Protein AF-A0A4Y7JXL9-F1 (afdb_monomer_lite)

Secondary structure (DSSP, 8-state):
--S-SSEEEE-TTS-EEEEETTEEE-HHHHHHHHHHHHHHHHHHHHTS---EEEEEE-TT--HHHHHHHHHHHHHTT-EEEEEEEHHHHHHHHHHTTT--EEEEEEEE-SS-EEEEEEEEETTEEEEEEEEEETT-SHHHHHHHHHHHHHHHHHHHHS--GGG-HHHHHHHHHHHHHHHHHTTTSSEEEEEEEEEEEETTEEEEEEEEEEHHHHHHHTHHHHHHHHHHHHHHHHHHT--GGG--EEEEESGGGGSHHHHHHHHHHHSSPPB-SS-TTTHHHHHHHHHHHHHHTTTTT-EEE-B-SS-EEEEETTTEEEEEE-TTPBSSEEEEEEE--SSTT--EEEEEEEE-S-SS--TTS-EEEEEEE-PPP-STT-S-EEEEEEE-TTS-EEEEEEE-TTSS-EEPEEEEGGGS-HHHHHHHHHHHHHHHHHHHS---TTPPPPPPEETTTTT-SPPP---TTSS-HHHHHHHHHHHHHHHHHHTS---B-HHHHHHHHSTTTTT---HHHHHHHHHHT-B-BGGGS---SS--SS--TTT--S-SB--SEEEEEPSSHHHHHHHHTTS-EEEEEEHHHHT-HHHHT--SSEE--S-TTPPPPS---EEEEEEEEEEEETTTTEEEEEEE-SS-TTSTBTTEEEE-TTS--EEEEEE-S--PPPP--

Radius of gyration: 30.79 Å; chains: 1; bounding box: 66×89×91 Å

InterPro domains:
  IPR000169 Cysteine peptidase, cysteine active site [PS00139] (463-474)
  IPR000668 Peptidase C1A, papain C-terminal [PF00112] (445-648)
  IPR000668 Peptidase C1A, papain C-terminal [SM00645] (445-653)
  IPR013126 Heat shock protein 70 family [PF00012] (1-439)
  IPR013126 Heat shock protein 70 family [PTHR19375] (1-418)
  IPR018181 Heat shock protein 70, conserved site [PS01036] (246-260)
  IPR029047 Heat shock protein 70kD, peptide-binding domain superfamily [G3DSA:2.60.34.10] (287-442)
  IPR029047 Heat shock protein 70kD, peptide-binding domain superfamily [SSF100920] (293-429)
  IPR038765 Papain-like cysteine peptidase superfamily [SSF54001] (439-651)
  IPR039417 Papain-like cysteine endopeptidase [cd02248] (446-643)
  IPR043129 ATPase, nucleotide binding domain [SSF53067] (2-99)
  IPR043129 ATPase, nucleotide binding domain [SSF53067] (100-291)

Organism: Papaver somniferum (NCBI:txid3469)

Structure (mmCIF, N/CA/C/O backbone):
data_AF-A0A4Y7JXL9-F1
#
_entry.id   AF-A0A4Y7JXL9-F1
#
loop_
_atom_site.group_PDB
_atom_site.id
_atom_site.type_symbol
_atom_site.label_atom_id
_atom_site.label_alt_id
_atom_site.label_comp_id
_atom_site.label_asym_id
_atom_site.label_entity_id
_atom_site.label_seq_id
_atom_site.pdbx_PDB_ins_code
_atom_site.Cartn_x
_atom_site.Cartn_y
_atom_site.Cartn_z
_atom_site.occupancy
_atom_site.B_iso_or_equiv
_atom_site.auth_seq_id
_atom_site.auth_comp_id
_atom_site.auth_asym_id
_atom_site.auth_atom_id
_atom_site.pdbx_PDB_model_num
ATOM 1 N N . MET A 1 1 ? 1.728 -0.945 25.726 1.00 66.94 1 MET A N 1
ATOM 2 C CA . MET A 1 1 ? 0.793 -1.940 25.156 1.00 66.94 1 MET A CA 1
ATOM 3 C C . MET A 1 1 ? 1.306 -2.310 23.772 1.00 66.94 1 MET A C 1
ATOM 5 O O . MET A 1 1 ? 1.853 -1.426 23.124 1.00 66.94 1 MET A O 1
ATOM 9 N N . LYS A 1 2 ? 1.229 -3.575 23.327 1.00 68.19 2 LYS A N 1
ATOM 10 C CA . LYS A 1 2 ? 1.565 -3.881 21.923 1.00 68.19 2 LYS A CA 1
ATOM 11 C C . LYS A 1 2 ? 0.523 -3.206 21.024 1.00 68.19 2 LYS A C 1
ATOM 13 O O . LYS A 1 2 ? -0.665 -3.300 21.321 1.00 68.19 2 LYS A O 1
ATOM 18 N N . MET A 1 3 ? 0.973 -2.525 19.969 1.00 70.94 3 MET A N 1
ATOM 19 C CA . MET A 1 3 ? 0.090 -1.834 19.021 1.00 70.94 3 MET A CA 1
ATOM 20 C C . MET A 1 3 ? -0.844 -2.839 18.343 1.00 70.94 3 MET A C 1
ATOM 22 O O . MET A 1 3 ? -2.062 -2.720 18.434 1.00 70.94 3 MET A O 1
ATOM 26 N N . VAL A 1 4 ? -0.275 -3.913 17.796 1.00 83.25 4 VAL A N 1
ATOM 27 C CA . VAL A 1 4 ? -1.027 -4.981 17.138 1.00 83.25 4 VAL A CA 1
ATOM 28 C C . VAL A 1 4 ? -1.022 -6.276 17.961 1.00 83.25 4 VAL A C 1
ATOM 30 O O . VAL A 1 4 ? -0.086 -6.523 18.729 1.00 83.25 4 VAL A O 1
ATOM 33 N N . PRO A 1 5 ? -2.073 -7.099 17.838 1.00 80.88 5 PRO A N 1
ATOM 34 C CA . PRO A 1 5 ? -2.212 -8.344 18.592 1.00 80.88 5 PRO A CA 1
ATOM 35 C C . PRO A 1 5 ? -1.635 -9.574 17.876 1.00 80.88 5 PRO A C 1
ATOM 37 O O . PRO A 1 5 ? -1.351 -10.573 18.531 1.00 80.88 5 PRO A O 1
ATOM 40 N N . TYR A 1 6 ? -1.471 -9.510 16.554 1.00 87.50 6 TYR A N 1
ATOM 41 C CA . TYR A 1 6 ? -0.775 -10.527 15.768 1.00 87.50 6 TYR A CA 1
ATOM 42 C C . TYR A 1 6 ? 0.742 -10.334 15.849 1.00 87.50 6 TYR A C 1
ATOM 44 O O . TYR A 1 6 ? 1.241 -9.265 16.214 1.00 87.50 6 TYR A O 1
ATOM 52 N N . GLN A 1 7 ? 1.485 -11.390 15.529 1.00 89.31 7 GLN A N 1
ATOM 53 C CA . GLN A 1 7 ? 2.937 -11.374 15.580 1.00 89.31 7 GLN A CA 1
ATOM 54 C C . GLN A 1 7 ? 3.497 -10.715 14.319 1.00 89.31 7 GLN A C 1
ATOM 56 O O . GLN A 1 7 ? 3.200 -11.141 13.205 1.00 89.31 7 GLN A O 1
ATOM 61 N N . ILE A 1 8 ? 4.301 -9.671 14.514 1.00 92.88 8 ILE A N 1
ATOM 62 C CA . ILE A 1 8 ? 5.148 -9.104 13.465 1.00 92.88 8 ILE A CA 1
ATOM 63 C C . ILE A 1 8 ? 6.495 -9.813 13.558 1.00 92.88 8 ILE A C 1
ATOM 65 O O . ILE A 1 8 ? 7.094 -9.850 14.636 1.00 92.88 8 ILE A O 1
ATOM 69 N N . VAL A 1 9 ? 6.949 -10.366 12.442 1.00 90.25 9 VAL A N 1
ATOM 70 C CA . VAL A 1 9 ? 8.230 -11.059 12.310 1.00 90.25 9 VAL A CA 1
ATOM 71 C C . VAL A 1 9 ? 9.107 -10.343 11.296 1.00 90.25 9 VAL A C 1
ATOM 73 O O . VAL A 1 9 ? 8.616 -9.658 10.399 1.00 90.25 9 VAL A O 1
ATOM 76 N N . GLN A 1 10 ? 10.416 -10.469 11.467 1.00 84.81 10 GLN A N 1
ATOM 77 C CA . GLN A 1 10 ? 11.381 -9.975 10.499 1.00 84.81 10 GLN A CA 1
ATOM 78 C C . GLN A 1 10 ? 11.543 -11.027 9.399 1.00 84.81 10 GLN A C 1
ATOM 80 O O . GLN A 1 10 ? 11.726 -12.205 9.695 1.00 84.81 10 GLN A O 1
ATOM 85 N N . SER A 1 11 ? 11.440 -10.599 8.149 1.00 74.06 11 SER A N 1
ATOM 86 C CA . SER A 1 11 ? 11.746 -11.426 6.979 1.00 74.06 11 SER A CA 1
ATOM 87 C C . SER A 1 11 ? 13.263 -11.559 6.770 1.00 74.06 11 SER A C 1
ATOM 89 O O . SER A 1 11 ? 14.046 -10.896 7.455 1.00 74.06 11 SER A O 1
ATOM 91 N N . LEU A 1 12 ? 13.696 -12.405 5.836 1.00 61.53 12 LEU A N 1
ATOM 92 C CA . LEU A 1 12 ? 15.110 -12.625 5.511 1.00 61.53 12 LEU A CA 1
ATOM 93 C C . LEU A 1 12 ? 15.796 -11.343 5.006 1.00 61.53 12 LEU A C 1
ATOM 95 O O . LEU A 1 12 ? 16.955 -11.102 5.343 1.00 61.53 12 LEU A O 1
ATOM 99 N N . SER A 1 13 ? 15.087 -10.478 4.272 1.00 59.88 13 SER A N 1
ATOM 100 C CA . SER A 1 13 ? 15.592 -9.155 3.851 1.00 59.88 13 SER A CA 1
ATOM 101 C C . SER A 1 13 ? 15.509 -8.083 4.939 1.00 59.88 13 SER A C 1
ATOM 103 O O . SER A 1 13 ? 15.999 -6.965 4.763 1.00 59.88 13 SER A O 1
ATOM 105 N N . GLY A 1 14 ? 14.902 -8.403 6.082 1.00 72.12 14 GLY A N 1
ATOM 106 C CA . GLY A 1 14 ? 14.690 -7.469 7.180 1.00 72.12 14 GLY A CA 1
ATOM 107 C C . GLY A 1 14 ? 13.385 -6.675 7.111 1.00 72.12 14 GLY A C 1
ATOM 108 O O . GLY A 1 14 ? 13.125 -5.870 8.008 1.00 72.12 14 GLY A O 1
ATOM 109 N N . ASP A 1 15 ? 12.541 -6.911 6.104 1.00 78.06 15 ASP A N 1
ATOM 110 C CA . ASP A 1 15 ? 11.203 -6.327 6.023 1.00 78.06 15 ASP A CA 1
ATOM 111 C C . ASP A 1 15 ? 10.260 -6.873 7.105 1.00 78.06 15 ASP A C 1
ATOM 113 O O . ASP A 1 15 ? 10.392 -8.006 7.568 1.00 78.06 15 ASP A O 1
ATOM 117 N N . ALA A 1 16 ? 9.274 -6.061 7.494 1.00 87.69 16 ALA A N 1
ATOM 118 C CA . ALA A 1 16 ? 8.275 -6.424 8.496 1.00 87.69 16 ALA A CA 1
ATOM 119 C C . ALA A 1 16 ? 7.161 -7.283 7.880 1.00 87.69 16 ALA A C 1
ATOM 121 O O . ALA A 1 16 ? 6.381 -6.803 7.055 1.00 87.69 16 ALA A O 1
ATOM 122 N N . TRP A 1 17 ? 7.082 -8.544 8.293 1.00 89.06 17 TRP A N 1
ATOM 123 C CA . TRP A 1 17 ? 6.072 -9.523 7.885 1.00 89.06 17 TRP A CA 1
ATOM 124 C C . TRP A 1 17 ? 5.171 -9.888 9.065 1.00 89.06 17 TRP A C 1
ATOM 126 O O . TRP A 1 17 ? 5.415 -9.480 10.202 1.00 89.06 17 TRP A O 1
ATOM 136 N N . VAL A 1 18 ? 4.108 -10.646 8.807 1.00 91.94 18 VAL A N 1
ATOM 137 C CA . VAL A 1 18 ? 3.219 -11.163 9.855 1.00 91.94 18 VAL A CA 1
ATOM 138 C C . VAL A 1 18 ? 3.271 -12.681 9.905 1.00 91.94 18 VAL A C 1
ATOM 140 O O . VAL A 1 18 ? 3.409 -13.325 8.871 1.00 91.94 18 VAL A O 1
ATOM 143 N N . GLU A 1 19 ? 3.141 -13.257 11.096 1.00 88.06 19 GLU A N 1
ATOM 144 C CA . GLU A 1 19 ? 3.045 -14.706 11.283 1.00 88.06 19 GLU A CA 1
ATOM 145 C C . GLU A 1 19 ? 1.643 -15.087 11.770 1.00 88.06 19 GLU A C 1
ATOM 147 O O . GLU A 1 19 ? 1.107 -14.492 12.711 1.00 88.06 19 GLU A O 1
ATOM 152 N N . ALA A 1 20 ? 1.044 -16.082 11.121 1.00 84.62 20 ALA A N 1
ATOM 153 C CA . ALA A 1 20 ? -0.238 -16.656 11.499 1.00 84.62 20 ALA A CA 1
ATOM 154 C C . ALA A 1 20 ? -0.238 -18.164 11.225 1.00 84.62 20 ALA A C 1
ATOM 156 O O . ALA A 1 20 ? 0.114 -18.603 10.133 1.00 84.62 20 ALA A O 1
ATOM 157 N N . ASN A 1 21 ? -0.667 -18.961 12.210 1.00 82.75 21 ASN A N 1
ATOM 158 C CA . ASN A 1 21 ? -0.750 -20.426 12.113 1.00 82.75 21 ASN A CA 1
ATOM 159 C C . ASN A 1 21 ? 0.565 -21.100 11.665 1.00 82.75 21 ASN A C 1
ATOM 161 O O . ASN A 1 21 ? 0.537 -22.045 10.881 1.00 82.75 21 ASN A O 1
ATOM 165 N N . GLY A 1 22 ? 1.712 -20.600 12.142 1.00 80.94 22 GLY A N 1
ATOM 166 C CA . GLY A 1 22 ? 3.036 -21.124 11.786 1.00 80.94 22 GLY A CA 1
ATOM 167 C C . GLY A 1 22 ? 3.496 -20.785 10.364 1.00 80.94 22 GLY A C 1
ATOM 168 O O . GLY A 1 22 ? 4.494 -21.329 9.909 1.00 80.94 22 GLY A O 1
ATOM 169 N N . GLN A 1 23 ? 2.778 -19.908 9.656 1.00 80.06 23 GLN A N 1
ATOM 170 C CA . GLN A 1 23 ? 3.153 -19.413 8.334 1.00 80.06 23 GLN A CA 1
ATOM 171 C C . GLN A 1 23 ? 3.409 -17.912 8.380 1.00 80.06 23 GLN A C 1
ATOM 173 O O . GLN A 1 23 ? 2.709 -17.172 9.076 1.00 80.06 23 GLN A O 1
ATOM 178 N N . THR A 1 24 ? 4.389 -17.459 7.607 1.00 81.88 24 THR A N 1
ATOM 179 C CA . THR A 1 24 ? 4.710 -16.043 7.459 1.00 81.88 24 THR A CA 1
ATOM 180 C C . THR A 1 24 ? 4.056 -15.479 6.199 1.00 81.88 24 THR A C 1
ATOM 182 O O . THR A 1 24 ? 3.846 -16.171 5.206 1.00 81.88 24 THR A O 1
ATOM 185 N N . TYR A 1 25 ? 3.669 -14.209 6.258 1.00 82.38 25 TYR A N 1
ATOM 186 C CA . TYR A 1 25 ? 2.991 -13.512 5.176 1.00 82.38 25 TYR A CA 1
ATOM 187 C C . TYR A 1 25 ? 3.580 -12.116 5.021 1.00 82.38 25 TYR A C 1
ATOM 189 O O . TYR A 1 25 ? 3.653 -11.343 5.983 1.00 82.38 25 TYR A O 1
ATOM 197 N N . SER A 1 26 ? 3.935 -11.762 3.788 1.00 85.3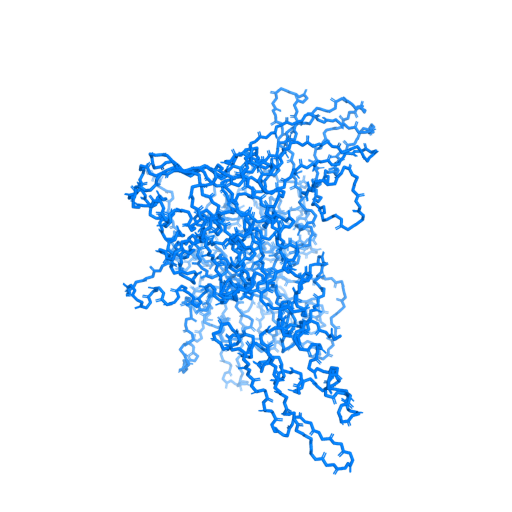8 26 SER A N 1
ATOM 198 C CA . SER A 1 26 ? 4.288 -10.385 3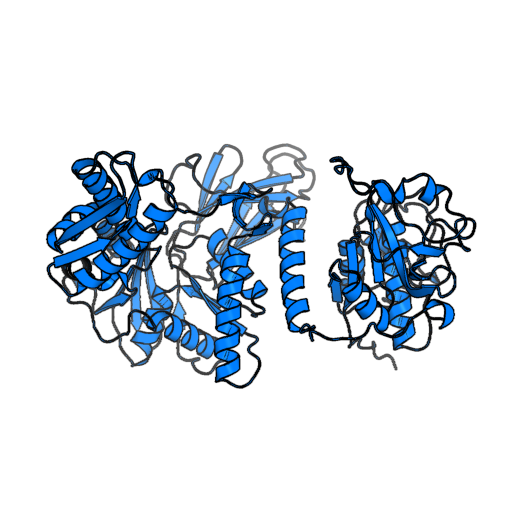.460 1.00 85.38 26 SER A CA 1
ATOM 199 C C . SER A 1 26 ? 3.052 -9.468 3.545 1.00 85.38 26 SER A C 1
ATOM 201 O O . SER A 1 26 ? 1.924 -9.905 3.277 1.00 85.38 26 SER A O 1
ATOM 203 N N . PRO A 1 27 ? 3.219 -8.168 3.853 1.00 89.88 27 PRO A N 1
ATOM 204 C CA . PRO A 1 27 ? 2.111 -7.212 3.811 1.00 89.88 27 PRO A CA 1
ATOM 205 C C . PRO A 1 27 ? 1.421 -7.154 2.440 1.00 89.88 27 PRO A C 1
ATOM 207 O O . PRO A 1 27 ? 0.198 -7.032 2.368 1.00 89.88 27 PRO A O 1
ATOM 210 N N . SER A 1 28 ? 2.190 -7.303 1.355 1.00 87.62 28 SER A N 1
ATOM 211 C CA . SER A 1 28 ? 1.676 -7.352 -0.018 1.00 87.62 28 SER A CA 1
ATOM 212 C C . SER A 1 28 ? 0.701 -8.513 -0.221 1.00 87.62 28 SER A C 1
ATOM 214 O O . SER A 1 28 ? -0.340 -8.330 -0.846 1.00 87.62 28 SER A O 1
ATOM 216 N N . LYS A 1 29 ? 0.986 -9.687 0.354 1.00 84.00 29 LYS A N 1
ATOM 217 C CA . LYS A 1 29 ? 0.109 -10.864 0.286 1.00 84.00 29 LYS A CA 1
ATOM 218 C C . LYS A 1 29 ? -1.194 -10.657 1.052 1.00 84.00 29 LYS A C 1
ATOM 220 O O . LYS A 1 29 ? -2.272 -10.913 0.520 1.00 84.00 29 LYS A O 1
ATOM 225 N N . ILE A 1 30 ? -1.112 -10.116 2.269 1.00 91.00 30 ILE A N 1
ATOM 226 C CA . ILE A 1 30 ? -2.303 -9.784 3.066 1.00 91.00 30 ILE A CA 1
ATOM 227 C C . ILE A 1 30 ? -3.191 -8.771 2.328 1.00 91.00 30 ILE A C 1
ATOM 229 O O . ILE A 1 30 ? -4.400 -8.978 2.212 1.00 91.00 30 ILE A O 1
ATOM 233 N N . ALA A 1 31 ? -2.599 -7.714 1.765 1.00 92.44 31 ALA A N 1
ATOM 234 C CA . ALA A 1 31 ? -3.321 -6.754 0.931 1.00 92.44 31 ALA A CA 1
ATOM 235 C C . ALA A 1 31 ? -3.893 -7.409 -0.342 1.00 92.44 31 ALA A C 1
ATOM 237 O O . ALA A 1 31 ? -5.015 -7.109 -0.752 1.00 92.44 31 ALA A O 1
ATOM 238 N N . GLY A 1 32 ? -3.158 -8.351 -0.929 1.00 88.62 32 GLY A N 1
ATOM 239 C CA . GLY A 1 32 ? -3.581 -9.141 -2.077 1.00 88.62 32 GLY A CA 1
ATOM 240 C C . GLY A 1 32 ? -4.848 -9.960 -1.815 1.00 88.62 32 GLY A C 1
ATOM 241 O O . GLY A 1 32 ? -5.742 -9.968 -2.658 1.00 88.62 32 GLY A O 1
ATOM 242 N N . PHE A 1 33 ? -5.011 -10.558 -0.629 1.00 89.44 33 PHE A N 1
ATOM 243 C CA . PHE A 1 33 ? -6.262 -11.241 -0.260 1.00 89.44 33 PHE A CA 1
ATOM 244 C C . PHE A 1 33 ? -7.471 -10.296 -0.242 1.00 89.44 33 PHE A C 1
ATOM 246 O O . PHE A 1 33 ? -8.557 -10.655 -0.709 1.00 89.44 33 PHE A O 1
ATOM 253 N N . VAL A 1 34 ? -7.289 -9.066 0.248 1.00 96.06 34 VAL A N 1
ATOM 254 C CA . VAL A 1 34 ? -8.344 -8.041 0.238 1.00 96.06 34 VAL A CA 1
ATOM 255 C C . VAL A 1 34 ? -8.687 -7.647 -1.199 1.00 96.06 34 VAL A C 1
ATOM 257 O O . VAL A 1 34 ? -9.860 -7.617 -1.573 1.00 96.06 34 VAL A O 1
ATOM 260 N N . LEU A 1 35 ? -7.675 -7.411 -2.035 1.00 95.12 35 LEU A N 1
ATOM 261 C CA . LEU A 1 35 ? -7.857 -7.068 -3.446 1.00 95.12 35 LEU A CA 1
ATOM 262 C C . LEU A 1 35 ? -8.519 -8.203 -4.241 1.00 95.12 35 LEU A C 1
ATOM 264 O O . LEU A 1 35 ? -9.404 -7.934 -5.051 1.00 95.12 35 LEU A O 1
ATOM 268 N N . ALA A 1 36 ? -8.187 -9.465 -3.963 1.00 88.81 36 ALA A N 1
ATOM 269 C CA . ALA A 1 36 ? -8.835 -10.626 -4.572 1.00 88.81 36 ALA A CA 1
ATOM 270 C C . ALA A 1 36 ? -10.324 -10.705 -4.195 1.00 88.81 36 ALA A C 1
ATOM 272 O O . ALA A 1 36 ? -11.180 -11.004 -5.033 1.00 88.81 36 ALA A O 1
ATOM 273 N N . LYS A 1 37 ? -10.676 -10.357 -2.949 1.00 95.75 37 LYS A N 1
ATOM 274 C CA . LYS A 1 37 ? -12.082 -10.227 -2.545 1.00 95.75 37 LYS A CA 1
ATOM 275 C C . LYS A 1 37 ? -12.785 -9.100 -3.308 1.00 95.75 37 LYS A C 1
ATOM 277 O O . LYS A 1 37 ? -13.922 -9.303 -3.735 1.00 95.75 37 LYS A O 1
ATOM 282 N N . MET A 1 38 ? -12.131 -7.953 -3.509 1.00 97.25 38 MET A N 1
ATOM 283 C CA . MET A 1 38 ? -12.689 -6.843 -4.297 1.00 97.25 38 MET A CA 1
ATOM 284 C C . MET A 1 38 ? -12.884 -7.228 -5.768 1.00 97.25 38 MET A C 1
ATOM 286 O O . MET A 1 38 ? -13.936 -6.939 -6.338 1.00 97.25 38 MET A O 1
ATOM 290 N N . LYS A 1 39 ? -11.923 -7.951 -6.357 1.00 94.50 39 LYS A N 1
ATOM 291 C CA . LYS A 1 39 ? -12.034 -8.534 -7.700 1.00 94.50 39 LYS A CA 1
ATOM 292 C C . LYS A 1 39 ? -13.287 -9.388 -7.825 1.00 94.50 39 LYS A C 1
ATOM 294 O O . LYS A 1 39 ? -14.109 -9.134 -8.696 1.00 94.50 39 LYS A O 1
ATOM 299 N N . LYS A 1 40 ? -13.469 -10.333 -6.899 1.00 92.56 40 LYS A N 1
ATOM 300 C CA . LYS A 1 40 ? -14.632 -11.223 -6.886 1.00 92.56 40 LYS A CA 1
ATOM 301 C C . LYS A 1 40 ? -15.951 -10.457 -6.790 1.00 92.56 40 LYS A C 1
ATOM 303 O O . LYS A 1 40 ? -16.879 -10.771 -7.519 1.00 92.56 40 LYS A O 1
ATOM 308 N N . ILE A 1 41 ? -16.031 -9.431 -5.937 1.00 97.06 41 ILE A N 1
ATOM 309 C CA . ILE A 1 41 ? -17.232 -8.582 -5.835 1.00 97.06 41 ILE A CA 1
ATOM 310 C C . ILE A 1 41 ? -17.543 -7.913 -7.183 1.00 97.06 41 ILE A C 1
ATOM 312 O O . ILE A 1 41 ? -18.699 -7.892 -7.606 1.00 97.06 41 ILE A O 1
ATOM 316 N N . ALA A 1 42 ? -16.524 -7.394 -7.872 1.00 96.75 42 ALA A N 1
ATOM 317 C CA . ALA A 1 42 ? -16.697 -6.784 -9.187 1.00 96.75 42 ALA A CA 1
ATOM 318 C C . ALA A 1 42 ? -17.108 -7.811 -10.258 1.00 96.75 42 ALA A C 1
ATOM 320 O O . ALA A 1 42 ? -17.995 -7.531 -11.062 1.00 96.75 42 ALA A O 1
ATOM 321 N N . GLU A 1 43 ? -16.502 -8.999 -10.264 1.00 95.19 43 GLU A N 1
ATOM 322 C CA . GLU A 1 43 ? -16.828 -10.089 -11.194 1.00 95.19 43 GLU A CA 1
ATOM 323 C C . GLU A 1 43 ? -18.252 -10.615 -10.993 1.00 95.19 43 GLU A C 1
ATOM 325 O O . GLU A 1 43 ? -18.986 -10.766 -11.971 1.00 95.19 43 GLU A O 1
ATOM 330 N N . ASP A 1 44 ? -18.666 -10.822 -9.739 1.00 96.38 44 ASP A N 1
ATOM 331 C CA . ASP A 1 44 ? -20.019 -11.252 -9.376 1.00 96.38 44 ASP A CA 1
ATOM 332 C C . ASP A 1 44 ? -21.063 -10.218 -9.840 1.00 96.38 44 ASP A C 1
ATOM 334 O O . ASP A 1 44 ? -22.112 -10.586 -10.371 1.00 96.38 44 ASP A O 1
ATOM 338 N N . TYR A 1 45 ? -20.767 -8.919 -9.699 1.00 97.06 45 TYR A N 1
ATOM 339 C CA . TYR A 1 45 ? -21.646 -7.839 -10.163 1.00 97.06 45 TYR A CA 1
ATOM 340 C C . TYR A 1 45 ? -21.705 -7.729 -11.696 1.00 97.06 45 TYR A C 1
ATOM 342 O O . TYR A 1 45 ? -22.775 -7.514 -12.266 1.00 97.06 45 TYR A O 1
ATOM 350 N N . LEU A 1 46 ? -20.563 -7.859 -12.378 1.00 96.06 46 LEU A N 1
ATOM 351 C CA . LEU A 1 46 ? -20.459 -7.687 -13.832 1.00 96.06 46 LEU A CA 1
ATOM 352 C C . LEU A 1 46 ? -20.830 -8.948 -14.627 1.00 96.06 46 LEU A C 1
ATOM 354 O O . LEU A 1 46 ? -21.043 -8.855 -15.837 1.00 96.06 46 LEU A O 1
ATOM 358 N N . GLY A 1 47 ? -20.857 -10.118 -13.985 1.00 95.94 47 GLY A N 1
ATOM 359 C CA . GLY A 1 47 ? -21.102 -11.409 -14.632 1.00 95.94 47 GLY A CA 1
ATOM 360 C C . GLY A 1 47 ? -19.990 -11.849 -15.592 1.00 95.94 47 GLY A C 1
ATOM 361 O O . GLY A 1 47 ? -20.240 -12.654 -16.489 1.00 95.94 47 GLY A O 1
ATOM 362 N N . ARG A 1 48 ? -18.773 -11.304 -15.456 1.00 92.56 48 ARG A N 1
ATOM 363 C CA . ARG A 1 48 ? -17.613 -11.628 -16.304 1.00 92.56 48 ARG A CA 1
ATOM 364 C C . ARG A 1 48 ? -16.284 -11.420 -15.563 1.00 92.56 48 ARG A C 1
ATOM 366 O O . ARG A 1 48 ? -16.258 -10.606 -14.641 1.00 92.56 48 ARG A O 1
ATOM 373 N N . PRO A 1 49 ? -15.186 -12.069 -16.000 1.00 89.44 49 PRO A N 1
ATOM 374 C CA . PRO A 1 49 ? -13.862 -11.874 -15.409 1.00 89.44 49 PRO A CA 1
ATOM 375 C C . PRO A 1 49 ? -13.368 -10.425 -15.497 1.00 89.44 49 PRO A C 1
ATOM 377 O O . PRO A 1 49 ? -13.623 -9.733 -16.490 1.00 89.44 49 PRO A O 1
ATOM 380 N N . VAL A 1 50 ? -12.610 -9.991 -14.487 1.00 92.56 50 VAL A N 1
ATOM 381 C CA . VAL A 1 50 ? -11.978 -8.664 -14.426 1.00 92.56 50 VAL A CA 1
ATOM 382 C C . VAL A 1 50 ? -10.462 -8.832 -14.380 1.00 92.56 50 VAL A C 1
ATOM 384 O O . VAL A 1 50 ? -9.914 -9.347 -13.412 1.00 92.56 50 VAL A O 1
ATOM 387 N N . SER A 1 51 ? -9.766 -8.387 -15.426 1.00 89.19 51 SER A N 1
ATOM 388 C CA . SER A 1 51 ? -8.312 -8.552 -15.532 1.00 89.19 51 SER A CA 1
ATOM 389 C C . SER A 1 51 ? -7.507 -7.330 -15.103 1.00 89.19 51 SER A C 1
ATOM 391 O O . SER A 1 51 ? -6.404 -7.512 -14.619 1.00 89.19 51 SER A O 1
ATOM 393 N N . GLY A 1 52 ? -8.012 -6.103 -15.265 1.00 93.31 52 GLY A N 1
ATOM 394 C CA . GLY A 1 52 ? -7.253 -4.875 -14.999 1.00 93.31 52 GLY A CA 1
ATOM 395 C C . GLY A 1 52 ? -7.851 -4.022 -13.883 1.00 93.31 52 GLY A C 1
ATOM 396 O O . GLY A 1 52 ? -9.073 -3.957 -13.746 1.00 93.31 52 GLY A O 1
ATOM 397 N N . ALA A 1 53 ? -6.998 -3.337 -13.117 1.00 97.12 53 ALA A N 1
ATOM 398 C CA . ALA A 1 53 ? -7.425 -2.450 -12.036 1.00 97.12 53 ALA A CA 1
ATOM 399 C C . ALA A 1 53 ? -6.562 -1.187 -11.914 1.00 97.12 53 ALA A C 1
ATOM 401 O O . ALA A 1 53 ? -5.369 -1.181 -12.221 1.00 97.12 53 ALA A O 1
ATOM 402 N N . VAL A 1 54 ? -7.184 -0.121 -11.410 1.00 98.38 54 VAL A N 1
ATOM 403 C CA . VAL A 1 54 ? -6.497 1.048 -10.854 1.00 98.38 54 VAL A CA 1
ATOM 404 C C . VAL A 1 54 ? -6.600 0.949 -9.339 1.00 98.38 54 VAL A C 1
ATOM 406 O O . VAL A 1 54 ? -7.701 0.796 -8.815 1.00 98.38 54 VAL A O 1
ATOM 409 N N . ILE A 1 55 ? -5.467 1.021 -8.645 1.00 98.38 55 ILE A N 1
ATOM 410 C CA . ILE A 1 55 ? -5.396 0.840 -7.189 1.00 98.38 55 ILE A CA 1
ATOM 411 C C . ILE A 1 55 ? -4.971 2.161 -6.551 1.00 98.38 55 ILE A C 1
ATOM 413 O O . ILE A 1 55 ? -4.021 2.800 -7.008 1.00 98.38 55 ILE A O 1
ATOM 417 N N . SER A 1 56 ? -5.689 2.592 -5.515 1.00 97.81 56 SER A N 1
ATOM 418 C CA . SER A 1 56 ? -5.364 3.820 -4.793 1.00 97.81 56 SER A CA 1
ATOM 419 C C . SER A 1 56 ? -4.297 3.596 -3.722 1.00 97.81 56 SER A C 1
ATOM 421 O O . SER A 1 56 ? -4.251 2.538 -3.099 1.00 97.81 56 SER A O 1
ATOM 423 N N . VAL A 1 57 ? -3.478 4.616 -3.472 1.00 97.00 57 VAL A N 1
ATOM 424 C CA . VAL A 1 57 ? -2.526 4.673 -2.353 1.00 97.00 57 VAL A CA 1
ATOM 425 C C . VAL A 1 57 ? -2.558 6.047 -1.680 1.00 97.00 57 VAL A C 1
ATOM 427 O O . VAL A 1 57 ? -2.825 7.048 -2.357 1.00 97.00 57 VAL A O 1
ATOM 430 N N . PRO A 1 58 ? -2.215 6.141 -0.385 1.00 96.25 58 PRO A N 1
ATOM 431 C CA . PRO A 1 58 ? -1.957 7.417 0.268 1.00 96.25 58 PRO A CA 1
ATOM 432 C C . PRO A 1 58 ? -0.957 8.260 -0.522 1.00 96.25 58 PRO A C 1
ATOM 434 O O . PRO A 1 58 ? 0.105 7.784 -0.930 1.00 96.25 58 PRO A O 1
ATOM 437 N N . SER A 1 59 ? -1.269 9.538 -0.720 1.00 92.50 59 SER A N 1
ATOM 438 C CA . SER A 1 59 ? -0.454 10.448 -1.534 1.00 92.50 59 SER A CA 1
ATOM 439 C C . SER A 1 59 ? 0.980 10.574 -1.010 1.00 92.50 59 SER A C 1
ATOM 441 O O . SER A 1 59 ? 1.908 10.783 -1.791 1.00 92.50 59 SER A O 1
ATOM 443 N N . TYR A 1 60 ? 1.180 10.387 0.300 1.00 91.38 60 TYR A N 1
ATOM 444 C CA . TYR A 1 60 ? 2.488 10.451 0.954 1.00 91.38 60 TYR A CA 1
ATOM 445 C C . TYR A 1 60 ? 3.259 9.116 1.016 1.00 91.38 60 TYR A C 1
ATOM 447 O O . TYR A 1 60 ? 4.326 9.063 1.636 1.00 91.38 60 TYR A O 1
ATOM 455 N N . PHE A 1 61 ? 2.765 8.049 0.370 1.00 91.44 61 PHE A N 1
ATOM 456 C CA . PHE A 1 61 ? 3.494 6.780 0.247 1.00 91.44 61 PHE A CA 1
ATOM 457 C C . PHE A 1 61 ? 4.829 6.943 -0.484 1.00 91.44 61 PHE A C 1
ATOM 459 O O . PHE A 1 61 ? 4.919 7.612 -1.522 1.00 91.44 61 PHE A O 1
ATOM 466 N N . ASN A 1 62 ? 5.848 6.271 0.052 1.00 87.38 62 ASN A N 1
ATOM 467 C CA . ASN A 1 62 ? 7.174 6.166 -0.547 1.00 87.38 62 ASN A CA 1
ATOM 468 C C . ASN A 1 62 ? 7.219 5.105 -1.666 1.00 87.38 62 ASN A C 1
ATOM 470 O O . ASN A 1 62 ? 6.234 4.416 -1.940 1.00 87.38 62 ASN A O 1
ATOM 474 N N . ASP A 1 63 ? 8.374 4.982 -2.317 1.00 86.38 63 ASP A N 1
ATOM 475 C CA . ASP A 1 63 ? 8.583 4.054 -3.431 1.00 86.38 63 ASP A CA 1
ATOM 476 C C . ASP A 1 63 ? 8.329 2.582 -3.049 1.00 86.38 63 ASP A C 1
ATOM 478 O O . ASP A 1 63 ? 7.567 1.894 -3.730 1.00 86.38 63 ASP A O 1
ATOM 482 N N . ALA A 1 64 ? 8.875 2.120 -1.918 1.00 83.88 64 ALA A N 1
ATOM 4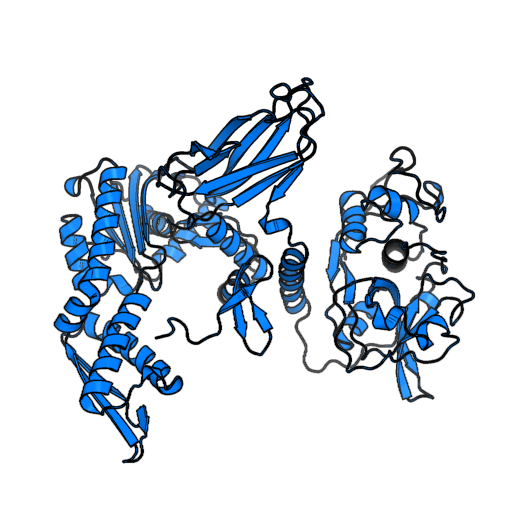83 C CA . ALA A 1 64 ? 8.703 0.746 -1.441 1.00 83.88 64 ALA A CA 1
ATOM 484 C C . ALA A 1 64 ? 7.226 0.400 -1.182 1.00 83.88 64 ALA A C 1
ATOM 486 O O . ALA A 1 64 ? 6.741 -0.646 -1.608 1.00 83.88 64 ALA A O 1
ATOM 487 N N . GLN A 1 65 ? 6.471 1.305 -0.554 1.00 89.12 65 GLN A N 1
ATOM 488 C CA . GLN A 1 65 ? 5.041 1.113 -0.288 1.00 89.12 65 GLN A CA 1
ATOM 489 C C . GLN A 1 65 ? 4.210 1.071 -1.583 1.00 89.12 65 GLN A C 1
ATOM 491 O O . GLN A 1 65 ? 3.279 0.269 -1.703 1.00 89.12 65 GLN A O 1
ATOM 496 N N . ARG A 1 66 ? 4.555 1.900 -2.581 1.00 92.12 66 ARG A N 1
ATOM 497 C CA . ARG A 1 66 ? 3.910 1.885 -3.908 1.00 92.12 66 ARG A CA 1
ATOM 498 C C . ARG A 1 66 ? 4.199 0.585 -4.655 1.00 92.12 66 ARG A C 1
ATOM 500 O O . ARG A 1 66 ? 3.268 -0.030 -5.176 1.00 92.12 66 ARG A O 1
ATOM 507 N N . LYS A 1 67 ? 5.458 0.134 -4.658 1.00 87.62 67 LYS A N 1
ATOM 508 C CA . LYS A 1 67 ? 5.866 -1.158 -5.231 1.00 87.62 67 LYS A CA 1
ATOM 509 C C . LYS A 1 67 ? 5.131 -2.318 -4.559 1.00 87.62 67 LYS A C 1
ATOM 511 O O . LYS A 1 67 ? 4.515 -3.111 -5.264 1.00 87.62 67 LYS A O 1
ATOM 516 N N . ALA A 1 68 ? 5.106 -2.364 -3.227 1.00 86.44 68 ALA A N 1
ATOM 517 C CA . ALA A 1 68 ? 4.397 -3.389 -2.458 1.00 86.44 68 ALA A CA 1
ATOM 518 C C . ALA A 1 68 ? 2.896 -3.436 -2.791 1.00 86.44 68 ALA A C 1
ATOM 520 O O . ALA A 1 68 ? 2.334 -4.506 -3.009 1.00 86.44 68 ALA A O 1
ATOM 521 N N . THR A 1 69 ? 2.249 -2.275 -2.935 1.00 92.44 69 THR A N 1
ATOM 522 C CA . THR A 1 69 ? 0.831 -2.208 -3.332 1.00 92.44 69 THR A CA 1
ATOM 523 C C . THR A 1 69 ? 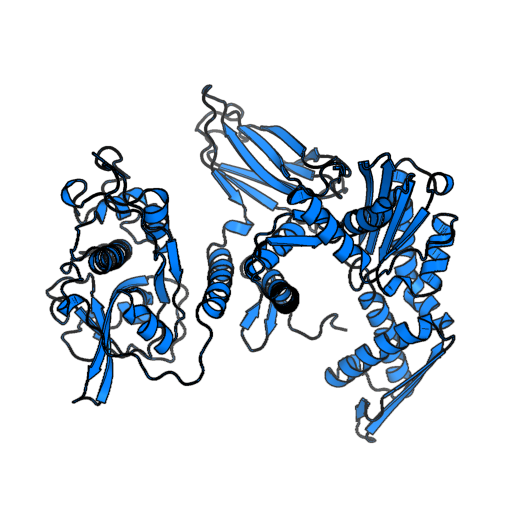0.610 -2.716 -4.761 1.00 92.44 69 THR A C 1
ATOM 525 O O . THR A 1 69 ? -0.357 -3.426 -5.035 1.00 92.44 69 THR A O 1
ATOM 528 N N . LYS A 1 70 ? 1.522 -2.401 -5.688 1.00 87.56 70 LYS A N 1
ATOM 529 C CA . LYS A 1 70 ? 1.468 -2.914 -7.064 1.00 87.56 70 LYS A CA 1
ATOM 530 C C . LYS A 1 70 ? 1.660 -4.434 -7.111 1.00 87.56 70 LYS A C 1
ATOM 532 O O . LYS A 1 70 ? 0.963 -5.100 -7.873 1.00 87.56 70 LYS A O 1
ATOM 537 N N . VAL A 1 71 ? 2.548 -4.977 -6.276 1.00 84.38 71 VAL A N 1
ATOM 538 C CA . VAL A 1 71 ? 2.727 -6.427 -6.079 1.00 84.38 71 VAL A CA 1
ATOM 539 C C . VAL A 1 71 ? 1.450 -7.059 -5.520 1.00 84.38 71 VAL A C 1
ATOM 541 O O . VAL A 1 71 ? 0.966 -8.033 -6.083 1.00 84.38 71 VAL A O 1
ATOM 544 N N . ALA A 1 72 ? 0.821 -6.457 -4.506 1.00 85.75 72 ALA A N 1
ATOM 545 C CA . ALA A 1 72 ? -0.457 -6.931 -3.967 1.00 85.75 72 ALA A CA 1
ATOM 546 C C . ALA A 1 72 ? -1.559 -7.026 -5.041 1.00 85.75 72 ALA A C 1
ATOM 548 O O . ALA A 1 72 ? -2.331 -7.984 -5.070 1.00 85.75 72 ALA A O 1
ATOM 549 N N . GLY A 1 73 ? -1.617 -6.053 -5.958 1.00 86.12 73 GLY A N 1
ATOM 550 C CA . GLY A 1 73 ? -2.536 -6.090 -7.098 1.00 86.12 73 GLY A CA 1
ATOM 551 C C . GLY A 1 73 ? -2.272 -7.256 -8.050 1.00 86.12 73 GLY A C 1
ATOM 552 O O . GLY A 1 73 ? -3.218 -7.927 -8.464 1.00 86.12 73 GLY A O 1
ATOM 553 N N . ARG A 1 74 ? -1.000 -7.544 -8.347 1.00 82.69 74 ARG A N 1
ATOM 554 C CA . ARG A 1 74 ? -0.614 -8.703 -9.168 1.00 82.69 74 ARG A CA 1
ATOM 555 C C . ARG A 1 74 ? -0.954 -10.021 -8.487 1.00 82.69 74 ARG A C 1
ATOM 557 O O . ARG A 1 74 ? -1.542 -10.878 -9.132 1.00 82.69 74 ARG A O 1
ATOM 564 N N . PHE A 1 75 ? -0.686 -10.137 -7.188 1.00 79.06 75 PHE A N 1
ATOM 565 C CA . PHE A 1 75 ? -1.067 -11.300 -6.383 1.00 79.06 75 PHE A CA 1
ATOM 566 C C . PHE A 1 75 ? -2.581 -11.564 -6.426 1.00 79.06 75 PHE A C 1
ATOM 568 O O . PHE A 1 75 ? -3.021 -12.705 -6.498 1.00 79.06 75 PHE A O 1
ATOM 575 N N . ALA A 1 76 ? -3.402 -10.512 -6.454 1.00 82.62 76 ALA A N 1
ATOM 576 C CA . ALA A 1 76 ? -4.851 -10.628 -6.629 1.00 82.62 76 ALA A CA 1
ATOM 577 C C . ALA A 1 76 ? -5.293 -10.982 -8.070 1.00 82.62 76 ALA A C 1
ATOM 579 O O . ALA A 1 76 ? -6.493 -11.064 -8.358 1.00 82.62 76 ALA A O 1
ATOM 580 N N . GLY A 1 77 ? -4.348 -11.168 -8.994 1.00 78.62 77 GLY A N 1
ATOM 581 C CA . GLY A 1 77 ? -4.593 -11.459 -10.402 1.00 78.62 77 GLY A CA 1
ATOM 582 C C . GLY A 1 77 ? -5.068 -10.248 -11.206 1.00 78.62 77 GLY A C 1
ATOM 583 O O . GLY A 1 77 ? -5.867 -10.419 -12.131 1.00 78.62 77 GLY A O 1
ATOM 584 N N . PHE A 1 78 ? -4.656 -9.032 -10.835 1.00 86.44 78 PHE A N 1
ATOM 585 C CA . PHE A 1 78 ? -4.879 -7.832 -11.639 1.00 86.44 78 PHE A CA 1
ATOM 586 C C . PHE A 1 78 ? -3.639 -7.447 -12.453 1.00 86.44 78 PHE A C 1
ATOM 588 O O . PHE A 1 78 ? -2.526 -7.364 -11.933 1.00 86.44 78 PHE A O 1
ATOM 595 N N . ASP A 1 79 ? -3.860 -7.061 -13.705 1.00 87.44 79 ASP A N 1
ATOM 596 C CA . ASP A 1 79 ? -3.003 -6.128 -14.420 1.00 87.44 79 ASP A CA 1
ATOM 597 C C . ASP A 1 79 ? -3.196 -4.727 -13.816 1.00 87.44 79 ASP A C 1
ATOM 599 O O . ASP A 1 79 ? -4.230 -4.073 -13.994 1.00 87.44 79 ASP A O 1
ATOM 603 N N . VAL A 1 80 ? -2.226 -4.292 -13.011 1.00 92.38 80 VAL A N 1
ATOM 604 C CA . VAL A 1 80 ? -2.281 -2.999 -12.320 1.00 92.38 80 VAL A CA 1
ATOM 605 C C . VAL A 1 80 ? -1.951 -1.886 -13.313 1.00 92.38 80 VAL A C 1
ATOM 607 O O . VAL A 1 80 ? -0.785 -1.552 -13.533 1.00 92.38 80 VAL A O 1
ATOM 610 N N . LEU A 1 81 ? -3.002 -1.298 -13.884 1.00 95.81 81 LEU A N 1
ATOM 611 C CA . LEU A 1 81 ? -2.932 -0.297 -14.951 1.00 95.81 81 LEU A CA 1
ATOM 612 C C . LEU A 1 81 ? -2.359 1.042 -14.469 1.00 95.81 81 LEU A C 1
ATOM 614 O O . LEU A 1 81 ? -1.745 1.781 -15.242 1.00 95.81 81 LEU A O 1
ATOM 618 N N . ARG A 1 82 ? -2.627 1.389 -13.205 1.00 96.94 82 ARG A N 1
ATOM 619 C CA . ARG A 1 82 ? -2.191 2.634 -12.566 1.00 96.94 82 ARG A CA 1
ATOM 620 C C . ARG A 1 82 ? -2.275 2.516 -11.050 1.00 96.94 82 ARG A C 1
ATOM 622 O O . ARG A 1 82 ? -3.262 2.003 -10.521 1.00 96.94 82 ARG A O 1
ATOM 629 N N . ILE A 1 83 ? -1.288 3.083 -10.372 1.00 97.50 83 ILE A N 1
ATOM 630 C CA . ILE A 1 83 ? -1.394 3.487 -8.972 1.00 97.50 83 ILE A CA 1
ATOM 631 C C . ILE A 1 83 ? -1.810 4.956 -8.932 1.00 97.50 83 ILE A C 1
ATOM 633 O O . ILE A 1 83 ? -1.161 5.805 -9.544 1.00 97.50 83 ILE A O 1
ATOM 637 N N . ILE A 1 84 ? -2.908 5.263 -8.244 1.00 97.62 84 ILE A N 1
ATOM 638 C CA . ILE A 1 84 ? -3.420 6.634 -8.114 1.00 97.62 84 ILE A CA 1
ATOM 639 C C . ILE A 1 84 ? -3.359 7.104 -6.663 1.00 97.62 84 ILE A C 1
ATOM 641 O O . ILE A 1 84 ? -3.670 6.361 -5.739 1.00 97.62 84 ILE A O 1
ATOM 645 N N . ASN A 1 85 ? -2.982 8.360 -6.452 1.00 97.62 85 ASN A N 1
ATOM 646 C CA . ASN A 1 85 ? -3.045 8.974 -5.132 1.00 97.62 85 ASN A CA 1
ATOM 647 C C . ASN A 1 85 ? -4.509 9.172 -4.702 1.00 97.62 85 ASN A C 1
ATOM 649 O O . ASN A 1 85 ? -5.318 9.680 -5.477 1.00 97.62 85 ASN A O 1
ATOM 653 N N . GLU A 1 86 ? -4.856 8.813 -3.466 1.00 97.06 86 GLU A N 1
ATOM 654 C CA . GLU A 1 86 ? -6.232 8.905 -2.942 1.00 97.06 86 GLU A CA 1
ATOM 655 C C . GLU A 1 86 ? -6.827 10.313 -3.063 1.00 97.06 86 GLU A C 1
ATOM 657 O O . GLU A 1 86 ? -7.977 10.480 -3.475 1.00 97.06 86 GLU A O 1
ATOM 662 N N . THR A 1 87 ? -6.035 11.344 -2.754 1.00 96.62 87 THR A N 1
ATOM 663 C CA . THR A 1 87 ? -6.486 12.739 -2.846 1.00 96.62 87 THR A CA 1
ATOM 664 C C . THR A 1 87 ? -6.711 13.175 -4.295 1.00 96.62 87 THR A C 1
ATOM 666 O O . THR A 1 87 ? -7.675 13.887 -4.579 1.00 96.62 87 THR A O 1
ATOM 669 N N . THR A 1 88 ? -5.881 12.698 -5.226 1.00 97.00 88 THR A N 1
ATOM 670 C CA . THR A 1 88 ? -6.049 12.913 -6.670 1.00 97.00 88 THR A CA 1
ATOM 671 C C . THR A 1 88 ? -7.297 12.201 -7.191 1.00 97.00 88 THR A C 1
ATOM 673 O O . THR A 1 88 ? -8.072 12.791 -7.942 1.00 97.00 88 THR A O 1
ATOM 676 N N . ALA A 1 89 ? -7.541 10.961 -6.755 1.00 96.88 89 ALA A N 1
ATOM 677 C CA . ALA A 1 89 ? -8.747 10.214 -7.101 1.00 96.88 89 ALA A CA 1
ATOM 678 C C . ALA A 1 89 ? -10.009 10.957 -6.633 1.00 96.88 89 ALA A C 1
ATOM 680 O O . ALA A 1 89 ? -10.946 11.152 -7.405 1.00 96.88 89 ALA A O 1
ATOM 681 N N . ALA A 1 90 ? -10.024 11.463 -5.402 1.00 95.44 90 ALA A N 1
ATOM 682 C CA . ALA A 1 90 ? -11.176 12.214 -4.919 1.00 95.44 90 ALA A CA 1
ATOM 683 C C . ALA A 1 90 ? -11.386 13.546 -5.647 1.00 95.44 90 ALA A C 1
ATOM 685 O O . ALA A 1 90 ? -12.526 13.930 -5.916 1.00 95.44 90 ALA A O 1
ATOM 686 N N . ALA A 1 91 ? -10.299 14.229 -6.016 1.00 94.88 91 ALA A N 1
ATOM 687 C CA . ALA A 1 91 ? -10.378 15.428 -6.837 1.00 94.88 91 ALA A CA 1
ATOM 688 C C . ALA A 1 91 ? -10.988 15.140 -8.217 1.00 94.88 91 ALA A C 1
ATOM 690 O O . ALA A 1 91 ? -11.823 15.922 -8.667 1.00 94.88 91 ALA A O 1
ATOM 691 N N . LEU A 1 92 ? -10.643 14.013 -8.854 1.00 94.25 92 LEU A N 1
ATOM 692 C CA . LEU A 1 92 ? -11.271 13.572 -10.106 1.00 94.25 92 LEU A CA 1
ATOM 693 C C . LEU A 1 92 ? -12.785 13.392 -9.952 1.00 94.25 92 LEU A C 1
ATOM 695 O O . LEU A 1 92 ? -13.548 13.926 -10.756 1.00 94.25 92 LEU A O 1
ATOM 699 N N . SER A 1 93 ? -13.221 12.696 -8.899 1.00 92.69 93 SER A N 1
ATOM 700 C CA . SER A 1 93 ? -14.647 12.511 -8.594 1.00 92.69 93 SER A CA 1
ATOM 701 C C . SER A 1 93 ? -15.375 13.840 -8.391 1.00 92.69 93 SER A C 1
ATOM 703 O O . SER A 1 93 ? -16.498 14.014 -8.861 1.00 92.69 93 SER A O 1
ATOM 705 N N . TYR A 1 94 ? -14.735 14.797 -7.717 1.00 90.81 94 TYR A N 1
ATOM 706 C CA . TYR A 1 94 ? -15.296 16.126 -7.481 1.00 90.81 94 TYR A CA 1
ATOM 707 C C . TYR A 1 94 ? -15.378 16.980 -8.756 1.00 90.81 94 TYR A C 1
ATOM 709 O O . TYR A 1 94 ? -16.398 17.627 -9.008 1.00 90.81 94 TYR A O 1
ATOM 717 N N . GLY A 1 95 ? -14.308 16.999 -9.554 1.00 85.50 95 GLY A N 1
ATOM 718 C CA . GLY A 1 95 ? -14.170 17.887 -10.709 1.00 85.50 95 GLY A CA 1
ATOM 719 C C . GLY A 1 95 ? -14.925 17.440 -11.959 1.00 85.50 95 GLY A C 1
ATOM 720 O O . GLY A 1 95 ? -15.117 18.261 -12.851 1.00 85.50 95 GLY A O 1
ATOM 721 N N . LEU A 1 96 ? -15.414 16.194 -12.018 1.00 82.56 96 LEU A N 1
ATOM 722 C CA . LEU A 1 96 ? -16.152 15.658 -13.173 1.00 82.56 96 LEU A CA 1
ATOM 723 C C . LEU A 1 96 ? -17.400 16.490 -13.542 1.00 82.56 96 LEU A C 1
ATOM 725 O O . LEU A 1 96 ? -17.804 16.532 -14.699 1.00 82.56 96 LEU A O 1
ATOM 729 N N . ASN A 1 97 ? -17.994 17.196 -12.575 1.00 76.75 97 ASN A N 1
ATOM 730 C CA . ASN A 1 97 ? -19.173 18.045 -12.780 1.00 76.75 97 ASN A CA 1
ATOM 731 C C . ASN A 1 97 ? -18.825 19.507 -13.143 1.00 76.75 97 ASN A C 1
ATOM 733 O O . ASN A 1 97 ? -19.545 20.423 -12.746 1.00 76.75 97 ASN A O 1
ATOM 737 N N . ASN A 1 98 ? -17.736 19.737 -13.889 1.00 65.56 98 ASN A N 1
ATOM 738 C CA . ASN A 1 98 ? -17.270 21.056 -14.359 1.00 65.56 98 ASN A CA 1
ATOM 739 C C . ASN A 1 98 ? -17.008 22.081 -13.240 1.00 65.56 98 ASN A C 1
ATOM 741 O O . ASN A 1 98 ? -17.234 23.282 -13.412 1.00 65.56 98 ASN A O 1
ATOM 745 N N . LYS A 1 99 ? -16.545 21.618 -12.076 1.00 79.50 99 LYS A N 1
ATOM 746 C CA . LYS A 1 99 ? -16.133 22.506 -10.984 1.00 79.50 99 LYS A CA 1
ATOM 747 C C . LYS A 1 99 ? -14.673 22.910 -11.174 1.00 79.50 99 LYS A C 1
ATOM 749 O O . LYS A 1 99 ? -13.800 22.051 -11.230 1.00 79.50 99 LYS A O 1
ATOM 754 N N . GLU A 1 100 ? -14.421 24.211 -11.247 1.00 89.81 100 GLU A N 1
ATOM 755 C CA . GLU A 1 100 ? -13.079 24.788 -11.366 1.00 89.81 100 GLU A CA 1
ATOM 756 C C . GLU A 1 100 ? -12.670 25.496 -10.073 1.00 89.81 100 GLU A C 1
ATOM 758 O O . GLU A 1 100 ? -13.521 25.872 -9.265 1.00 89.81 100 GLU A O 1
ATOM 763 N N . GLY A 1 101 ? -11.364 25.691 -9.899 1.00 94.06 101 GLY A N 1
ATOM 764 C CA . GLY A 1 101 ? -10.794 26.420 -8.771 1.00 94.06 101 GLY A CA 1
ATOM 765 C C . GLY A 1 101 ? -9.687 25.658 -8.053 1.00 94.06 101 GLY A C 1
ATOM 766 O O . GLY A 1 101 ? -9.277 24.559 -8.443 1.00 94.06 101 GLY A O 1
ATOM 767 N N . CYS A 1 102 ? -9.181 26.274 -6.996 1.00 96.38 102 CYS A N 1
ATOM 768 C CA . CYS A 1 102 ? -8.202 25.693 -6.097 1.00 96.38 102 CYS A CA 1
ATOM 769 C C . CYS A 1 102 ? -8.913 24.937 -4.971 1.00 96.38 102 CYS A C 1
ATOM 771 O O . CYS A 1 102 ? -9.704 25.513 -4.231 1.00 96.38 102 CYS A O 1
ATOM 773 N N . ILE A 1 103 ? -8.632 23.651 -4.806 1.00 96.88 103 ILE A N 1
ATOM 774 C CA . ILE A 1 103 ? -9.248 22.824 -3.769 1.00 96.88 103 ILE A CA 1
ATOM 775 C C . ILE A 1 103 ? -8.202 22.295 -2.796 1.00 96.88 103 ILE A C 1
ATOM 777 O O . ILE A 1 103 ? -7.085 21.948 -3.187 1.00 96.88 103 ILE A O 1
ATOM 781 N N . ALA A 1 104 ? -8.585 22.189 -1.527 1.00 98.00 104 ALA A N 1
ATOM 782 C CA . ALA A 1 104 ? -7.837 21.450 -0.522 1.00 98.00 104 ALA A CA 1
ATOM 783 C C . ALA A 1 104 ? -8.543 20.122 -0.244 1.00 98.00 104 ALA A C 1
ATOM 785 O O . ALA A 1 104 ? -9.730 20.087 0.069 1.00 98.00 104 ALA A O 1
ATOM 786 N N . VAL A 1 105 ? -7.808 19.024 -0.348 1.00 97.88 105 VAL A N 1
ATOM 787 C CA . VAL A 1 105 ? -8.309 17.671 -0.120 1.00 97.88 105 VAL A CA 1
ATOM 788 C C . VAL A 1 105 ? -7.696 17.160 1.173 1.00 97.88 105 VAL A C 1
ATOM 790 O O . VAL A 1 105 ? -6.489 16.939 1.226 1.00 97.88 105 VAL A O 1
ATOM 793 N N . PHE A 1 106 ? -8.512 17.016 2.216 1.00 97.94 106 PHE A N 1
ATOM 794 C CA . PHE A 1 106 ? -8.111 16.555 3.544 1.00 97.94 106 PHE A CA 1
ATOM 795 C C . PHE A 1 106 ? -8.610 15.121 3.747 1.00 97.94 106 PHE A C 1
ATOM 797 O O . PHE A 1 106 ? -9.811 14.888 3.888 1.00 97.94 106 PHE A O 1
ATOM 804 N N . HIS A 1 107 ? -7.688 14.160 3.759 1.00 97.50 107 HIS A N 1
ATOM 805 C CA . HIS A 1 107 ? -7.990 12.742 3.931 1.00 97.50 107 HIS A CA 1
ATOM 806 C C . HIS A 1 107 ? -7.431 12.237 5.261 1.00 97.50 107 HIS A C 1
ATOM 808 O O . HIS A 1 107 ? -6.217 12.109 5.406 1.00 97.50 107 HIS A O 1
ATOM 814 N N . LEU A 1 108 ? -8.313 11.931 6.218 1.00 97.75 108 LEU A N 1
ATOM 815 C CA . LEU A 1 108 ? -7.951 11.279 7.480 1.00 97.75 108 LEU A CA 1
ATOM 816 C C . LEU A 1 108 ? -8.680 9.935 7.572 1.00 97.75 108 LEU A C 1
ATOM 818 O O . LEU A 1 108 ? -9.854 9.865 7.943 1.00 97.75 108 LEU A O 1
ATOM 822 N N . GLY A 1 109 ? -7.972 8.881 7.172 1.00 96.38 109 GLY A N 1
ATOM 823 C CA . GLY A 1 109 ? -8.487 7.515 7.133 1.00 96.38 109 GLY A CA 1
ATOM 824 C C . GLY A 1 109 ? -8.259 6.748 8.437 1.00 96.38 109 GLY A C 1
ATOM 825 O O . GLY A 1 109 ? -8.046 7.327 9.503 1.00 96.38 109 GLY A O 1
ATOM 826 N N . GLY A 1 110 ? -8.282 5.417 8.342 1.00 95.75 110 GLY A N 1
ATOM 827 C CA . GLY A 1 110 ? -8.030 4.518 9.474 1.00 95.75 110 GLY A CA 1
ATOM 828 C C . GLY A 1 110 ? -6.568 4.483 9.936 1.00 95.75 110 GLY A C 1
ATOM 829 O O . GLY A 1 110 ? -6.334 4.420 11.135 1.00 95.75 110 GLY A O 1
ATOM 830 N N . GLY A 1 111 ? -5.597 4.597 9.021 1.00 94.44 111 GLY A N 1
ATOM 831 C CA . GLY A 1 111 ? -4.164 4.494 9.358 1.00 94.44 111 GLY A CA 1
ATOM 832 C C . GLY A 1 111 ? -3.254 5.587 8.787 1.00 94.44 111 GLY A C 1
ATOM 833 O O . GLY A 1 111 ? -2.089 5.674 9.170 1.00 94.44 111 GLY A O 1
ATOM 834 N N . THR A 1 112 ? -3.751 6.430 7.876 1.00 95.75 112 THR A N 1
ATOM 835 C CA . THR A 1 112 ? -2.942 7.491 7.256 1.00 95.75 112 THR A CA 1
ATOM 836 C C . THR A 1 112 ? -3.685 8.811 7.151 1.00 95.75 112 THR A C 1
ATOM 838 O O . THR A 1 112 ? -4.898 8.843 6.911 1.00 95.75 112 THR A O 1
ATOM 841 N N . PHE A 1 113 ? -2.914 9.891 7.224 1.00 97.81 113 PHE A N 1
ATOM 842 C CA . PHE A 1 113 ? -3.355 11.250 6.990 1.00 97.81 113 PHE A CA 1
ATOM 843 C C . PHE A 1 113 ? -2.668 11.812 5.746 1.00 97.81 113 PHE A C 1
ATOM 845 O O . PHE A 1 113 ? -1.444 11.769 5.630 1.00 97.81 113 PHE A O 1
ATOM 852 N N . ASN A 1 114 ? -3.442 12.388 4.830 1.00 95.56 114 ASN A N 1
ATOM 853 C CA . ASN A 1 114 ? -2.926 13.073 3.652 1.00 95.56 114 ASN A CA 1
ATOM 854 C C . ASN A 1 114 ? -3.657 14.400 3.459 1.00 95.56 114 ASN A C 1
ATOM 856 O O . ASN A 1 114 ? -4.871 14.499 3.639 1.00 95.56 114 ASN A O 1
ATOM 860 N N . VAL A 1 115 ? -2.919 15.409 3.015 1.00 97.94 115 VAL A N 1
ATOM 861 C CA . VAL A 1 115 ? -3.473 16.673 2.540 1.00 97.94 115 VAL A CA 1
ATOM 862 C C . VAL A 1 115 ? -2.848 17.015 1.198 1.00 97.94 115 VAL A C 1
ATOM 864 O O . VAL A 1 115 ? -1.628 16.959 1.038 1.00 97.94 115 VAL A O 1
ATOM 867 N N . SER A 1 116 ? -3.676 17.379 0.227 1.00 98.38 116 SER A N 1
ATOM 868 C CA . SER A 1 116 ? -3.203 17.849 -1.074 1.00 98.38 116 SER A CA 1
ATOM 869 C C . SER A 1 116 ? -3.945 19.103 -1.491 1.00 98.38 116 SER A C 1
ATOM 871 O O . SER A 1 116 ? -5.144 19.236 -1.253 1.00 98.38 116 SER A O 1
ATOM 873 N N . ILE A 1 117 ? -3.229 20.011 -2.143 1.00 98.44 117 ILE A N 1
ATOM 874 C CA . ILE A 1 117 ? -3.811 21.192 -2.773 1.00 98.44 117 ILE A CA 1
ATOM 875 C C . ILE A 1 117 ? -3.753 20.984 -4.275 1.00 98.44 117 ILE A C 1
ATOM 877 O O . ILE A 1 117 ? -2.682 20.717 -4.826 1.00 98.44 117 ILE A O 1
ATOM 881 N N . LEU A 1 118 ? -4.901 21.096 -4.934 1.00 97.38 118 LEU A N 1
ATOM 882 C CA . LEU A 1 118 ? -5.033 20.894 -6.368 1.00 97.38 118 LEU A CA 1
ATOM 883 C C . LEU A 1 118 ? -5.677 22.109 -7.016 1.00 97.38 118 LEU A C 1
ATOM 885 O O . LEU A 1 118 ? -6.519 22.772 -6.424 1.00 97.38 118 LEU A O 1
ATOM 889 N N . HIS A 1 119 ? -5.310 22.366 -8.263 1.00 96.94 119 HIS A N 1
ATOM 890 C CA . HIS A 1 119 ? -5.971 23.349 -9.105 1.00 96.94 119 HIS A CA 1
ATOM 891 C C . HIS A 1 119 ? -6.673 22.635 -10.256 1.00 96.94 119 HIS A C 1
ATOM 893 O O . HIS A 1 119 ? -6.026 21.897 -11.007 1.00 96.94 119 HIS A O 1
ATOM 899 N N . ILE A 1 120 ? -7.977 22.871 -10.390 1.00 95.31 120 ILE A N 1
ATOM 900 C CA . ILE A 1 120 ? -8.822 22.309 -11.442 1.00 95.31 120 ILE A CA 1
ATOM 901 C C . ILE A 1 120 ? -9.184 23.428 -12.417 1.00 95.31 120 ILE A C 1
ATOM 903 O O . ILE A 1 120 ? -9.745 24.449 -12.020 1.00 95.31 120 ILE A O 1
ATOM 907 N N . SER A 1 121 ? -8.864 23.249 -13.697 1.00 93.56 121 SER A N 1
ATOM 908 C CA . SER A 1 121 ? -9.256 24.179 -14.761 1.00 93.56 121 SER A CA 1
ATOM 909 C C . SER A 1 121 ? -9.475 23.428 -16.063 1.00 93.56 121 SER A C 1
ATOM 911 O O . SER A 1 121 ? -8.557 22.747 -16.519 1.00 93.56 121 SER A O 1
ATOM 913 N N . LYS A 1 122 ? -10.662 23.569 -16.668 1.00 86.81 122 LYS A N 1
ATOM 914 C CA . LYS A 1 122 ? -11.022 22.998 -17.975 1.00 86.81 122 LYS A CA 1
ATOM 915 C C . LYS A 1 122 ? -10.530 21.561 -18.150 1.00 86.81 122 LYS A C 1
ATOM 917 O O . LYS A 1 122 ? -9.698 21.297 -19.017 1.00 86.81 122 LYS A O 1
ATOM 922 N N . ASP A 1 123 ? -10.995 20.671 -17.273 1.00 88.88 123 ASP A N 1
ATOM 923 C CA . ASP A 1 123 ? -10.682 19.232 -17.285 1.00 88.88 123 ASP A CA 1
ATOM 924 C C . ASP A 1 123 ? -9.221 18.869 -16.962 1.00 88.88 123 ASP A C 1
ATOM 926 O O . ASP A 1 123 ? -8.822 17.703 -17.032 1.00 88.88 123 ASP A O 1
ATOM 930 N N . VAL A 1 124 ? -8.408 19.853 -16.566 1.00 93.88 124 VAL A N 1
ATOM 931 C CA . VAL A 1 124 ? -7.025 19.661 -16.134 1.00 93.88 124 VAL A CA 1
ATOM 932 C C . VAL A 1 124 ? -6.922 19.755 -14.617 1.00 93.88 124 VAL A C 1
ATOM 934 O O . VAL A 1 124 ? -7.210 20.791 -14.020 1.00 93.88 124 VAL A O 1
ATOM 937 N N . PHE A 1 125 ? -6.434 18.679 -14.012 1.00 95.94 125 PHE A N 1
ATOM 938 C CA . PHE A 1 125 ? -6.203 18.522 -12.583 1.00 95.94 125 PHE A CA 1
ATOM 939 C C . PHE A 1 125 ? -4.702 18.600 -12.327 1.00 95.94 125 PHE A C 1
ATOM 941 O O . PHE A 1 125 ? -3.943 17.758 -12.807 1.00 95.94 125 PHE A O 1
ATOM 948 N N . VAL A 1 126 ? -4.257 19.614 -11.586 1.00 96.88 126 VAL A N 1
ATOM 949 C CA . VAL A 1 126 ? -2.837 19.804 -11.262 1.00 96.88 126 VAL A CA 1
ATOM 950 C C . VAL A 1 126 ? -2.654 19.795 -9.758 1.00 96.88 126 VAL A C 1
ATOM 952 O O . VAL A 1 126 ? -3.134 20.702 -9.077 1.00 96.88 126 VAL A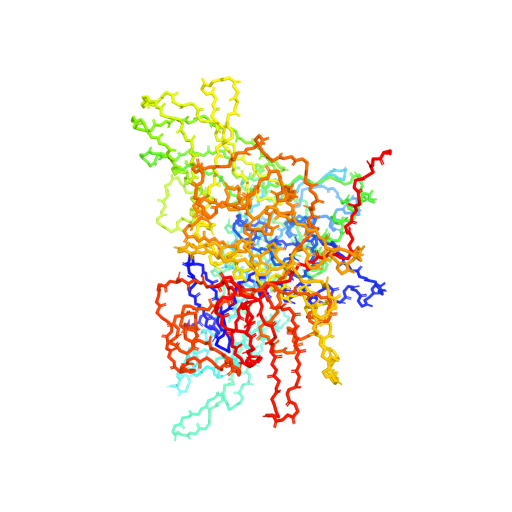 O 1
ATOM 955 N N . VAL A 1 127 ? -1.915 18.815 -9.242 1.00 97.94 127 VAL A N 1
ATOM 956 C CA . VAL A 1 127 ? -1.508 18.806 -7.835 1.00 97.94 127 VAL A CA 1
ATOM 957 C C . VAL A 1 127 ? -0.413 19.855 -7.644 1.00 97.94 127 VAL A C 1
ATOM 959 O O . VAL A 1 127 ? 0.601 19.845 -8.339 1.00 97.94 127 VAL A O 1
ATOM 962 N N . LYS A 1 128 ? -0.639 20.804 -6.734 1.00 98.00 128 LYS A N 1
ATOM 963 C CA . LYS A 1 128 ? 0.300 21.892 -6.423 1.00 98.00 128 LYS A CA 1
ATOM 964 C C . LYS A 1 128 ? 1.258 21.510 -5.309 1.00 98.00 128 LYS A C 1
ATOM 966 O O . LYS A 1 128 ? 2.447 21.776 -5.413 1.00 98.00 128 LYS A O 1
ATOM 971 N N . ALA A 1 129 ? 0.729 20.881 -4.269 1.00 98.06 129 ALA A N 1
ATOM 972 C CA . ALA A 1 129 ? 1.505 20.371 -3.154 1.00 98.06 129 ALA A CA 1
ATOM 973 C C . ALA A 1 129 ? 0.767 19.209 -2.498 1.00 98.06 129 ALA A C 1
ATOM 975 O O . ALA A 1 129 ? -0.463 19.116 -2.558 1.00 98.06 129 ALA A O 1
ATOM 976 N N . THR A 1 130 ? 1.531 18.340 -1.845 1.00 97.44 130 THR A N 1
ATOM 977 C CA . THR A 1 130 ? 0.993 17.278 -1.000 1.00 97.44 130 THR A CA 1
ATOM 978 C C . THR A 1 130 ? 1.855 17.099 0.240 1.00 97.44 130 THR A C 1
ATOM 980 O O . THR A 1 130 ? 3.081 17.210 0.188 1.00 97.44 130 THR A O 1
ATOM 983 N N . ASN A 1 131 ? 1.215 16.804 1.360 1.00 95.69 131 ASN A N 1
ATOM 984 C CA . ASN A 1 131 ? 1.861 16.496 2.626 1.00 95.69 131 ASN A CA 1
ATOM 985 C C . ASN A 1 131 ? 1.035 15.429 3.360 1.00 95.69 131 ASN A C 1
ATOM 987 O O . ASN A 1 131 ? -0.064 15.082 2.921 1.00 95.69 131 ASN A O 1
ATOM 991 N N . GLY A 1 132 ? 1.551 14.882 4.451 1.00 94.12 132 GLY A N 1
ATOM 992 C CA . GLY A 1 132 ? 0.848 13.838 5.178 1.00 94.12 132 GLY A CA 1
ATOM 993 C C . GLY A 1 132 ? 1.701 13.133 6.214 1.00 94.12 132 GLY A C 1
ATOM 994 O O . GLY A 1 132 ? 2.875 13.437 6.415 1.00 94.12 132 GLY A O 1
ATOM 995 N N . ASP A 1 133 ? 1.067 12.164 6.852 1.00 92.31 133 ASP A N 1
ATOM 996 C CA . ASP A 1 133 ? 1.634 11.307 7.875 1.00 92.31 133 ASP A CA 1
ATOM 997 C C . ASP A 1 133 ? 1.109 9.885 7.639 1.00 92.31 133 ASP A C 1
ATOM 999 O O . ASP A 1 133 ? -0.088 9.612 7.741 1.00 92.31 133 ASP A O 1
ATOM 1003 N N . THR A 1 134 ? 2.007 8.978 7.252 1.00 88.44 134 THR A N 1
ATOM 1004 C CA . THR A 1 134 ? 1.658 7.591 6.907 1.00 88.44 134 THR A CA 1
ATOM 1005 C C . THR A 1 134 ? 1.433 6.713 8.142 1.00 88.44 134 THR A C 1
ATOM 1007 O O . THR A 1 134 ? 1.297 5.502 8.004 1.00 88.44 134 THR A O 1
ATOM 1010 N N . SER A 1 135 ? 1.467 7.294 9.342 1.00 90.62 135 SER A N 1
ATOM 1011 C CA . SER A 1 135 ? 1.266 6.615 10.625 1.00 90.62 135 SER A CA 1
ATOM 1012 C C . SER A 1 135 ? 0.426 7.504 11.549 1.00 90.62 135 SER A C 1
ATOM 1014 O O . SER A 1 135 ? 0.809 7.811 12.683 1.00 90.62 135 SER A O 1
ATOM 1016 N N . LEU A 1 136 ? -0.679 8.003 10.994 1.00 96.25 136 LEU A N 1
ATOM 1017 C CA . LEU A 1 136 ? -1.668 8.829 11.676 1.00 96.25 136 LEU A CA 1
ATOM 1018 C C . LEU A 1 136 ? -3.052 8.544 11.095 1.00 96.25 136 LEU A C 1
ATOM 1020 O O . LEU A 1 136 ? -3.332 8.926 9.963 1.00 96.25 136 LEU A O 1
ATOM 1024 N N . GLY A 1 137 ? -3.944 7.941 11.865 1.00 96.88 137 GLY A N 1
ATOM 1025 C CA . GLY A 1 137 ? -5.317 7.685 11.442 1.00 96.88 137 GLY A CA 1
ATOM 1026 C C . GLY A 1 137 ? -6.235 7.327 12.601 1.00 96.8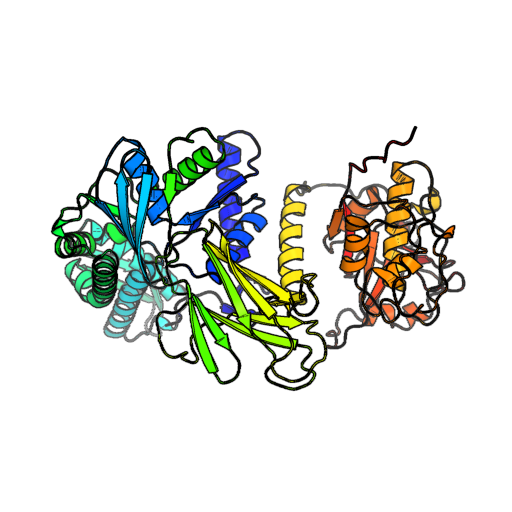8 137 GLY A C 1
ATOM 1027 O O . GLY A 1 137 ? -5.872 7.460 13.765 1.00 96.88 137 GLY A O 1
ATOM 1028 N N . GLY A 1 138 ? -7.450 6.883 12.283 1.00 97.06 138 GLY A N 1
ATOM 1029 C CA . GLY A 1 138 ? -8.451 6.483 13.270 1.00 97.06 138 GLY A CA 1
ATOM 1030 C C . GLY A 1 138 ? -7.985 5.431 14.282 1.00 97.06 138 GLY A C 1
ATOM 1031 O O . GLY A 1 138 ? -8.448 5.491 15.419 1.00 97.06 138 GLY A O 1
ATOM 1032 N N . GLU A 1 139 ? -7.054 4.547 13.919 1.00 95.56 139 GLU A N 1
ATOM 1033 C CA . GLU A 1 139 ? -6.474 3.548 14.827 1.00 95.56 139 GLU A CA 1
ATOM 1034 C C . GLU A 1 139 ? -5.671 4.200 15.967 1.00 95.56 139 GLU A C 1
ATOM 1036 O O . GLU A 1 139 ? -5.720 3.741 17.108 1.00 95.56 139 GLU A O 1
ATOM 1041 N N . ASP A 1 140 ? -4.987 5.320 15.715 1.00 96.50 140 ASP A N 1
ATOM 1042 C CA . ASP A 1 140 ? -4.283 6.070 16.763 1.00 96.50 140 ASP A CA 1
ATOM 1043 C C . ASP A 1 140 ? -5.262 6.716 17.753 1.00 96.50 140 ASP A C 1
ATOM 1045 O O . ASP A 1 140 ? -4.993 6.785 18.956 1.00 96.50 140 ASP A O 1
ATOM 1049 N N . PHE A 1 141 ? -6.429 7.154 17.267 1.00 97.75 141 PHE A N 1
ATOM 1050 C CA . PHE A 1 141 ? -7.503 7.683 18.112 1.00 97.75 141 PHE A CA 1
ATOM 1051 C C . PHE A 1 141 ? -8.091 6.565 18.983 1.00 97.75 141 PHE A C 1
ATOM 1053 O O . PHE A 1 141 ? -8.307 6.774 20.179 1.00 97.75 141 PHE A O 1
ATOM 1060 N N . ASP A 1 142 ? -8.289 5.374 18.410 1.00 97.00 142 ASP A N 1
ATOM 1061 C CA . ASP A 1 142 ? -8.756 4.193 19.143 1.00 97.00 142 ASP A CA 1
ATOM 1062 C C . ASP A 1 142 ? -7.753 3.770 20.210 1.00 97.00 142 ASP A C 1
ATOM 1064 O O . ASP A 1 142 ? -8.135 3.539 21.355 1.00 97.00 142 ASP A O 1
ATOM 1068 N N . ASN A 1 143 ? -6.464 3.728 19.867 1.00 95.50 143 ASN A N 1
ATOM 1069 C CA . ASN A 1 143 ? -5.400 3.378 20.801 1.00 95.50 143 ASN A CA 1
ATOM 1070 C C . ASN A 1 143 ? -5.279 4.400 21.940 1.00 95.50 143 ASN A C 1
ATOM 1072 O O . ASN A 1 143 ? -5.136 4.003 23.094 1.00 95.50 143 ASN A O 1
ATOM 1076 N N . THR A 1 144 ? -5.425 5.696 21.653 1.00 96.94 144 THR A N 1
ATOM 1077 C CA . THR A 1 144 ? -5.423 6.751 22.681 1.00 96.94 144 THR A CA 1
ATOM 1078 C C . THR A 1 144 ? -6.582 6.567 23.669 1.00 96.94 144 THR A C 1
ATOM 1080 O O . THR A 1 144 ? -6.399 6.641 24.888 1.00 96.94 144 THR A O 1
ATOM 1083 N N . LEU A 1 145 ? -7.787 6.279 23.164 1.00 97.38 145 LEU A N 1
ATOM 1084 C CA . LEU A 1 145 ? -8.944 6.004 24.016 1.00 97.38 145 LEU A CA 1
ATOM 1085 C C . LEU A 1 145 ? -8.780 4.680 24.781 1.00 97.38 145 LEU A C 1
ATOM 1087 O O . LEU A 1 145 ? -9.101 4.614 25.965 1.00 97.38 145 LEU A O 1
ATOM 1091 N N . LEU A 1 146 ? -8.240 3.642 24.144 1.00 96.50 146 LEU A N 1
ATOM 1092 C CA . LEU A 1 146 ? -7.945 2.353 24.767 1.00 96.50 146 LEU A CA 1
ATOM 1093 C C . LEU A 1 146 ? -6.973 2.505 25.944 1.00 96.50 146 LEU A C 1
ATOM 1095 O O . LEU A 1 146 ? -7.232 1.964 27.017 1.00 96.50 146 LEU A O 1
ATOM 1099 N N . GLU A 1 147 ? -5.889 3.264 25.783 1.00 96.12 147 GLU A N 1
ATOM 1100 C CA . GLU A 1 147 ? -4.927 3.540 26.857 1.00 96.12 147 GLU A CA 1
ATOM 1101 C C . GLU A 1 147 ? -5.583 4.250 28.045 1.00 96.12 147 GLU A C 1
ATOM 1103 O O . GLU A 1 147 ? -5.364 3.865 29.199 1.00 96.12 147 GLU A O 1
ATOM 1108 N N . TYR A 1 148 ? -6.449 5.229 27.769 1.00 97.62 148 TYR A N 1
ATOM 1109 C CA . TYR A 1 148 ? -7.251 5.883 28.798 1.00 97.62 148 TYR A CA 1
ATOM 1110 C C . TYR A 1 148 ? -8.157 4.882 29.535 1.00 97.62 148 TYR A C 1
ATOM 1112 O O . TYR A 1 148 ? -8.162 4.849 30.766 1.00 97.62 148 TYR A O 1
ATOM 1120 N N . LEU A 1 149 ? -8.876 4.021 28.809 1.00 97.50 149 LEU A N 1
ATOM 1121 C CA . LEU A 1 149 ? -9.779 3.027 29.398 1.00 97.50 149 LEU A CA 1
ATOM 1122 C C . LEU A 1 149 ? -9.035 1.978 30.236 1.00 97.50 149 LEU A C 1
ATOM 1124 O O . LEU A 1 149 ? -9.509 1.604 31.309 1.00 97.50 149 LEU A O 1
ATOM 1128 N N . VAL A 1 150 ? -7.862 1.524 29.784 1.00 96.62 150 VAL A N 1
ATOM 1129 C CA . VAL A 1 150 ? -6.996 0.609 30.547 1.00 96.62 150 VAL A CA 1
ATOM 1130 C C . VAL A 1 150 ? -6.528 1.272 31.843 1.00 96.62 150 VAL A C 1
ATOM 1132 O O . VAL A 1 150 ? -6.575 0.647 32.905 1.00 96.62 150 VAL A O 1
ATOM 1135 N N . SER A 1 151 ? -6.107 2.538 31.774 1.00 96.94 151 SER A N 1
ATOM 1136 C CA . SER A 1 151 ? -5.682 3.312 32.944 1.00 96.94 151 SER A CA 1
ATOM 1137 C C . SER A 1 151 ? -6.821 3.493 33.954 1.00 96.94 151 SER A C 1
ATOM 1139 O O . SER A 1 151 ? -6.649 3.220 35.144 1.00 96.94 151 SER A O 1
ATOM 1141 N N . GLU A 1 152 ? -8.013 3.866 33.484 1.00 97.06 152 GLU A N 1
ATOM 1142 C CA . GLU A 1 152 ? -9.186 4.052 34.341 1.00 97.06 152 GLU A CA 1
ATOM 1143 C C . GLU A 1 152 ? -9.654 2.745 34.979 1.00 97.06 152 GLU A C 1
ATOM 1145 O O . GLU A 1 152 ? -9.924 2.711 36.180 1.00 97.06 152 GLU A O 1
ATOM 1150 N N . PHE A 1 153 ? -9.678 1.644 34.227 1.00 96.62 153 PHE A N 1
ATOM 1151 C CA . PHE A 1 153 ? -10.021 0.345 34.795 1.00 96.62 153 PHE A CA 1
ATOM 1152 C C . PHE A 1 153 ? -9.010 -0.086 35.862 1.00 96.62 153 PHE A C 1
ATOM 1154 O O . PHE A 1 153 ? -9.401 -0.529 36.941 1.00 96.62 153 PHE A O 1
ATOM 1161 N N . LYS A 1 154 ? -7.711 0.118 35.615 1.00 95.94 154 LYS A N 1
ATOM 1162 C CA . LYS A 1 154 ? -6.663 -0.149 36.607 1.00 95.94 154 LYS A CA 1
ATOM 1163 C C . LYS A 1 154 ? -6.833 0.709 37.858 1.00 95.94 154 LYS A C 1
ATOM 1165 O O . LYS A 1 154 ? -6.616 0.215 38.959 1.00 95.94 154 LYS A O 1
ATOM 1170 N N . ARG A 1 155 ? -7.261 1.966 37.715 1.00 96.19 155 ARG A N 1
ATOM 1171 C CA . ARG A 1 155 ? -7.570 2.860 38.841 1.00 96.19 155 ARG A CA 1
ATOM 1172 C C . ARG A 1 155 ? -8.788 2.389 39.644 1.00 96.19 155 ARG A C 1
ATOM 1174 O O . ARG A 1 155 ? -8.777 2.508 40.865 1.00 96.19 155 ARG A O 1
ATOM 1181 N N . MET A 1 156 ? -9.824 1.879 38.978 1.00 93.75 156 MET A N 1
ATOM 1182 C CA . MET A 1 156 ? -11.075 1.437 39.608 1.00 93.75 156 MET A CA 1
ATOM 1183 C C . MET A 1 156 ? -10.962 0.058 40.269 1.00 93.75 156 MET A C 1
ATOM 1185 O O . MET A 1 156 ? -11.416 -0.121 41.394 1.00 93.75 156 MET A O 1
ATOM 1189 N N . GLU A 1 157 ? -10.346 -0.905 39.583 1.00 93.12 157 GLU A N 1
ATOM 1190 C CA . GLU A 1 157 ? -10.354 -2.324 39.964 1.00 93.12 157 GLU A CA 1
ATOM 1191 C C . GLU A 1 157 ? -8.985 -2.839 40.422 1.00 93.12 157 GLU A C 1
ATOM 1193 O O . GLU A 1 157 ? -8.875 -3.983 40.850 1.00 93.12 157 GLU A O 1
ATOM 1198 N N . SER A 1 158 ? -7.925 -2.023 40.346 1.00 92.62 158 SER A N 1
ATOM 1199 C CA . SER A 1 158 ? -6.535 -2.435 40.628 1.00 92.62 158 SER A CA 1
ATOM 1200 C C . SER A 1 158 ? -6.027 -3.596 39.756 1.00 92.62 158 SER A C 1
ATOM 1202 O O . SER A 1 158 ? -5.017 -4.222 40.078 1.00 92.62 158 SER A O 1
ATOM 1204 N N . VAL A 1 159 ? -6.688 -3.859 38.623 1.00 93.00 159 VAL A N 1
ATOM 1205 C CA . VAL A 1 159 ? -6.332 -4.904 37.653 1.00 93.00 159 VAL A CA 1
ATOM 1206 C C . VAL A 1 159 ? -5.861 -4.263 36.351 1.00 93.00 159 VAL A C 1
ATOM 1208 O O . VAL A 1 159 ? -6.492 -3.356 35.818 1.00 93.00 159 VAL A O 1
ATOM 1211 N N . ASP A 1 160 ? -4.735 -4.739 35.825 1.00 93.31 160 ASP A N 1
ATOM 1212 C CA . ASP A 1 160 ? -4.141 -4.224 34.592 1.00 93.31 160 ASP A CA 1
ATOM 1213 C C . ASP A 1 160 ? -4.593 -5.045 33.377 1.00 93.31 160 ASP A C 1
ATOM 1215 O O . ASP A 1 160 ? -4.041 -6.115 33.106 1.00 93.31 160 ASP A O 1
ATOM 1219 N N . LEU A 1 161 ? -5.583 -4.533 32.636 1.00 93.25 161 LEU A N 1
ATOM 1220 C CA . LEU A 1 161 ? -6.111 -5.207 31.443 1.00 93.25 161 LEU A CA 1
ATOM 1221 C C . LEU A 1 161 ? -5.076 -5.351 30.330 1.00 93.25 161 LEU A C 1
ATOM 1223 O O . LEU A 1 161 ? -5.248 -6.216 29.482 1.00 93.25 161 LEU A O 1
ATOM 1227 N N . SER A 1 162 ? -3.977 -4.585 30.336 1.00 89.75 162 SER A N 1
ATOM 1228 C CA . SER A 1 162 ? -2.968 -4.671 29.271 1.00 89.75 162 SER A CA 1
ATOM 1229 C C . SER A 1 162 ? -2.263 -6.030 29.177 1.00 89.75 162 SER A C 1
ATOM 1231 O O . SER A 1 162 ? -1.578 -6.306 28.192 1.00 89.75 162 SER A O 1
ATOM 1233 N N . LYS A 1 163 ? -2.427 -6.875 30.200 1.00 87.62 163 LYS A N 1
ATOM 1234 C CA . LYS A 1 163 ? -1.866 -8.227 30.277 1.00 87.62 163 LYS A CA 1
ATOM 1235 C C . LYS A 1 163 ? -2.837 -9.314 29.812 1.00 87.62 163 LYS A C 1
ATOM 1237 O O . LYS A 1 163 ? -2.408 -10.445 29.605 1.00 87.62 163 LYS A O 1
ATOM 1242 N N . ASP A 1 164 ? -4.116 -8.987 29.653 1.00 90.19 164 ASP A N 1
ATOM 1243 C CA . ASP A 1 164 ? -5.162 -9.907 29.211 1.00 90.19 164 ASP A CA 1
ATOM 1244 C C . ASP A 1 164 ? -5.495 -9.612 27.745 1.00 90.19 164 ASP A C 1
ATOM 1246 O O . ASP A 1 164 ? -6.181 -8.642 27.418 1.00 90.19 164 ASP A O 1
ATOM 1250 N N . ILE A 1 165 ? -4.969 -10.451 26.847 1.00 88.31 165 ILE A N 1
ATOM 1251 C CA . ILE A 1 165 ? -5.119 -10.276 25.398 1.00 88.31 165 ILE A CA 1
ATOM 1252 C C . ILE A 1 165 ? -6.606 -10.244 25.018 1.00 88.31 165 ILE A C 1
ATOM 1254 O O . ILE A 1 165 ? -7.023 -9.358 24.275 1.00 88.31 165 ILE A O 1
ATOM 1258 N N . ASN A 1 166 ? -7.424 -11.146 25.566 1.00 89.81 166 ASN A N 1
ATOM 1259 C CA . ASN A 1 166 ? -8.848 -11.237 25.237 1.00 89.81 166 ASN A CA 1
ATOM 1260 C C . ASN A 1 166 ? -9.625 -10.008 25.723 1.00 89.81 166 ASN A C 1
ATOM 1262 O O . ASN A 1 166 ? -10.484 -9.490 25.003 1.00 89.81 166 ASN A O 1
ATOM 1266 N N . ALA A 1 167 ? -9.313 -9.518 26.925 1.00 92.38 167 ALA A N 1
ATOM 1267 C CA . ALA A 1 167 ? -9.911 -8.294 27.442 1.00 92.38 167 ALA A CA 1
ATOM 1268 C C . ALA A 1 167 ? -9.526 -7.073 26.597 1.00 92.38 167 ALA A C 1
ATOM 1270 O O . ALA A 1 167 ? -10.396 -6.266 26.267 1.00 92.38 167 ALA A O 1
ATOM 1271 N N . LEU A 1 168 ? -8.254 -6.961 26.193 1.00 92.50 168 LEU A N 1
ATOM 1272 C CA . LEU A 1 168 ? -7.784 -5.879 25.326 1.00 92.50 168 LEU A CA 1
ATOM 1273 C C . LEU A 1 168 ? -8.511 -5.843 23.983 1.00 92.50 168 LEU A C 1
ATOM 1275 O O . LEU A 1 168 ? -8.890 -4.764 23.540 1.00 92.50 168 LEU A O 1
ATOM 1279 N N . TRP A 1 169 ? -8.748 -6.994 23.350 1.00 90.75 169 TRP A N 1
ATOM 1280 C CA . TRP A 1 169 ? -9.499 -7.057 22.092 1.00 90.75 169 TRP A CA 1
ATOM 1281 C C . TRP A 1 169 ? -10.921 -6.520 22.236 1.00 90.75 169 TRP A C 1
ATOM 1283 O O . TRP A 1 169 ? -11.352 -5.675 21.453 1.00 90.75 169 TRP A O 1
ATOM 1293 N N . ARG A 1 170 ? -11.638 -6.974 23.271 1.00 94.94 170 ARG A N 1
ATOM 1294 C CA . ARG A 1 170 ? -12.998 -6.500 23.565 1.00 94.94 170 ARG A CA 1
ATOM 1295 C C . ARG A 1 170 ? -13.017 -5.010 23.887 1.00 94.94 170 ARG A C 1
ATOM 1297 O O . ARG A 1 170 ? -13.955 -4.314 23.511 1.00 94.94 170 ARG A O 1
ATOM 1304 N N . LEU A 1 171 ? -11.991 -4.526 24.584 1.00 95.25 171 LEU A N 1
ATOM 1305 C CA . LEU A 1 171 ? -11.871 -3.121 24.943 1.00 95.25 171 LEU A CA 1
ATOM 1306 C C . LEU A 1 171 ? -11.536 -2.241 23.735 1.00 95.25 171 LEU A C 1
ATOM 1308 O O . LEU A 1 171 ? -12.072 -1.144 23.641 1.00 95.25 171 LEU A O 1
ATOM 1312 N N . ARG A 1 172 ? -10.714 -2.727 22.798 1.00 94.88 172 ARG A N 1
ATOM 1313 C CA . ARG A 1 172 ? -10.397 -2.034 21.542 1.00 94.88 172 ARG A CA 1
ATOM 1314 C C . ARG A 1 172 ? -11.636 -1.869 20.659 1.00 94.88 172 ARG A C 1
ATOM 1316 O O . ARG A 1 172 ? -11.920 -0.753 20.246 1.00 94.88 172 ARG A O 1
ATOM 1323 N N . ASP A 1 173 ? -12.407 -2.939 20.452 1.00 95.38 173 ASP A N 1
ATOM 1324 C CA . ASP A 1 173 ? -13.683 -2.886 19.712 1.00 95.38 173 ASP A CA 1
ATOM 1325 C C . ASP A 1 173 ? -14.680 -1.914 20.374 1.00 95.38 173 ASP A C 1
ATOM 1327 O O . ASP A 1 173 ? -15.339 -1.116 19.709 1.00 95.38 173 ASP A O 1
ATOM 1331 N N . ALA A 1 174 ? -14.751 -1.914 21.709 1.00 97.56 174 ALA A N 1
ATOM 1332 C CA . ALA A 1 174 ? -15.589 -0.967 22.439 1.00 97.56 174 ALA A CA 1
ATOM 1333 C C . ALA A 1 174 ? -15.092 0.487 22.345 1.00 97.56 174 ALA A C 1
ATOM 1335 O O . ALA A 1 174 ? -15.913 1.401 22.292 1.00 97.56 174 ALA A O 1
ATOM 1336 N N . ALA A 1 175 ? -13.774 0.709 22.326 1.00 97.44 175 ALA A N 1
ATOM 1337 C CA . ALA A 1 175 ? -13.177 2.032 22.165 1.00 97.44 175 ALA A CA 1
ATOM 1338 C C . ALA A 1 175 ? -13.487 2.613 20.778 1.00 97.44 175 ALA A C 1
ATOM 1340 O O . ALA A 1 175 ? -13.946 3.751 20.692 1.00 97.44 175 ALA A O 1
ATOM 1341 N N . GLU A 1 176 ? -13.334 1.822 19.713 1.00 97.69 176 GLU A N 1
ATOM 1342 C CA . GLU A 1 176 ? -13.678 2.253 18.354 1.00 97.69 176 GLU A CA 1
ATOM 1343 C C . GLU A 1 176 ? -15.167 2.600 18.235 1.00 97.69 176 GLU A C 1
ATOM 1345 O O . GLU A 1 176 ? -15.524 3.681 17.758 1.00 97.69 176 GLU A O 1
ATOM 1350 N N . LYS A 1 177 ? -16.051 1.736 18.752 1.00 98.00 177 LYS A N 1
ATOM 1351 C CA . LYS A 1 177 ? -17.498 2.004 18.781 1.00 98.00 177 LYS A CA 1
ATOM 1352 C C . LYS A 1 177 ? -17.825 3.287 19.536 1.00 98.00 177 LYS A C 1
ATOM 1354 O O . LYS A 1 177 ? -18.570 4.119 19.023 1.00 98.00 177 LYS A O 1
ATOM 1359 N N . ALA A 1 178 ? -17.226 3.492 20.709 1.00 98.25 178 ALA A N 1
ATOM 1360 C CA . ALA A 1 178 ? -17.417 4.711 21.486 1.00 98.25 178 ALA A CA 1
ATOM 1361 C C . ALA A 1 178 ? -16.933 5.962 20.732 1.00 98.25 178 ALA A C 1
ATOM 1363 O O . ALA A 1 178 ? -17.639 6.968 20.707 1.00 98.25 178 ALA A O 1
ATOM 1364 N N . LYS A 1 179 ? -15.767 5.905 20.072 1.00 98.06 179 LYS A N 1
ATOM 1365 C CA . LYS A 1 179 ? -15.249 6.992 19.222 1.00 98.06 179 LYS A CA 1
ATOM 1366 C C . LYS A 1 179 ? -16.233 7.347 18.102 1.00 98.06 179 LYS A C 1
ATOM 1368 O O . LYS A 1 179 ? -16.494 8.528 17.860 1.00 98.06 179 LYS A O 1
ATOM 1373 N N . ILE A 1 180 ? -16.784 6.337 17.428 1.00 98.00 180 ILE A N 1
ATOM 1374 C CA . ILE A 1 180 ? -17.762 6.523 16.350 1.00 98.00 180 ILE A CA 1
ATOM 1375 C C . ILE A 1 180 ? -19.051 7.149 16.900 1.00 98.00 180 ILE A C 1
ATOM 1377 O O . ILE A 1 180 ? -19.501 8.167 16.376 1.00 98.00 180 ILE A O 1
ATOM 1381 N N . GLU A 1 181 ? -19.614 6.617 17.987 1.00 97.94 181 GLU A N 1
ATOM 1382 C CA . GLU A 1 181 ? -20.835 7.151 18.611 1.00 97.94 181 GLU A CA 1
ATOM 1383 C C . GLU A 1 181 ? -20.675 8.620 19.030 1.00 97.94 181 GLU A C 1
ATOM 1385 O O . GLU A 1 181 ? -21.517 9.459 18.687 1.00 97.94 181 GLU A O 1
ATOM 1390 N N . LEU A 1 182 ? -19.542 8.959 19.657 1.00 98.25 182 LEU A N 1
ATOM 1391 C CA . LEU A 1 182 ? -19.192 10.321 20.078 1.00 98.25 182 LEU A CA 1
ATOM 1392 C C . LEU A 1 182 ? -19.040 11.313 18.918 1.00 98.25 182 LEU A C 1
ATOM 1394 O O . LEU A 1 182 ? -19.025 12.523 19.148 1.00 98.25 182 LEU A O 1
ATOM 1398 N N . SER A 1 183 ? -18.977 10.849 17.668 1.00 96.56 183 SER A N 1
ATOM 1399 C CA . SER A 1 183 ? -19.045 11.740 16.502 1.00 96.56 183 SER A CA 1
ATOM 1400 C C . SER A 1 183 ? -20.452 12.321 16.295 1.00 96.56 183 SER A C 1
ATOM 1402 O O . SER A 1 183 ? -20.596 13.349 15.639 1.00 96.56 183 SER A O 1
ATOM 1404 N N . SER A 1 184 ? -21.482 11.717 16.902 1.00 96.19 184 SER A N 1
ATOM 1405 C CA . SER A 1 184 ? -22.887 12.145 16.813 1.00 96.19 184 SER A CA 1
ATOM 1406 C C . SER A 1 184 ? -23.519 12.494 18.167 1.00 96.19 184 SER A C 1
ATOM 1408 O O . SER A 1 184 ? -24.386 13.364 18.227 1.00 96.19 184 SER A O 1
ATOM 1410 N N . THR A 1 185 ? -23.042 11.905 19.269 1.00 97.62 185 THR A N 1
ATOM 1411 C CA . THR A 1 185 ? -23.545 12.153 20.632 1.00 97.62 185 THR A CA 1
ATOM 1412 C C . THR A 1 185 ? -22.523 12.884 21.500 1.00 97.62 185 THR A C 1
ATOM 1414 O O . THR A 1 185 ? -21.321 12.838 21.239 1.00 97.62 185 THR A O 1
ATOM 1417 N N . ASP A 1 186 ? -22.990 13.599 22.526 1.00 97.69 186 ASP A N 1
ATOM 1418 C CA . ASP A 1 186 ? -22.100 14.317 23.452 1.00 97.69 186 ASP A CA 1
ATOM 1419 C C . ASP A 1 186 ? -21.477 13.391 24.508 1.00 97.69 186 ASP A C 1
ATOM 1421 O O . ASP A 1 186 ? -20.446 13.724 25.095 1.00 97.69 186 ASP A O 1
ATOM 1425 N N . GLU A 1 187 ? -22.072 12.219 24.731 1.00 98.12 187 GLU A N 1
ATOM 1426 C CA . GLU A 1 187 ? -21.559 11.165 25.600 1.00 98.12 187 GLU A CA 1
ATOM 1427 C C . GLU A 1 187 ? -21.969 9.771 25.105 1.00 98.12 187 GLU A C 1
ATOM 1429 O O . GLU A 1 187 ? -22.935 9.613 24.354 1.00 98.12 187 GLU A O 1
ATOM 1434 N N . THR A 1 188 ? -21.223 8.757 25.537 1.00 98.38 188 THR A N 1
ATOM 1435 C CA . THR A 1 188 ? -21.539 7.336 25.361 1.00 98.38 188 THR A CA 1
ATOM 1436 C C . THR A 1 188 ? -21.126 6.550 26.601 1.00 98.38 188 THR A C 1
ATOM 1438 O O . THR A 1 188 ? -20.257 6.972 27.371 1.00 98.38 188 THR A O 1
ATOM 1441 N N . ARG A 1 189 ? -21.749 5.388 26.807 1.00 97.81 189 ARG A N 1
ATOM 1442 C CA . ARG A 1 189 ? -21.437 4.476 27.903 1.00 97.81 189 ARG A CA 1
ATOM 1443 C C . ARG A 1 189 ? -20.823 3.190 27.369 1.00 97.81 189 ARG A C 1
ATOM 1445 O O . ARG A 1 189 ? -21.502 2.376 26.751 1.00 97.81 189 ARG A O 1
ATOM 1452 N N . ILE A 1 190 ? -19.571 2.948 27.737 1.00 97.94 190 ILE A N 1
ATOM 1453 C CA . ILE A 1 190 ? -18.892 1.677 27.500 1.00 97.94 190 ILE A CA 1
ATOM 1454 C C . ILE A 1 190 ? -19.258 0.729 28.637 1.00 97.94 190 ILE A C 1
ATOM 1456 O O . ILE A 1 190 ? -18.957 0.997 29.802 1.00 97.94 190 ILE A O 1
ATOM 1460 N N . ASN A 1 191 ? -19.910 -0.383 28.297 1.00 97.12 191 ASN A N 1
ATOM 1461 C CA . ASN A 1 191 ? -20.329 -1.405 29.250 1.00 97.12 191 ASN A CA 1
ATOM 1462 C C . ASN A 1 191 ? -19.877 -2.797 28.788 1.00 97.12 191 ASN A C 1
ATOM 1464 O O . ASN A 1 191 ? -20.494 -3.401 27.912 1.00 97.12 191 ASN A O 1
ATOM 1468 N N . LEU A 1 192 ? -18.810 -3.312 29.399 1.00 97.25 192 LEU A N 1
ATOM 1469 C CA . LEU A 1 192 ? -18.244 -4.631 29.130 1.00 97.25 192 LEU A CA 1
ATOM 1470 C C . LEU A 1 192 ? -18.372 -5.517 30.375 1.00 97.25 192 LEU A C 1
ATOM 1472 O O . LEU A 1 192 ? -17.513 -5.476 31.265 1.00 97.25 192 LEU A O 1
ATOM 1476 N N . PRO A 1 193 ? -19.434 -6.336 30.467 1.00 96.38 193 PRO A N 1
ATOM 1477 C CA . PRO A 1 193 ? -19.570 -7.273 31.565 1.00 96.38 193 PRO A CA 1
ATOM 1478 C C . PRO A 1 193 ? -18.567 -8.425 31.428 1.00 96.38 193 PRO A C 1
ATOM 1480 O O . PRO A 1 193 ? -18.250 -8.843 30.310 1.00 96.38 193 PRO A O 1
ATOM 1483 N N . PHE A 1 194 ? -18.099 -8.955 32.563 1.00 94.88 194 PHE A N 1
ATOM 1484 C CA . PHE A 1 194 ? -17.164 -10.081 32.618 1.00 94.88 194 PHE A CA 1
ATOM 1485 C C . PHE A 1 194 ? -15.930 -9.822 31.747 1.00 94.88 194 PHE A C 1
ATOM 1487 O O . PHE A 1 194 ? -15.579 -10.637 30.895 1.00 94.88 194 PHE A O 1
ATOM 1494 N N . ILE A 1 195 ? -15.342 -8.628 31.869 1.00 95.25 195 ILE A N 1
ATOM 1495 C CA . ILE A 1 195 ? -14.199 -8.227 31.043 1.00 95.25 195 ILE A CA 1
ATOM 1496 C C . ILE A 1 195 ? -12.936 -8.994 31.438 1.00 95.25 195 ILE A C 1
ATOM 1498 O O . ILE A 1 195 ? -12.159 -9.362 30.568 1.00 95.25 195 ILE A O 1
ATOM 1502 N N . THR A 1 196 ? -12.776 -9.281 32.731 1.00 95.25 196 THR A N 1
ATOM 1503 C CA . THR A 1 196 ? -11.713 -10.126 33.289 1.00 95.25 196 THR A CA 1
ATOM 1504 C C . THR A 1 196 ? -12.164 -10.688 34.647 1.00 95.25 196 THR A C 1
ATOM 1506 O O . THR A 1 196 ? -13.300 -10.444 35.067 1.00 95.25 196 THR A O 1
ATOM 1509 N N . ALA A 1 197 ? -11.311 -11.437 35.344 1.00 92.25 197 ALA A N 1
ATOM 1510 C CA . ALA A 1 197 ? -11.571 -11.932 36.696 1.00 92.25 197 ALA A CA 1
ATOM 1511 C C . ALA A 1 197 ? -10.301 -11.892 37.560 1.00 92.25 197 ALA A C 1
ATOM 1513 O O . ALA A 1 197 ? -9.192 -12.040 37.052 1.00 92.25 197 ALA A O 1
ATOM 1514 N N . ASP A 1 198 ? -10.471 -11.719 38.869 1.00 88.62 198 ASP A N 1
ATOM 1515 C CA . ASP A 1 198 ? -9.405 -11.817 39.868 1.00 88.62 198 ASP A CA 1
ATOM 1516 C C . ASP A 1 198 ? -9.784 -12.800 40.993 1.00 88.62 198 ASP A C 1
ATOM 1518 O O . ASP A 1 198 ? -10.783 -13.518 40.911 1.00 88.62 198 ASP A O 1
ATOM 1522 N N . ALA A 1 199 ? -8.985 -12.842 42.064 1.00 89.19 199 ALA A N 1
ATOM 1523 C CA . ALA A 1 199 ? -9.255 -13.694 43.224 1.00 89.19 199 ALA A CA 1
ATOM 1524 C C . ALA A 1 199 ? -10.573 -13.353 43.955 1.00 89.19 199 ALA A C 1
ATOM 1526 O O . ALA A 1 199 ? -11.097 -14.201 44.676 1.00 89.19 199 ALA A O 1
ATOM 1527 N N . ALA A 1 200 ? -11.106 -12.138 43.789 1.00 88.19 200 ALA A N 1
ATOM 1528 C CA . ALA A 1 200 ? -12.378 -11.704 44.363 1.00 88.19 200 ALA A CA 1
ATOM 1529 C C . ALA A 1 200 ? -13.579 -12.004 43.446 1.00 88.19 200 ALA A C 1
ATOM 1531 O O . ALA A 1 200 ? -14.722 -11.946 43.903 1.00 88.19 200 ALA A O 1
ATOM 1532 N N . GLY A 1 201 ? -13.339 -12.354 42.180 1.00 92.62 201 GLY A N 1
ATOM 1533 C CA . GLY A 1 201 ? -14.352 -12.816 41.238 1.00 92.62 201 GLY A CA 1
ATOM 1534 C C . GLY A 1 201 ? -14.325 -12.068 39.908 1.00 92.62 201 GLY A C 1
ATOM 1535 O O . GLY A 1 201 ? -13.332 -11.460 39.514 1.00 92.62 201 GLY A O 1
ATOM 1536 N N . ALA A 1 202 ? -15.434 -12.148 39.177 1.00 94.69 202 ALA A N 1
ATOM 1537 C CA . ALA A 1 202 ? -15.539 -11.531 37.863 1.00 94.69 202 ALA A CA 1
ATOM 1538 C C . ALA A 1 202 ? -15.622 -9.998 37.953 1.00 94.69 202 ALA A C 1
ATOM 1540 O O . ALA A 1 202 ? -16.282 -9.447 38.834 1.00 94.69 202 ALA A O 1
ATOM 1541 N N . LYS A 1 203 ? -14.972 -9.315 37.011 1.00 95.12 203 LYS A N 1
ATOM 1542 C CA . LYS A 1 203 ? -14.906 -7.855 36.919 1.00 95.12 203 LYS A CA 1
ATOM 1543 C C . LYS A 1 203 ? -15.640 -7.347 35.685 1.00 95.12 203 LYS A C 1
ATOM 1545 O O . LYS A 1 203 ? -15.722 -8.022 34.658 1.00 95.12 203 LYS A O 1
ATOM 1550 N N . HIS A 1 204 ? -16.158 -6.128 35.777 1.00 95.19 204 HIS A N 1
ATOM 1551 C CA . HIS A 1 204 ? -16.947 -5.482 34.731 1.00 95.19 204 HIS A CA 1
ATOM 1552 C C . HIS A 1 204 ? -16.405 -4.073 34.496 1.00 95.19 204 HIS A C 1
ATOM 1554 O O . HIS A 1 204 ? -16.047 -3.392 35.452 1.00 95.19 204 HIS A O 1
ATOM 1560 N N . LEU A 1 205 ? -16.380 -3.614 33.247 1.00 96.19 205 LEU A N 1
ATOM 1561 C CA . LEU A 1 205 ? -16.113 -2.210 32.940 1.00 96.19 205 LEU A CA 1
ATOM 1562 C C . LEU A 1 205 ? -17.439 -1.513 32.635 1.00 96.19 205 LEU A C 1
ATOM 1564 O O . LEU A 1 205 ? -18.151 -1.923 31.725 1.00 96.19 205 LEU A O 1
ATOM 1568 N N . SER A 1 206 ? -17.751 -0.448 33.369 1.00 96.50 206 SER A N 1
ATOM 1569 C CA . SER A 1 206 ? -18.864 0.452 33.060 1.00 96.50 206 SER A CA 1
ATOM 1570 C C . SER A 1 206 ? -18.401 1.891 33.250 1.00 96.50 206 SER A C 1
ATOM 1572 O O . SER A 1 206 ? -18.343 2.366 34.383 1.00 96.50 206 SER A O 1
ATOM 1574 N N . ILE A 1 207 ? -18.112 2.586 32.154 1.00 97.31 207 ILE A N 1
ATOM 1575 C CA . ILE A 1 207 ? -17.616 3.966 32.158 1.00 97.31 207 ILE A CA 1
ATOM 1576 C C . ILE A 1 207 ? -18.377 4.809 31.134 1.00 97.31 207 ILE A C 1
ATOM 1578 O O . ILE A 1 207 ? -18.673 4.345 30.033 1.00 97.31 207 ILE A O 1
ATOM 1582 N N . THR A 1 208 ? -18.713 6.044 31.504 1.00 97.94 208 THR A N 1
ATOM 1583 C CA . THR A 1 208 ? -19.279 7.037 30.583 1.00 97.94 208 THR A CA 1
ATOM 1584 C C . THR A 1 208 ? -18.162 7.950 30.100 1.00 97.94 208 THR A C 1
ATOM 1586 O O . THR A 1 208 ? -17.416 8.492 30.916 1.00 97.94 208 THR A O 1
ATOM 1589 N N . ILE A 1 209 ? -18.053 8.126 28.785 1.00 98.06 209 ILE A N 1
ATOM 1590 C CA . ILE A 1 209 ? -17.081 9.004 28.132 1.00 98.06 209 ILE A CA 1
ATOM 1591 C C . ILE A 1 209 ? -17.842 10.117 27.429 1.00 98.06 209 ILE A C 1
ATOM 1593 O O . ILE A 1 209 ? -18.823 9.856 26.738 1.00 98.06 209 ILE A O 1
ATOM 1597 N N . THR A 1 210 ? -17.382 11.355 27.587 1.00 98.56 210 THR A N 1
ATOM 1598 C CA . THR A 1 210 ? -17.934 12.511 26.872 1.00 98.56 210 THR A CA 1
ATOM 1599 C C . THR A 1 210 ? -17.106 12.825 25.628 1.00 98.56 210 THR A C 1
ATOM 1601 O O . THR A 1 210 ? -15.898 12.569 25.595 1.00 98.56 210 THR A O 1
ATOM 1604 N N . ARG A 1 211 ? -17.722 13.455 24.620 1.00 98.44 211 ARG A N 1
ATOM 1605 C CA . ARG A 1 211 ? -17.032 13.931 23.411 1.00 98.44 211 ARG A CA 1
ATOM 1606 C C . ARG A 1 211 ? -15.891 14.873 23.782 1.00 98.44 211 ARG A C 1
ATOM 1608 O O . ARG A 1 211 ? -14.786 14.710 23.288 1.00 98.44 211 ARG A O 1
ATOM 1615 N N . SER A 1 212 ? -16.139 15.797 24.711 1.00 98.00 212 SER A N 1
ATOM 1616 C CA . SER A 1 212 ? -15.121 16.727 25.217 1.00 98.00 212 SER A CA 1
ATOM 1617 C C . SER A 1 212 ? -13.890 15.993 25.760 1.00 98.00 212 SER A C 1
ATOM 1619 O O . SER A 1 212 ? -12.761 16.379 25.463 1.00 98.00 212 SER A O 1
ATOM 1621 N N . LYS A 1 213 ? -14.088 14.883 26.491 1.00 98.31 213 LYS A N 1
ATOM 1622 C CA . LYS A 1 213 ? -12.967 14.088 26.999 1.00 98.31 213 LYS A CA 1
ATOM 1623 C C . LYS A 1 213 ? -12.194 13.396 25.877 1.00 98.31 213 LYS A C 1
ATOM 1625 O O . LYS A 1 213 ? -10.969 13.422 25.898 1.00 98.31 213 LYS A O 1
ATOM 1630 N N . LEU A 1 214 ? -12.880 12.812 24.893 1.00 98.31 214 LEU A N 1
ATOM 1631 C CA . LEU A 1 214 ? -12.213 12.241 23.718 1.00 98.31 214 LEU A CA 1
ATOM 1632 C C . LEU A 1 214 ? -11.382 13.305 22.986 1.00 98.31 214 LEU A C 1
ATOM 1634 O O . LEU A 1 214 ? -10.215 13.070 22.695 1.00 98.31 214 LEU A O 1
ATOM 1638 N N . GLU A 1 215 ? -11.960 14.482 22.735 1.00 98.00 215 GLU A N 1
ATOM 1639 C CA . GLU A 1 215 ? -11.288 15.594 22.053 1.00 98.00 215 GLU A CA 1
ATOM 1640 C C . GLU A 1 215 ? -10.063 16.119 22.815 1.00 98.00 215 GLU A C 1
ATOM 1642 O O . GLU A 1 215 ? -9.088 16.525 22.184 1.00 98.00 215 GLU A O 1
ATOM 1647 N N . GLU A 1 216 ? -10.099 16.107 24.151 1.00 98.12 216 GLU A N 1
ATOM 1648 C CA . GLU A 1 216 ? -8.949 16.416 25.008 1.00 98.12 216 GLU A CA 1
ATOM 1649 C C . GLU A 1 216 ? -7.829 15.384 24.820 1.00 98.12 216 GLU A C 1
ATOM 1651 O O . GLU A 1 216 ? -6.678 15.760 24.609 1.00 98.12 216 GLU A O 1
ATOM 1656 N N . LEU A 1 217 ? -8.170 14.091 24.857 1.00 98.19 217 LEU A N 1
ATOM 1657 C CA . LEU A 1 217 ? -7.204 12.992 24.775 1.00 98.19 217 LEU A CA 1
ATOM 1658 C C . LEU A 1 217 ? -6.469 12.952 23.428 1.00 98.19 217 LEU A C 1
ATOM 1660 O O . LEU A 1 217 ? -5.275 12.679 23.390 1.00 98.19 217 LEU A O 1
ATOM 1664 N N . VAL A 1 218 ? -7.166 13.237 22.325 1.00 97.94 218 VAL A N 1
ATOM 1665 C CA . VAL A 1 218 ? -6.611 13.121 20.962 1.00 97.94 218 VAL A CA 1
ATOM 1666 C C . VAL A 1 218 ? -6.058 14.436 20.410 1.00 97.94 218 VAL A C 1
ATOM 1668 O O . VAL A 1 218 ? -5.720 14.511 19.228 1.00 97.94 218 VAL A O 1
ATOM 1671 N N . ASN A 1 219 ? -5.965 15.493 21.224 1.00 97.50 219 ASN A N 1
ATOM 1672 C CA . ASN A 1 219 ? -5.598 16.824 20.740 1.00 97.50 219 ASN A CA 1
ATOM 1673 C C . ASN A 1 219 ? -4.232 16.841 20.027 1.00 97.50 219 ASN A C 1
ATOM 1675 O O . ASN A 1 219 ? -4.107 17.467 18.977 1.00 97.50 219 ASN A O 1
ATOM 1679 N N . ASP A 1 220 ? -3.246 16.090 20.520 1.00 97.19 220 ASP A N 1
ATOM 1680 C CA . ASP A 1 220 ? -1.915 16.004 19.901 1.00 97.19 220 ASP A CA 1
ATOM 1681 C C . ASP A 1 220 ? -1.954 15.370 18.497 1.00 97.19 220 ASP A C 1
ATOM 1683 O O . ASP A 1 220 ? -1.235 15.799 17.590 1.00 97.19 220 ASP A O 1
ATOM 1687 N N . LEU A 1 221 ? -2.845 14.394 18.277 1.00 98.06 221 LEU A N 1
ATOM 1688 C CA . LEU A 1 221 ? -3.076 13.794 16.958 1.00 98.06 221 LEU A CA 1
ATOM 1689 C C . LEU A 1 221 ? -3.699 14.810 15.993 1.00 98.06 221 LEU A C 1
ATOM 1691 O O . LEU A 1 221 ? -3.310 14.890 14.828 1.00 98.06 221 LEU A O 1
ATOM 1695 N N . VAL A 1 222 ? -4.627 15.635 16.485 1.00 97.81 222 VAL A N 1
ATOM 1696 C CA . VAL A 1 222 ? -5.244 16.713 15.700 1.00 97.81 222 VAL A CA 1
ATOM 1697 C C . VAL A 1 222 ? -4.215 17.788 15.333 1.00 97.81 222 VAL A C 1
ATOM 1699 O O . VAL A 1 222 ? -4.181 18.231 14.184 1.00 97.81 222 VAL A O 1
ATOM 1702 N N . GLU A 1 223 ? -3.328 18.175 16.252 1.00 97.25 223 GLU A N 1
ATOM 1703 C CA . GLU A 1 223 ? -2.260 19.148 15.976 1.00 97.25 223 GLU A CA 1
ATOM 1704 C C . GLU A 1 223 ? -1.268 18.653 14.907 1.00 97.25 223 GLU A C 1
ATOM 1706 O O . GLU A 1 223 ? -0.847 19.436 14.049 1.00 97.25 223 GLU A O 1
ATOM 1711 N N . ARG A 1 224 ? -0.963 17.346 14.858 1.00 97.44 224 ARG A N 1
ATOM 1712 C CA . ARG A 1 224 ? -0.168 16.757 13.758 1.00 97.44 224 ARG A CA 1
ATOM 1713 C C . ARG A 1 224 ? -0.803 17.024 12.388 1.00 97.44 224 ARG A C 1
ATOM 1715 O O . ARG A 1 224 ? -0.087 17.395 11.456 1.00 97.44 224 ARG A O 1
ATOM 1722 N N . THR A 1 225 ? -2.133 16.932 12.270 1.00 97.81 225 THR A N 1
ATOM 1723 C CA . THR A 1 225 ? -2.832 17.240 11.006 1.00 97.81 225 THR A CA 1
ATOM 1724 C C . THR A 1 225 ? -2.724 18.721 10.622 1.00 97.81 225 THR A C 1
ATOM 1726 O O . THR A 1 225 ? -2.440 19.035 9.464 1.00 97.81 225 THR A O 1
ATOM 1729 N N . LYS A 1 226 ? -2.850 19.642 11.592 1.00 97.06 226 LYS A N 1
ATOM 1730 C CA . LYS A 1 226 ? -2.719 21.098 11.376 1.00 97.06 226 LYS A CA 1
ATOM 1731 C C . LYS A 1 226 ? -1.349 21.478 10.821 1.00 97.06 226 LYS A C 1
ATOM 1733 O O . LYS A 1 226 ? -1.262 22.283 9.887 1.00 97.06 226 LYS A O 1
ATOM 1738 N N . ASN A 1 227 ? -0.289 20.888 11.371 1.00 96.06 227 ASN A N 1
ATOM 1739 C CA . ASN A 1 227 ? 1.083 21.148 10.939 1.00 96.06 227 ASN A CA 1
ATOM 1740 C C . ASN A 1 227 ? 1.282 20.767 9.468 1.00 96.06 227 ASN A C 1
ATOM 1742 O O . ASN A 1 227 ? 1.739 21.590 8.674 1.00 96.06 227 ASN A O 1
ATOM 1746 N N . ALA A 1 228 ? 0.855 19.563 9.082 1.00 96.19 228 ALA A N 1
ATOM 1747 C CA . ALA A 1 228 ? 0.957 19.097 7.703 1.00 96.19 228 ALA A CA 1
ATOM 1748 C C . ALA A 1 228 ? 0.095 19.926 6.728 1.00 96.19 228 ALA A C 1
ATOM 1750 O O . ALA A 1 228 ? 0.567 20.247 5.635 1.00 96.19 228 ALA A O 1
ATOM 1751 N N . CYS A 1 229 ? -1.110 20.370 7.113 1.00 97.75 229 CYS A N 1
ATOM 1752 C CA . CYS A 1 229 ? -1.902 21.301 6.292 1.00 97.75 229 CYS A CA 1
ATOM 1753 C C . CYS A 1 229 ? -1.204 22.651 6.092 1.00 97.75 229 CYS A C 1
ATOM 1755 O O . CYS A 1 229 ? -1.160 23.165 4.973 1.00 97.75 229 CYS A O 1
ATOM 1757 N N . THR A 1 230 ? -0.627 23.209 7.157 1.00 96.81 230 THR A N 1
ATOM 1758 C CA . THR A 1 230 ? 0.095 24.489 7.102 1.00 96.81 230 THR A CA 1
ATOM 1759 C C . THR A 1 230 ? 1.330 24.387 6.207 1.00 96.81 230 THR A C 1
ATOM 1761 O O . THR A 1 230 ? 1.571 25.264 5.376 1.00 96.81 230 THR A O 1
ATOM 1764 N N . SER A 1 231 ? 2.093 23.294 6.322 1.00 95.94 231 SER A N 1
ATOM 1765 C CA . SER A 1 231 ? 3.211 23.007 5.419 1.00 95.94 231 SER A CA 1
ATOM 1766 C C . SER A 1 231 ? 2.752 22.855 3.970 1.00 95.94 231 SER A C 1
ATOM 1768 O O . SER A 1 231 ? 3.365 23.442 3.086 1.00 95.94 231 SER A O 1
ATOM 1770 N N . CYS A 1 232 ? 1.644 22.150 3.724 1.00 97.44 232 CYS A N 1
ATOM 1771 C CA . CYS A 1 232 ? 1.110 21.961 2.376 1.00 97.44 232 CYS A CA 1
ATOM 1772 C C . CYS A 1 232 ? 0.701 23.287 1.711 1.00 97.44 232 CYS A C 1
ATOM 1774 O O . CYS A 1 232 ? 1.014 23.498 0.541 1.00 97.44 232 CYS A O 1
ATOM 1776 N N . LEU A 1 233 ? 0.049 24.199 2.445 1.00 98.06 233 LEU A N 1
ATOM 1777 C CA . LEU A 1 233 ? -0.286 25.549 1.959 1.00 98.06 233 LEU A CA 1
ATOM 1778 C C . LEU A 1 233 ? 0.970 26.343 1.590 1.00 98.06 233 LEU A C 1
ATOM 1780 O O . LEU A 1 233 ? 1.052 26.918 0.502 1.00 98.06 233 LEU A O 1
ATOM 1784 N N . LYS A 1 234 ? 1.978 26.315 2.469 1.00 97.19 234 LYS A N 1
ATOM 1785 C CA . LYS A 1 234 ? 3.267 26.972 2.232 1.00 97.19 234 LYS A CA 1
ATOM 1786 C C . LYS A 1 234 ? 3.958 26.429 0.980 1.00 97.19 234 LYS A C 1
ATOM 1788 O O . LYS A 1 234 ? 4.445 27.220 0.178 1.00 97.19 234 LYS A O 1
ATOM 1793 N N . ASP A 1 235 ? 3.975 25.111 0.808 1.00 96.06 235 ASP A N 1
ATOM 1794 C CA . ASP A 1 235 ? 4.596 24.447 -0.341 1.00 96.06 235 ASP A CA 1
ATOM 1795 C C . ASP A 1 235 ? 3.871 24.764 -1.656 1.00 96.06 235 ASP A C 1
ATOM 1797 O O . ASP A 1 235 ? 4.513 24.956 -2.686 1.00 96.06 235 ASP A O 1
ATOM 1801 N N . ALA A 1 236 ? 2.543 24.911 -1.617 1.00 97.31 236 ALA A N 1
ATOM 1802 C CA . ALA A 1 236 ? 1.761 25.368 -2.765 1.00 97.31 236 ALA A CA 1
ATOM 1803 C C . ALA A 1 236 ? 1.967 26.863 -3.085 1.00 97.31 236 ALA A C 1
ATOM 1805 O O . ALA A 1 236 ? 1.538 27.318 -4.146 1.00 97.31 236 ALA A O 1
ATOM 1806 N N . GLY A 1 237 ? 2.588 27.632 -2.182 1.00 97.31 237 GLY A N 1
ATOM 1807 C CA . GLY A 1 237 ? 2.704 29.086 -2.293 1.00 97.31 237 GLY A CA 1
ATOM 1808 C C . GLY A 1 237 ? 1.363 29.808 -2.134 1.00 97.31 237 GLY A C 1
ATOM 1809 O O . GLY A 1 237 ? 1.185 30.883 -2.703 1.00 97.31 237 GLY A O 1
ATOM 1810 N N . LEU A 1 238 ? 0.420 29.213 -1.397 1.00 97.62 238 LEU A N 1
ATOM 1811 C CA . LEU A 1 238 ? -0.949 29.700 -1.241 1.00 97.62 238 LEU A CA 1
ATOM 1812 C C . LEU A 1 238 ? -1.288 29.963 0.227 1.00 97.62 238 LEU A C 1
ATOM 1814 O O . LEU A 1 238 ? -0.740 29.359 1.148 1.00 97.62 238 LEU A O 1
ATOM 1818 N N . SER A 1 239 ? -2.234 30.866 0.443 1.00 97.19 239 SER A N 1
ATOM 1819 C CA . SER A 1 239 ? -2.868 31.095 1.734 1.00 97.19 239 SER A CA 1
ATOM 1820 C C . SER A 1 239 ? -4.218 30.381 1.808 1.00 97.19 239 SER A C 1
ATOM 1822 O O . SER A 1 239 ? -4.795 29.989 0.795 1.00 97.19 239 SER A O 1
ATOM 1824 N N . ALA A 1 240 ? -4.779 30.269 3.013 1.00 96.69 240 ALA A N 1
ATOM 1825 C CA . ALA A 1 240 ? -6.126 29.732 3.216 1.00 96.69 240 ALA A CA 1
ATOM 1826 C C . ALA A 1 240 ? -7.206 30.458 2.382 1.00 96.69 240 ALA A C 1
ATOM 1828 O O . ALA A 1 240 ? -8.199 29.854 1.993 1.00 96.69 240 ALA A O 1
ATOM 1829 N N . LYS A 1 241 ? -7.000 31.746 2.064 1.00 96.75 241 LYS A N 1
ATOM 1830 C CA . LYS A 1 241 ? -7.945 32.553 1.272 1.00 96.75 241 LYS A CA 1
ATOM 1831 C C . LYS A 1 241 ? -7.976 32.175 -0.206 1.00 96.75 241 LYS A C 1
ATOM 1833 O O . LYS A 1 241 ? -8.967 32.468 -0.865 1.00 96.75 241 LYS A O 1
ATOM 1838 N N . ASP A 1 242 ? -6.907 31.558 -0.700 1.00 97.44 242 ASP A N 1
ATOM 1839 C CA . ASP A 1 242 ? -6.772 31.153 -2.100 1.00 97.44 242 ASP A CA 1
ATOM 1840 C C . ASP A 1 242 ? -7.402 29.778 -2.365 1.00 97.44 242 ASP A C 1
ATOM 1842 O O . ASP A 1 242 ? -7.418 29.318 -3.501 1.00 97.44 242 ASP A O 1
ATOM 1846 N N . ILE A 1 243 ? -7.891 29.099 -1.322 1.00 97.81 243 ILE A N 1
ATOM 1847 C CA . ILE A 1 243 ? -8.608 27.831 -1.438 1.00 97.81 243 ILE A CA 1
ATOM 1848 C C . ILE A 1 243 ? -10.083 28.129 -1.682 1.00 97.81 243 ILE A C 1
ATOM 1850 O O . ILE A 1 243 ? -10.721 28.810 -0.882 1.00 97.81 243 ILE A O 1
ATOM 1854 N N . ASP A 1 244 ? -10.648 27.601 -2.761 1.00 95.81 244 ASP A N 1
ATOM 1855 C CA . ASP A 1 244 ? -12.047 27.766 -3.146 1.00 95.81 244 ASP A CA 1
ATOM 1856 C C . ASP A 1 244 ? -12.961 26.798 -2.389 1.00 95.81 244 ASP A C 1
ATOM 1858 O O . ASP A 1 244 ? -13.931 27.249 -1.776 1.00 95.81 244 ASP A O 1
ATOM 1862 N N . GLU A 1 245 ? -12.594 25.514 -2.340 1.00 95.62 245 GLU A N 1
ATOM 1863 C CA . GLU A 1 245 ? -13.360 24.444 -1.686 1.00 95.62 245 GLU A CA 1
ATOM 1864 C C . GLU A 1 245 ? -12.448 23.541 -0.837 1.00 95.62 245 GLU A C 1
ATOM 1866 O O . GLU A 1 245 ? -11.285 23.306 -1.174 1.00 95.62 245 GLU A O 1
ATOM 1871 N N . VAL A 1 246 ? -12.993 22.984 0.248 1.00 97.00 246 VAL A N 1
ATOM 1872 C CA . VAL A 1 246 ? -12.314 21.983 1.080 1.00 97.00 246 VAL A CA 1
ATOM 1873 C C . VAL A 1 246 ? -13.099 20.676 1.044 1.00 97.00 246 VAL A C 1
ATOM 1875 O O . VAL A 1 246 ? -14.282 20.658 1.383 1.00 97.00 246 VAL A O 1
ATOM 1878 N N . LEU A 1 247 ? -12.443 19.586 0.648 1.00 95.94 247 LEU A N 1
ATOM 1879 C CA . LEU A 1 247 ? -13.012 18.240 0.585 1.00 95.94 247 LEU A CA 1
ATOM 1880 C C . LEU A 1 247 ? -12.548 17.425 1.798 1.00 95.94 247 LEU A C 1
ATOM 1882 O O . LEU A 1 247 ? -11.348 17.380 2.074 1.00 95.94 247 LEU A O 1
ATOM 1886 N N . LEU A 1 248 ? -13.478 16.762 2.490 1.00 96.12 248 LEU A N 1
ATOM 1887 C CA . LEU A 1 248 ? -13.175 15.807 3.562 1.00 96.12 248 LEU A CA 1
ATOM 1888 C C . LEU A 1 248 ? -13.328 14.374 3.065 1.00 96.12 248 LEU A C 1
ATOM 1890 O O . LEU A 1 248 ? -14.315 14.039 2.415 1.00 96.12 248 LEU A O 1
ATOM 1894 N N . LEU A 1 249 ? -12.347 13.539 3.389 1.00 95.25 249 LEU A N 1
ATOM 1895 C CA . LEU A 1 249 ? -12.336 12.121 3.063 1.00 95.25 249 LEU A CA 1
ATOM 1896 C C . LEU A 1 249 ? -11.975 11.305 4.298 1.00 95.25 249 LEU A C 1
ATOM 1898 O O . LEU A 1 249 ? -11.174 11.750 5.125 1.00 95.25 249 LEU A O 1
ATOM 1902 N N . GLY A 1 250 ? -12.461 10.068 4.340 1.00 94.56 250 GLY A N 1
ATOM 1903 C CA . GLY A 1 250 ? -12.144 9.104 5.387 1.00 94.56 250 GLY A CA 1
ATOM 1904 C C . GLY A 1 250 ? -13.004 9.282 6.637 1.00 94.56 250 GLY A C 1
ATOM 1905 O O . GLY A 1 250 ? -13.270 10.399 7.091 1.00 94.56 250 GLY A O 1
ATOM 1906 N N . GLY A 1 251 ? -13.429 8.157 7.216 1.00 93.81 251 GLY A N 1
ATOM 1907 C CA . GLY A 1 251 ? -14.390 8.128 8.321 1.00 93.81 251 GLY A CA 1
ATOM 1908 C C . GLY A 1 251 ? -13.966 8.913 9.567 1.00 93.81 251 GLY A C 1
ATOM 1909 O O . GLY A 1 251 ? -14.817 9.446 10.276 1.00 93.81 251 GLY A O 1
ATOM 1910 N N . MET A 1 252 ? -12.664 9.089 9.817 1.00 96.50 252 MET A N 1
ATOM 1911 C CA . MET A 1 252 ? -12.194 9.852 10.980 1.00 96.50 252 MET A CA 1
ATOM 1912 C C . MET A 1 252 ? -12.483 11.361 10.858 1.00 96.50 252 MET A C 1
ATOM 1914 O O . MET A 1 252 ? -12.528 12.072 11.862 1.00 96.50 252 MET A O 1
ATOM 1918 N N . THR A 1 253 ? -12.759 11.865 9.649 1.00 96.06 253 THR A N 1
ATOM 1919 C CA . THR A 1 253 ? -13.207 13.256 9.440 1.00 96.06 253 THR A CA 1
ATOM 1920 C C . THR A 1 253 ? -14.625 13.528 9.939 1.00 96.06 253 THR A C 1
ATOM 1922 O O . THR A 1 253 ? -15.031 14.688 10.020 1.00 96.06 253 THR A O 1
ATOM 1925 N N . GLN A 1 254 ? -15.377 12.491 10.321 1.00 94.19 254 GLN A N 1
ATOM 1926 C CA . GLN A 1 254 ? -16.711 12.646 10.898 1.00 94.19 254 GLN A CA 1
ATOM 1927 C C . GLN A 1 254 ? -16.683 13.215 12.322 1.00 94.19 254 GLN A C 1
ATOM 1929 O O . GLN A 1 254 ? -17.671 13.808 12.752 1.00 94.19 254 GLN A O 1
ATOM 1934 N N . LEU A 1 255 ? -15.554 13.116 13.035 1.00 96.00 255 LEU A N 1
ATOM 1935 C CA . LEU A 1 255 ? -15.421 13.691 14.371 1.00 96.00 255 LEU A CA 1
ATOM 1936 C C . LEU A 1 255 ? -15.549 15.233 14.313 1.00 96.00 255 LEU A C 1
ATOM 1938 O O . LEU A 1 255 ? -14.759 15.881 13.614 1.00 96.00 255 LEU A O 1
ATOM 1942 N N . PRO A 1 256 ? -16.467 15.864 15.078 1.00 96.44 256 PRO A N 1
ATOM 1943 C CA . PRO A 1 256 ? -16.710 17.309 15.012 1.00 96.44 256 PRO A CA 1
ATOM 1944 C C . PRO A 1 256 ? -15.463 18.178 15.225 1.00 96.44 256 PRO A C 1
ATOM 1946 O O . PRO A 1 256 ? -15.282 19.187 14.537 1.00 96.44 256 PRO A O 1
ATOM 1949 N N . LYS A 1 257 ? -14.554 17.764 16.116 1.00 97.38 257 LYS A N 1
ATOM 1950 C CA . LYS A 1 257 ? -13.260 18.428 16.335 1.00 97.38 257 LYS A CA 1
ATOM 1951 C C . LYS A 1 257 ? -12.408 18.531 15.072 1.00 97.38 257 LYS A C 1
ATOM 1953 O O . LYS A 1 257 ? -11.772 19.567 14.869 1.00 97.38 257 LYS A O 1
ATOM 1958 N N . ILE A 1 258 ? -12.400 17.501 14.222 1.00 97.31 258 ILE A N 1
ATOM 1959 C CA . ILE A 1 258 ? -11.648 17.505 12.960 1.00 97.31 258 ILE A CA 1
ATOM 1960 C C . ILE A 1 258 ? -12.272 18.508 11.993 1.00 97.31 258 ILE A C 1
ATOM 1962 O O . ILE A 1 258 ? -11.570 19.373 11.479 1.00 97.31 258 ILE A O 1
ATOM 1966 N N . ARG A 1 259 ? -13.598 18.490 11.820 1.00 96.00 259 ARG A N 1
ATOM 1967 C CA . ARG A 1 259 ? -14.309 19.447 10.950 1.00 96.00 259 ARG A CA 1
ATOM 1968 C C . ARG A 1 259 ? -14.090 20.896 11.377 1.00 96.00 259 ARG A C 1
ATOM 1970 O O . ARG A 1 259 ? -13.825 21.763 10.540 1.00 96.00 259 ARG A O 1
ATOM 1977 N N . LYS A 1 260 ? -14.146 21.154 12.688 1.00 97.25 260 LYS A N 1
ATOM 1978 C CA . LYS A 1 260 ? -13.846 22.468 13.264 1.00 97.25 260 LYS A CA 1
ATOM 1979 C C . LYS A 1 260 ? -12.400 22.876 12.982 1.00 97.25 260 LYS A C 1
ATOM 1981 O O . LYS A 1 260 ? -12.172 23.967 12.477 1.00 97.25 260 LYS A O 1
ATOM 1986 N N . THR A 1 261 ? -11.450 21.978 13.228 1.00 97.50 261 THR A N 1
ATOM 1987 C CA . THR A 1 261 ? -10.023 22.195 12.948 1.00 97.50 261 THR A CA 1
ATOM 1988 C C . THR A 1 261 ? -9.772 22.528 11.479 1.00 97.50 261 THR A C 1
ATOM 1990 O O . THR A 1 261 ? -9.091 23.499 11.174 1.00 97.50 261 THR A O 1
ATOM 1993 N N . VAL A 1 262 ? -10.361 21.772 10.553 1.00 97.50 262 VAL A N 1
ATOM 1994 C CA . VAL A 1 262 ? -10.232 22.024 9.112 1.00 97.50 262 VAL A CA 1
ATOM 1995 C C . VAL A 1 262 ? -10.813 23.394 8.744 1.00 97.50 262 VAL A C 1
ATOM 1997 O O . VAL A 1 262 ? -10.187 24.146 7.997 1.00 97.50 262 VAL A O 1
ATOM 2000 N N . THR A 1 263 ? -11.956 23.763 9.329 1.00 97.50 263 THR A N 1
ATOM 2001 C CA . THR A 1 263 ? -12.555 25.095 9.143 1.00 97.50 263 THR A CA 1
ATOM 2002 C C . THR A 1 263 ? -11.646 26.208 9.672 1.00 97.50 263 THR A C 1
ATOM 2004 O O . THR A 1 263 ? -11.520 27.245 9.029 1.00 97.50 263 THR A O 1
ATOM 2007 N N . GLU A 1 264 ? -10.980 26.000 10.810 1.00 97.00 264 GLU A N 1
ATOM 2008 C CA . GLU A 1 264 ? -10.010 26.946 11.382 1.00 97.00 264 GLU A CA 1
ATOM 2009 C C . GLU A 1 264 ? -8.769 27.114 10.487 1.00 97.00 264 GLU A C 1
ATOM 2011 O O . GLU A 1 264 ? -8.305 28.236 10.301 1.00 97.00 264 GLU A O 1
ATOM 2016 N N . ILE A 1 265 ? -8.254 26.024 9.903 1.00 96.75 265 ILE A N 1
ATOM 2017 C CA . ILE A 1 265 ? -7.065 26.044 9.034 1.00 96.75 265 ILE A CA 1
ATOM 2018 C C . ILE A 1 265 ? -7.351 26.772 7.717 1.00 96.75 265 ILE A C 1
ATOM 2020 O O . ILE A 1 265 ? -6.599 27.660 7.316 1.00 96.75 265 ILE A O 1
ATOM 2024 N N . PHE A 1 266 ? -8.415 26.368 7.018 1.00 97.38 266 PHE A N 1
ATOM 2025 C CA . PHE A 1 266 ? -8.700 26.836 5.659 1.00 97.38 266 PHE A CA 1
ATOM 2026 C C . PHE A 1 266 ? -9.665 28.027 5.622 1.00 97.38 266 PHE A C 1
ATOM 2028 O O . PHE A 1 266 ? -9.884 28.607 4.564 1.00 97.38 266 PHE A O 1
ATOM 2035 N N . GLY A 1 267 ? -10.254 28.409 6.759 1.00 96.00 267 GLY A N 1
ATOM 2036 C CA . GLY A 1 267 ? -11.220 29.507 6.843 1.00 96.00 267 GLY A CA 1
ATOM 2037 C C . GLY A 1 267 ? -12.527 29.240 6.091 1.00 96.00 267 GLY A C 1
ATOM 2038 O O . GLY A 1 267 ? -13.265 30.183 5.800 1.00 96.00 267 GLY A O 1
ATOM 2039 N N . LYS A 1 268 ? -12.805 27.978 5.745 1.00 94.75 268 LYS A N 1
ATOM 2040 C CA . LYS A 1 268 ? -13.955 27.556 4.940 1.00 94.75 268 LYS A CA 1
ATOM 2041 C C . LYS A 1 268 ? -14.610 26.319 5.519 1.00 94.75 268 LYS A C 1
ATOM 2043 O O . LYS A 1 268 ? -13.932 25.408 5.987 1.00 94.75 268 LYS A O 1
ATOM 2048 N N . THR A 1 269 ? -15.936 26.289 5.457 1.00 94.75 269 THR A N 1
ATOM 2049 C CA . THR A 1 269 ? -16.710 25.099 5.804 1.00 94.75 269 THR A CA 1
ATOM 2050 C C . THR A 1 269 ? -16.472 24.026 4.742 1.00 94.75 269 THR A C 1
ATOM 2052 O O . THR A 1 269 ? -16.639 24.324 3.557 1.00 94.75 269 THR A O 1
ATOM 2055 N N . PRO A 1 270 ? -16.069 22.805 5.128 1.00 94.50 270 PRO A N 1
ATOM 2056 C CA . PRO A 1 270 ? -15.861 21.741 4.162 1.00 94.50 270 PRO A CA 1
ATOM 2057 C C . PRO A 1 270 ? -17.155 21.330 3.465 1.00 94.50 270 PRO A C 1
ATOM 2059 O O . PRO A 1 270 ? -18.235 21.384 4.052 1.00 94.50 270 PRO A O 1
ATOM 2062 N N . THR A 1 271 ? -17.033 20.914 2.210 1.00 89.56 271 THR A N 1
ATOM 2063 C CA . THR A 1 271 ? -18.174 20.526 1.383 1.00 89.56 271 THR A CA 1
ATOM 2064 C C . THR A 1 271 ? -18.744 19.177 1.813 1.00 89.56 271 THR A C 1
ATOM 2066 O O . THR A 1 271 ? -18.005 18.267 2.190 1.00 89.56 271 THR A O 1
ATOM 2069 N N . GLU A 1 272 ? -20.061 19.026 1.694 1.00 86.06 272 GLU A N 1
ATOM 2070 C CA . GLU A 1 272 ? -20.773 17.755 1.908 1.00 86.06 272 GLU A CA 1
ATOM 2071 C C . GLU A 1 272 ? -21.164 17.087 0.581 1.00 86.06 272 GLU A C 1
ATOM 2073 O O . GLU A 1 272 ? -21.942 16.140 0.546 1.00 86.06 272 GLU A O 1
ATOM 2078 N N . ALA A 1 273 ? -20.630 17.583 -0.538 1.00 81.50 273 ALA A N 1
ATOM 2079 C CA . ALA A 1 273 ? -20.990 17.125 -1.877 1.00 81.50 273 ALA A CA 1
ATOM 2080 C C . ALA A 1 273 ? -20.514 15.698 -2.212 1.00 81.50 273 ALA A C 1
ATOM 2082 O O . ALA A 1 273 ? -20.882 15.173 -3.262 1.00 81.50 273 ALA A O 1
ATOM 2083 N N . LEU A 1 274 ? -19.666 15.095 -1.376 1.00 85.56 274 LEU A N 1
ATOM 2084 C CA . LEU A 1 274 ? -19.009 13.817 -1.639 1.00 85.56 274 LEU A CA 1
ATOM 2085 C C . LEU A 1 274 ? -19.226 12.865 -0.467 1.00 85.56 274 LEU A C 1
ATOM 2087 O O . LEU A 1 274 ? -19.145 13.273 0.691 1.00 85.56 274 LEU A O 1
ATOM 2091 N N . ASN A 1 275 ? -19.438 11.587 -0.778 1.00 90.56 275 ASN A N 1
ATOM 2092 C CA . ASN A 1 275 ? -19.397 10.530 0.221 1.00 90.56 275 ASN A CA 1
ATOM 2093 C C . ASN A 1 275 ? -17.925 10.260 0.603 1.00 90.56 275 ASN A C 1
ATOM 2095 O O . ASN A 1 275 ? -17.168 9.798 -0.259 1.00 90.56 275 ASN A O 1
ATOM 2099 N N . PRO A 1 276 ? -17.500 10.526 1.853 1.00 89.44 276 PRO A N 1
ATOM 2100 C CA . PRO A 1 276 ? -16.103 10.394 2.262 1.00 89.44 276 PRO A CA 1
ATOM 2101 C C . PRO A 1 276 ? -15.570 8.954 2.211 1.00 89.44 276 PRO A C 1
ATOM 2103 O O . PRO A 1 276 ? -14.350 8.790 2.214 1.00 89.44 276 PRO A O 1
ATOM 2106 N N . ASP A 1 277 ? -16.448 7.946 2.137 1.00 91.00 277 ASP A N 1
ATOM 2107 C CA . ASP A 1 277 ? -16.078 6.525 2.139 1.00 91.00 277 ASP A CA 1
ATOM 2108 C C . ASP A 1 277 ? -15.907 5.948 0.720 1.00 91.00 277 ASP A C 1
ATOM 2110 O O . ASP A 1 277 ? -15.125 5.026 0.504 1.00 91.00 277 ASP A O 1
ATOM 2114 N N . GLU A 1 278 ? -16.604 6.506 -0.276 1.00 94.00 278 GLU A N 1
ATOM 2115 C CA . GLU A 1 278 ? -16.668 5.944 -1.640 1.00 94.00 278 GLU A CA 1
ATOM 2116 C C . GLU A 1 278 ? -15.908 6.779 -2.680 1.00 94.00 278 GLU A C 1
ATOM 2118 O O . GLU A 1 278 ? -15.507 6.273 -3.732 1.00 94.00 278 GLU A O 1
ATOM 2123 N N . VAL A 1 279 ? -15.683 8.066 -2.400 1.00 94.12 279 VAL A N 1
ATOM 2124 C CA . VAL A 1 279 ? -15.189 9.044 -3.383 1.00 94.12 279 VAL A CA 1
ATOM 2125 C C . VAL A 1 279 ? -13.835 8.677 -4.001 1.00 94.12 279 VAL A C 1
ATOM 2127 O O . VAL A 1 279 ? -13.598 8.955 -5.181 1.00 94.12 279 VAL A O 1
ATOM 2130 N N . VAL A 1 280 ? -12.961 8.019 -3.234 1.00 96.50 280 VAL A N 1
ATOM 2131 C CA . VAL A 1 280 ? -11.656 7.536 -3.708 1.00 96.50 280 VAL A CA 1
ATOM 2132 C C . VAL A 1 280 ? -11.835 6.412 -4.727 1.00 96.50 280 VAL A C 1
ATOM 2134 O O . VAL A 1 280 ? -11.235 6.456 -5.801 1.00 96.50 280 VAL A O 1
ATOM 2137 N N . ALA A 1 281 ? -12.694 5.432 -4.430 1.00 97.12 281 ALA A N 1
ATOM 2138 C CA . ALA A 1 281 ? -12.963 4.308 -5.324 1.00 97.12 281 ALA A CA 1
ATOM 2139 C C . ALA A 1 281 ? -13.625 4.778 -6.629 1.00 97.12 281 ALA A C 1
ATOM 2141 O O . ALA A 1 281 ? -13.233 4.347 -7.715 1.00 97.12 281 ALA A O 1
ATOM 2142 N N . MET A 1 282 ? -14.558 5.733 -6.539 1.00 96.12 282 MET A N 1
ATOM 2143 C CA . MET A 1 282 ? -15.137 6.394 -7.715 1.00 96.12 282 MET A CA 1
ATOM 2144 C C . MET A 1 282 ? -14.058 7.072 -8.571 1.00 96.12 282 MET A C 1
ATOM 2146 O O . MET A 1 282 ? -14.059 6.946 -9.795 1.00 96.12 282 MET A O 1
ATOM 2150 N N . GLY A 1 283 ? -13.093 7.732 -7.931 1.00 96.00 283 GLY A N 1
ATOM 2151 C CA . GLY A 1 283 ? -11.997 8.421 -8.604 1.00 96.00 283 GLY A CA 1
ATOM 2152 C C . GLY A 1 283 ? -11.041 7.472 -9.316 1.00 96.00 283 GLY A C 1
ATOM 2153 O O . GLY A 1 283 ? -10.638 7.721 -10.453 1.00 96.00 283 GLY A O 1
ATOM 2154 N N . ALA A 1 284 ? -10.723 6.344 -8.679 1.00 97.62 284 ALA A N 1
ATOM 2155 C CA . ALA A 1 284 ? -9.942 5.274 -9.291 1.00 97.62 284 ALA A CA 1
ATOM 2156 C C . ALA A 1 284 ? -10.670 4.665 -10.505 1.00 97.62 284 ALA A C 1
ATOM 2158 O O . ALA A 1 284 ? -10.045 4.412 -11.537 1.00 97.62 284 ALA A O 1
ATOM 2159 N N . ALA A 1 285 ? -11.996 4.505 -10.433 1.00 96.50 285 ALA A N 1
ATOM 2160 C CA . ALA A 1 285 ? -12.803 4.053 -11.566 1.00 96.50 285 ALA A CA 1
ATOM 2161 C C . ALA A 1 285 ? -12.813 5.071 -12.725 1.00 96.50 285 ALA A C 1
ATOM 2163 O O . ALA A 1 285 ? -12.669 4.681 -13.885 1.00 96.50 285 ALA A O 1
ATOM 2164 N N . ILE A 1 286 ? -12.903 6.375 -12.431 1.00 95.50 286 ILE A N 1
ATOM 2165 C CA . ILE A 1 286 ? -12.758 7.448 -13.434 1.00 95.50 286 ILE A CA 1
ATOM 2166 C C . ILE A 1 286 ? -11.376 7.373 -14.091 1.00 95.50 286 ILE A C 1
ATOM 2168 O O . ILE A 1 286 ? -11.273 7.398 -15.317 1.00 95.50 286 ILE A O 1
ATOM 2172 N N . GLN A 1 287 ? -10.315 7.204 -13.299 1.00 96.44 287 GLN A N 1
ATOM 2173 C CA . GLN A 1 287 ? -8.956 7.042 -13.812 1.00 96.44 287 GLN A CA 1
ATOM 2174 C C . GLN A 1 287 ? -8.824 5.816 -14.729 1.00 96.44 287 GLN A C 1
ATOM 2176 O O . GLN A 1 287 ? -8.145 5.898 -15.754 1.00 96.44 287 GLN A O 1
ATOM 2181 N N . ALA A 1 288 ? -9.489 4.702 -14.411 1.00 95.94 288 ALA A N 1
ATOM 2182 C CA . ALA A 1 288 ? -9.549 3.540 -15.296 1.00 95.94 288 ALA A CA 1
ATOM 2183 C C . ALA A 1 288 ? -10.256 3.872 -16.625 1.00 95.94 288 ALA A C 1
ATOM 2185 O O . ALA A 1 288 ? -9.779 3.479 -17.689 1.00 95.94 288 ALA A O 1
ATOM 2186 N N . GLY A 1 289 ? -11.342 4.653 -16.585 1.00 95.00 289 GLY A N 1
ATOM 2187 C CA . GLY A 1 289 ? -12.032 5.165 -17.776 1.00 95.00 289 GLY A CA 1
ATOM 2188 C C . GLY A 1 289 ? -11.163 6.085 -18.644 1.00 95.00 289 GLY A C 1
ATOM 2189 O O . GLY A 1 289 ? -11.203 5.990 -19.871 1.00 95.00 289 GLY A O 1
ATOM 2190 N N . ILE A 1 290 ? -10.315 6.921 -18.028 1.00 94.31 290 ILE A N 1
ATOM 2191 C CA . ILE A 1 290 ? -9.307 7.729 -18.740 1.00 94.31 290 ILE A CA 1
ATOM 2192 C C . ILE A 1 290 ? -8.311 6.816 -19.466 1.00 94.31 290 ILE A C 1
ATOM 2194 O O . ILE A 1 290 ? -8.034 7.031 -20.642 1.00 94.31 290 ILE A O 1
ATOM 2198 N N . LEU A 1 291 ? -7.801 5.773 -18.801 1.00 93.88 291 LEU A N 1
ATOM 2199 C CA . LEU A 1 291 ? -6.830 4.840 -19.394 1.00 93.88 291 LEU A CA 1
ATOM 2200 C C . LEU A 1 291 ? -7.432 3.987 -20.516 1.00 93.88 291 LEU A C 1
ATOM 2202 O O . LEU A 1 291 ? -6.739 3.672 -21.480 1.00 93.88 291 LEU A O 1
ATOM 2206 N N . ARG A 1 292 ? -8.720 3.639 -20.411 1.00 92.75 292 ARG A N 1
ATOM 2207 C CA . ARG A 1 292 ? -9.471 2.943 -21.468 1.00 92.75 292 ARG A CA 1
ATOM 2208 C C . ARG A 1 292 ? -9.763 3.843 -22.673 1.00 92.75 292 ARG A C 1
ATOM 2210 O O . ARG A 1 292 ? -9.983 3.341 -23.771 1.00 92.75 292 ARG A O 1
ATOM 2217 N N . GLY A 1 293 ? -9.740 5.158 -22.469 1.00 92.69 293 GLY A N 1
ATOM 2218 C CA . GLY A 1 293 ? -9.926 6.166 -23.502 1.00 92.69 293 GLY A CA 1
ATOM 2219 C C . GLY A 1 293 ? -11.332 6.763 -23.588 1.00 92.69 293 GLY A C 1
ATOM 2220 O O . GLY A 1 293 ? -11.600 7.539 -24.503 1.00 92.69 293 GLY A O 1
ATOM 2221 N N . ASP A 1 294 ? -12.234 6.460 -22.650 1.00 90.19 294 ASP A N 1
ATOM 2222 C CA . ASP A 1 294 ? -13.594 7.028 -22.665 1.00 90.19 294 ASP A CA 1
ATOM 2223 C C . ASP A 1 294 ? -13.619 8.491 -22.209 1.00 90.19 294 ASP A C 1
ATOM 2225 O O . ASP A 1 294 ? -14.548 9.235 -22.519 1.00 90.19 294 ASP A O 1
ATOM 2229 N N . LEU A 1 295 ? -12.592 8.909 -21.463 1.00 88.81 295 LEU A N 1
ATOM 2230 C CA . LEU A 1 295 ? -12.493 10.221 -20.822 1.00 88.81 295 LEU A CA 1
ATOM 2231 C C . LEU A 1 295 ? -11.205 10.969 -21.217 1.00 88.81 295 LEU A C 1
ATOM 2233 O O . LEU A 1 295 ? -10.581 11.629 -20.394 1.00 88.81 295 LEU A O 1
ATOM 2237 N N . ASN A 1 296 ? -10.810 10.897 -22.493 1.00 86.94 296 ASN A N 1
ATOM 2238 C CA . ASN A 1 296 ? -9.555 11.478 -23.017 1.00 86.94 296 ASN A CA 1
ATOM 2239 C C . ASN A 1 296 ? -9.392 13.001 -22.840 1.00 86.94 296 ASN A C 1
ATOM 2241 O O . ASN A 1 296 ? -8.296 13.531 -23.028 1.00 86.94 296 ASN A O 1
ATOM 2245 N N . HIS A 1 297 ? -10.477 13.719 -22.554 1.00 87.81 297 HIS A N 1
ATOM 2246 C CA . HIS A 1 297 ? -10.440 15.160 -22.306 1.00 87.81 297 HIS A CA 1
ATOM 2247 C C . HIS A 1 297 ? -9.860 15.492 -20.922 1.00 87.81 297 HIS A C 1
ATOM 2249 O O . HIS A 1 297 ? -9.253 16.551 -20.770 1.00 87.81 297 HIS A O 1
ATOM 2255 N N . LEU A 1 298 ? -9.972 14.575 -19.952 1.00 91.62 298 LEU A N 1
ATOM 2256 C CA . LEU A 1 298 ? -9.437 14.755 -18.605 1.00 91.62 298 LEU A CA 1
ATOM 2257 C C . LEU A 1 298 ? -7.919 14.553 -18.590 1.00 91.62 298 LEU A C 1
ATOM 2259 O O . LEU A 1 298 ? -7.392 13.580 -19.135 1.00 91.62 298 LEU A O 1
ATOM 2263 N N . LYS A 1 299 ? -7.204 15.457 -17.917 1.00 92.50 299 LYS A N 1
ATOM 2264 C CA . LYS A 1 299 ? -5.748 15.379 -17.737 1.00 92.50 299 LYS A CA 1
ATOM 2265 C C . LYS A 1 299 ? -5.383 15.528 -16.275 1.00 92.50 299 LYS A C 1
ATOM 2267 O O . LYS A 1 299 ? -5.804 16.478 -15.627 1.00 92.50 299 LYS A O 1
ATOM 2272 N N . VAL A 1 300 ? -4.536 14.629 -15.787 1.00 93.94 300 VAL A N 1
ATOM 2273 C CA . VAL A 1 300 ? -4.070 14.625 -14.399 1.00 93.94 300 VAL A CA 1
ATOM 2274 C C . VAL A 1 300 ? -2.560 14.788 -14.374 1.00 93.94 300 VAL A C 1
ATOM 2276 O O . VAL A 1 300 ? -1.835 14.009 -14.991 1.00 93.94 300 VAL A O 1
ATOM 2279 N N . TYR A 1 301 ? -2.102 15.799 -13.647 1.00 95.25 301 TYR A N 1
ATOM 2280 C CA . TYR A 1 301 ? -0.697 16.087 -13.397 1.00 95.25 301 TYR A CA 1
ATOM 2281 C C . TYR A 1 301 ? -0.436 15.948 -11.899 1.00 95.25 301 TYR A C 1
ATOM 2283 O O . TYR A 1 301 ? -0.673 16.877 -11.123 1.00 95.25 301 TYR A O 1
ATOM 2291 N N . ASP A 1 302 ? 0.016 14.758 -11.513 1.00 96.00 302 ASP A N 1
ATOM 2292 C CA . ASP A 1 302 ? 0.388 14.430 -10.137 1.00 96.00 302 ASP A CA 1
ATOM 2293 C C . ASP A 1 302 ? 1.872 14.736 -9.877 1.00 96.00 302 ASP A C 1
ATOM 2295 O O . ASP A 1 302 ? 2.622 15.073 -10.799 1.00 96.00 302 ASP A O 1
ATOM 2299 N N . ILE A 1 303 ? 2.301 14.638 -8.623 1.00 96.25 303 ILE A N 1
ATOM 2300 C CA . ILE A 1 303 ? 3.627 15.047 -8.154 1.00 96.25 303 ILE A CA 1
ATOM 2301 C C . ILE A 1 303 ? 4.254 14.003 -7.218 1.00 96.25 303 ILE A C 1
ATOM 2303 O O . ILE A 1 303 ? 3.555 13.221 -6.579 1.00 96.25 303 ILE A O 1
ATOM 2307 N N . THR A 1 304 ? 5.584 14.009 -7.080 1.00 93.38 304 THR A N 1
ATOM 2308 C CA . THR A 1 304 ? 6.260 13.211 -6.037 1.00 93.38 304 THR A CA 1
ATOM 2309 C C . THR A 1 304 ? 6.086 13.854 -4.649 1.00 93.38 304 THR A C 1
ATOM 2311 O O . THR A 1 304 ? 6.277 15.065 -4.520 1.00 93.38 304 THR A O 1
ATOM 2314 N N . PRO A 1 305 ? 5.760 13.099 -3.582 1.00 90.81 305 PRO A N 1
ATOM 2315 C CA . PRO A 1 305 ? 5.566 13.665 -2.243 1.00 90.81 305 PRO A CA 1
ATOM 2316 C C . PRO A 1 305 ? 6.873 14.016 -1.520 1.00 90.81 305 PRO A C 1
ATOM 2318 O O . PRO A 1 305 ? 6.852 14.800 -0.570 1.00 90.81 305 PRO A O 1
ATOM 2321 N N . ARG A 1 306 ? 7.997 13.419 -1.939 1.00 90.06 306 ARG A N 1
ATOM 2322 C CA . ARG A 1 306 ? 9.308 13.569 -1.297 1.00 90.06 306 ARG A CA 1
ATOM 2323 C C . ARG A 1 306 ? 10.412 13.806 -2.317 1.00 90.06 306 ARG A C 1
ATOM 2325 O O . ARG A 1 306 ? 10.341 13.324 -3.452 1.00 90.06 306 ARG A O 1
ATOM 2332 N N . SER A 1 307 ? 11.436 14.520 -1.878 1.00 89.75 307 SER A N 1
ATOM 2333 C CA . SER A 1 307 ? 12.659 14.771 -2.613 1.00 89.75 307 SER A CA 1
ATOM 2334 C C . SER A 1 307 ? 13.461 13.480 -2.724 1.00 89.75 307 SER A C 1
ATOM 2336 O O . SER A 1 307 ? 13.654 12.764 -1.740 1.00 89.75 307 SER A O 1
ATOM 2338 N N . LEU A 1 308 ? 13.941 13.190 -3.927 1.00 88.94 308 LEU A N 1
ATOM 2339 C CA . LEU A 1 308 ? 14.835 12.080 -4.205 1.00 88.94 308 LEU A CA 1
ATOM 2340 C C . LEU A 1 308 ? 16.272 12.585 -4.190 1.00 88.94 308 LEU A C 1
ATOM 2342 O O . LEU A 1 308 ? 16.643 13.458 -4.982 1.00 88.94 308 LEU A O 1
ATOM 2346 N N . SER A 1 309 ? 17.082 12.009 -3.315 1.00 87.19 309 SER A N 1
ATOM 2347 C CA . SER A 1 309 ? 18.508 12.294 -3.235 1.00 87.19 309 SER A CA 1
ATOM 2348 C C . SER A 1 309 ? 19.315 11.018 -3.414 1.00 87.19 309 SER A C 1
ATOM 2350 O O . SER A 1 309 ? 18.814 9.912 -3.218 1.00 87.19 309 SER A O 1
ATOM 2352 N N . MET A 1 310 ? 20.570 11.175 -3.815 1.00 86.12 310 MET A N 1
ATOM 2353 C CA . MET A 1 310 ? 21.499 10.068 -3.961 1.00 86.12 310 MET A CA 1
ATOM 2354 C C . MET A 1 310 ? 22.780 10.362 -3.194 1.00 86.12 310 MET A C 1
ATOM 2356 O O . MET A 1 310 ? 23.386 11.420 -3.368 1.00 86.12 310 MET A O 1
ATOM 2360 N N . GLU A 1 311 ? 23.170 9.421 -2.346 1.00 82.62 311 GLU A N 1
ATOM 2361 C CA . GLU A 1 311 ? 24.434 9.418 -1.624 1.00 82.62 311 GLU A CA 1
ATOM 2362 C C . GLU A 1 311 ? 25.491 8.703 -2.479 1.00 82.62 311 GLU A C 1
ATOM 2364 O O . GLU A 1 311 ? 25.263 7.633 -3.049 1.00 82.62 311 GLU A O 1
ATOM 2369 N N . THR A 1 312 ? 26.653 9.338 -2.593 1.00 73.69 312 THR A N 1
ATOM 2370 C CA . THR A 1 312 ? 27.804 8.863 -3.366 1.00 73.69 312 THR A CA 1
ATOM 2371 C C . THR A 1 312 ? 29.020 8.671 -2.464 1.00 73.69 312 THR A C 1
ATOM 2373 O O . THR A 1 312 ? 28.987 8.993 -1.273 1.00 73.69 312 THR A O 1
ATOM 2376 N N . TYR A 1 313 ? 30.107 8.131 -3.026 1.00 73.75 313 TYR A N 1
ATOM 2377 C CA . TYR A 1 313 ? 31.360 7.907 -2.305 1.00 73.75 313 TYR A CA 1
ATOM 2378 C C . TYR A 1 313 ? 31.788 9.142 -1.487 1.00 73.75 313 TYR A C 1
ATOM 2380 O O . TYR A 1 313 ? 31.808 10.263 -1.995 1.00 73.75 313 TYR A O 1
ATOM 2388 N N . GLY A 1 314 ? 32.138 8.925 -0.215 1.00 72.56 314 GLY A N 1
ATOM 2389 C CA . GLY A 1 314 ? 32.486 9.994 0.727 1.00 72.56 314 GLY A CA 1
ATOM 2390 C C . GLY A 1 314 ? 31.297 10.625 1.463 1.00 72.56 314 GLY A C 1
ATOM 2391 O O . GLY A 1 314 ? 31.487 11.635 2.133 1.00 72.56 314 GLY A O 1
ATOM 2392 N N . GLY A 1 315 ? 30.089 10.058 1.350 1.00 74.69 315 GLY A N 1
ATOM 2393 C CA . GLY A 1 315 ? 28.892 10.539 2.054 1.00 74.69 315 GLY A CA 1
ATOM 2394 C C . GLY A 1 315 ? 28.272 11.793 1.431 1.00 74.69 315 GLY A C 1
ATOM 2395 O O . GLY A 1 315 ? 27.478 12.479 2.071 1.00 74.69 315 GLY A O 1
ATOM 2396 N N . ILE A 1 316 ? 28.639 12.121 0.187 1.00 75.94 316 ILE A N 1
ATOM 2397 C CA . ILE A 1 316 ? 28.117 13.297 -0.514 1.00 75.94 316 ILE A CA 1
ATOM 2398 C C . ILE A 1 316 ? 26.713 12.984 -1.018 1.00 75.94 316 ILE A C 1
ATOM 2400 O O . ILE A 1 316 ? 26.535 12.115 -1.876 1.00 75.94 316 ILE A O 1
ATOM 2404 N N . ILE A 1 317 ? 25.731 13.736 -0.528 1.00 80.62 317 ILE A N 1
ATOM 2405 C CA . ILE A 1 317 ? 24.332 13.611 -0.937 1.00 80.62 317 ILE A CA 1
ATOM 2406 C C . ILE A 1 317 ? 24.016 14.693 -1.946 1.00 80.62 317 ILE A C 1
ATOM 2408 O O . ILE A 1 317 ? 24.217 15.882 -1.707 1.00 80.62 317 ILE A O 1
ATOM 2412 N N . THR A 1 318 ? 23.489 14.269 -3.083 1.00 83.06 318 THR A N 1
ATOM 2413 C CA . THR A 1 318 ? 23.004 15.171 -4.120 1.00 83.06 318 THR A CA 1
ATOM 2414 C C . THR A 1 318 ? 21.504 15.002 -4.240 1.00 83.06 318 THR A C 1
ATOM 2416 O O . THR A 1 318 ? 21.034 13.904 -4.536 1.00 83.06 318 THR A O 1
ATOM 2419 N N . ARG A 1 319 ? 20.746 16.082 -4.046 1.00 86.81 319 ARG A N 1
ATOM 2420 C CA . ARG A 1 319 ? 19.319 16.091 -4.369 1.00 86.81 319 ARG A CA 1
ATOM 2421 C C . ARG A 1 319 ? 19.145 16.144 -5.883 1.00 86.81 319 ARG A C 1
ATOM 2423 O O . ARG A 1 319 ? 19.752 16.977 -6.554 1.00 86.81 319 ARG A O 1
ATOM 2430 N N . LEU A 1 320 ? 18.373 15.206 -6.421 1.00 89.00 320 LEU A N 1
ATOM 2431 C CA . LEU A 1 320 ? 18.214 15.003 -7.863 1.00 89.00 320 LEU A CA 1
ATOM 2432 C C . LEU A 1 320 ? 16.819 15.403 -8.336 1.00 89.00 320 LEU A C 1
ATOM 2434 O O . LEU A 1 320 ? 16.678 16.009 -9.395 1.00 89.00 320 LEU A O 1
ATOM 2438 N N . ILE A 1 321 ? 15.791 15.087 -7.552 1.00 90.56 321 ILE A N 1
ATOM 2439 C CA . ILE A 1 321 ? 14.410 15.473 -7.837 1.00 90.56 321 ILE A CA 1
ATOM 2440 C C . ILE A 1 321 ? 13.855 16.106 -6.569 1.00 90.56 321 ILE A C 1
ATOM 2442 O O . ILE A 1 321 ? 13.837 15.464 -5.525 1.00 90.56 321 ILE A O 1
ATOM 2446 N N . GLU A 1 322 ? 13.425 17.361 -6.647 1.00 91.81 322 GLU A N 1
ATOM 2447 C CA . GLU A 1 322 ? 12.758 18.031 -5.528 1.00 91.81 322 GLU A CA 1
ATOM 2448 C C . GLU A 1 322 ? 11.363 17.432 -5.314 1.00 91.81 322 GLU A C 1
ATOM 2450 O O . GLU A 1 322 ? 10.695 17.020 -6.276 1.00 91.81 322 GLU A O 1
ATOM 2455 N N . ARG A 1 323 ? 10.888 17.425 -4.064 1.00 92.31 323 ARG A N 1
ATOM 2456 C CA . ARG A 1 323 ? 9.482 17.134 -3.781 1.00 92.31 323 ARG A CA 1
ATOM 2457 C C . ARG A 1 323 ? 8.573 18.051 -4.595 1.00 92.31 323 ARG A C 1
ATOM 2459 O O . ARG A 1 323 ? 8.947 19.152 -4.987 1.00 92.31 323 ARG A O 1
ATOM 2466 N N . HIS A 1 324 ? 7.367 17.573 -4.849 1.00 95.25 324 HIS A N 1
ATOM 2467 C CA . HIS A 1 324 ? 6.342 18.245 -5.644 1.00 95.25 324 HIS A CA 1
ATOM 2468 C C . HIS A 1 324 ? 6.691 18.433 -7.128 1.00 95.25 324 HIS A C 1
ATOM 2470 O O . HIS A 1 324 ? 5.953 19.084 -7.864 1.00 95.25 324 HIS A O 1
ATOM 2476 N N . THR A 1 325 ? 7.761 17.795 -7.614 1.00 95.56 325 THR A N 1
ATOM 2477 C CA . THR A 1 325 ? 8.020 17.692 -9.055 1.00 95.56 325 THR A CA 1
ATOM 2478 C C . THR A 1 325 ? 6.929 16.861 -9.732 1.00 95.56 325 THR A C 1
ATOM 2480 O O . THR A 1 325 ? 6.619 15.757 -9.281 1.00 95.56 325 THR A O 1
ATOM 2483 N N . THR A 1 326 ? 6.378 17.372 -10.836 1.00 96.12 326 THR A N 1
ATOM 2484 C CA . THR A 1 326 ? 5.361 16.683 -11.644 1.00 96.12 326 THR A CA 1
ATOM 2485 C C . THR A 1 326 ? 5.869 15.357 -12.206 1.00 96.12 326 THR A C 1
ATOM 2487 O O . THR A 1 326 ? 6.975 15.285 -12.745 1.00 96.12 326 THR A O 1
ATOM 2490 N N . LEU A 1 327 ? 5.038 14.322 -12.099 1.00 93.62 327 LEU A N 1
ATOM 2491 C CA . LEU A 1 327 ? 5.281 12.975 -12.604 1.00 93.62 327 LEU A CA 1
ATOM 2492 C C . LEU A 1 327 ? 4.662 12.786 -14.001 1.00 93.62 327 LEU A C 1
ATOM 2494 O O . LEU A 1 327 ? 3.620 13.357 -14.310 1.00 93.62 327 LEU A O 1
ATOM 2498 N N . ALA A 1 328 ? 5.236 11.977 -14.892 1.00 93.75 328 ALA A N 1
ATOM 2499 C CA . ALA A 1 328 ? 6.504 11.248 -14.788 1.00 93.75 328 ALA A CA 1
ATOM 2500 C C . ALA A 1 328 ? 7.730 12.173 -14.959 1.00 93.75 328 ALA A C 1
ATOM 2502 O O . ALA A 1 328 ? 7.671 13.166 -15.687 1.00 93.75 328 ALA A O 1
ATOM 2503 N N . LYS A 1 329 ? 8.863 11.826 -14.334 1.00 93.50 329 LYS A N 1
ATOM 2504 C CA . LYS A 1 329 ? 10.101 12.626 -14.382 1.00 93.50 329 LYS A CA 1
ATOM 2505 C C . LYS A 1 329 ? 11.331 11.744 -14.549 1.00 93.50 329 LYS A C 1
ATOM 2507 O O . LYS A 1 329 ? 11.461 10.728 -13.880 1.00 93.50 329 LYS A O 1
ATOM 2512 N N . GLU A 1 330 ? 12.260 12.179 -15.394 1.00 93.19 330 GLU A N 1
ATOM 2513 C CA . GLU A 1 330 ? 13.557 11.533 -15.604 1.00 93.19 330 GLU A CA 1
ATOM 2514 C C . GLU A 1 330 ? 14.694 12.528 -15.345 1.00 93.19 330 GLU A C 1
ATOM 2516 O O . GLU A 1 330 ? 14.597 13.704 -15.714 1.00 93.19 330 GLU A O 1
ATOM 2521 N N . ILE A 1 331 ? 15.763 12.056 -14.705 1.00 92.12 331 ILE A N 1
ATOM 2522 C CA . ILE A 1 331 ? 17.012 12.793 -14.535 1.00 92.12 331 ILE A CA 1
ATOM 2523 C C . ILE A 1 331 ? 18.207 11.873 -14.761 1.00 92.12 331 ILE A C 1
ATOM 2525 O O . ILE A 1 331 ? 18.256 10.759 -14.247 1.00 92.12 331 ILE A O 1
ATOM 2529 N N . ALA A 1 332 ? 19.190 12.368 -15.509 1.00 91.50 332 ALA A N 1
ATOM 2530 C CA . ALA A 1 332 ? 20.461 11.701 -15.731 1.00 91.50 332 ALA A CA 1
ATOM 2531 C C . ALA A 1 332 ? 21.591 12.501 -15.079 1.00 91.50 332 ALA A C 1
ATOM 2533 O O . ALA A 1 332 ? 21.656 13.727 -15.206 1.00 91.50 332 ALA A O 1
ATOM 2534 N N . LYS A 1 333 ? 22.499 11.811 -14.391 1.00 89.06 333 LYS A N 1
ATOM 2535 C CA . LYS A 1 333 ? 23.671 12.416 -13.760 1.00 89.06 333 LYS A CA 1
ATOM 2536 C C . LYS A 1 333 ? 24.905 11.562 -14.037 1.00 89.06 333 LYS A C 1
ATOM 2538 O O . LYS A 1 333 ? 24.846 10.335 -14.022 1.00 89.06 333 LYS A O 1
ATOM 2543 N N . SER A 1 334 ? 26.013 12.229 -14.347 1.00 88.56 334 SER A N 1
ATOM 2544 C CA . SER A 1 334 ? 27.292 11.582 -14.623 1.00 88.56 334 SER A CA 1
ATOM 2545 C C . SER A 1 334 ? 28.082 11.359 -13.336 1.00 88.56 334 SER A C 1
ATOM 2547 O O . SER A 1 334 ? 28.273 12.296 -12.558 1.00 88.56 334 SER A O 1
ATOM 2549 N N . PHE A 1 335 ? 28.597 10.149 -13.178 1.00 85.62 335 PHE A N 1
ATOM 2550 C CA . PHE A 1 335 ? 29.465 9.688 -12.104 1.00 85.62 335 PHE A CA 1
ATOM 2551 C C . PHE A 1 335 ? 30.721 9.046 -12.692 1.00 85.62 335 PHE A C 1
ATOM 2553 O O . PHE A 1 335 ? 30.805 8.773 -13.892 1.00 85.62 335 PHE A O 1
ATOM 2560 N N . SER A 1 336 ? 31.703 8.811 -11.829 1.00 87.69 336 SER A N 1
ATOM 2561 C CA . SER A 1 336 ? 32.934 8.113 -12.179 1.00 87.69 336 SER A CA 1
ATOM 2562 C C . SER A 1 336 ? 33.449 7.298 -10.992 1.00 87.69 336 SER A C 1
ATOM 2564 O O . SER A 1 336 ? 32.882 7.364 -9.900 1.00 87.69 336 SER A O 1
ATOM 2566 N N . THR A 1 337 ? 34.503 6.515 -11.210 1.00 88.25 337 THR A N 1
ATOM 2567 C CA . THR A 1 337 ? 35.095 5.631 -10.204 1.00 88.25 337 THR A CA 1
ATOM 2568 C C . THR A 1 337 ? 35.854 6.403 -9.125 1.00 88.25 337 THR A C 1
ATOM 2570 O O . THR A 1 337 ? 36.503 7.422 -9.383 1.00 88.25 337 THR A O 1
ATOM 2573 N N . ALA A 1 338 ? 35.782 5.897 -7.896 1.00 85.94 338 ALA A N 1
ATOM 2574 C CA . ALA A 1 338 ? 36.476 6.420 -6.725 1.00 85.94 338 ALA A CA 1
ATOM 2575 C C . ALA A 1 338 ? 37.907 5.869 -6.585 1.00 85.94 338 ALA A C 1
ATOM 2577 O O . ALA A 1 338 ? 38.742 6.535 -5.969 1.00 85.94 338 ALA A O 1
ATOM 2578 N N . TYR A 1 339 ? 38.205 4.715 -7.195 1.00 86.06 339 TYR A N 1
ATOM 2579 C CA . TYR A 1 339 ? 39.515 4.053 -7.160 1.00 86.06 339 TYR A CA 1
ATOM 2580 C C . TYR A 1 339 ? 39.910 3.479 -8.528 1.00 86.06 339 TYR A C 1
ATOM 2582 O O . TYR A 1 339 ? 39.068 3.329 -9.418 1.00 86.06 339 TYR A O 1
ATOM 2590 N N . ASP A 1 340 ? 41.198 3.168 -8.693 1.00 85.50 340 ASP A N 1
ATOM 2591 C CA . ASP A 1 340 ? 41.718 2.527 -9.903 1.00 85.50 340 ASP A CA 1
ATOM 2592 C C . ASP A 1 340 ? 41.130 1.122 -10.068 1.00 85.50 340 ASP A C 1
ATOM 2594 O O . ASP A 1 340 ? 41.030 0.363 -9.106 1.00 85.50 340 ASP A O 1
ATOM 2598 N N . ASN A 1 341 ? 40.767 0.772 -11.303 1.00 82.69 341 ASN A N 1
ATOM 2599 C CA . ASN A 1 341 ? 40.242 -0.538 -11.695 1.00 82.69 341 ASN A CA 1
ATOM 2600 C C . ASN A 1 341 ? 38.958 -0.977 -10.971 1.00 82.69 341 ASN A C 1
ATOM 2602 O O . ASN A 1 341 ? 38.647 -2.164 -10.976 1.00 82.69 341 ASN A O 1
ATOM 2606 N N . GLN A 1 342 ? 38.200 -0.038 -10.399 1.00 81.56 342 GLN A N 1
ATOM 2607 C CA . GLN A 1 342 ? 36.901 -0.301 -9.782 1.00 81.56 342 GLN A CA 1
ATOM 2608 C C . GLN A 1 342 ? 35.901 -0.861 -10.811 1.00 81.56 342 GLN A C 1
ATOM 2610 O O . GLN A 1 342 ? 35.555 -0.175 -11.773 1.00 81.56 342 GLN A O 1
ATOM 2615 N N . THR A 1 343 ? 35.418 -2.083 -10.579 1.00 77.56 343 THR A N 1
ATOM 2616 C CA . THR A 1 343 ? 34.484 -2.815 -11.458 1.00 77.56 343 THR A CA 1
ATOM 2617 C C . THR A 1 343 ? 33.022 -2.739 -11.015 1.00 77.56 343 THR A C 1
ATOM 2619 O O . THR A 1 343 ? 32.118 -3.028 -11.805 1.00 77.56 343 THR A O 1
ATOM 2622 N N . GLU A 1 344 ? 32.783 -2.303 -9.778 1.00 81.38 344 GLU A N 1
ATOM 2623 C CA . GLU A 1 344 ? 31.460 -2.181 -9.167 1.00 81.38 344 GLU A CA 1
ATOM 2624 C C . GLU A 1 344 ? 31.308 -0.887 -8.361 1.00 81.38 344 GLU A C 1
ATOM 2626 O O . GLU A 1 344 ? 32.289 -0.319 -7.874 1.00 81.38 344 GLU A O 1
ATOM 2631 N N . ALA A 1 345 ? 30.081 -0.390 -8.216 1.00 79.94 345 ALA A N 1
ATOM 2632 C CA . ALA A 1 345 ? 29.790 0.786 -7.400 1.00 79.94 345 ALA A CA 1
ATOM 2633 C C . ALA A 1 345 ? 28.417 0.689 -6.734 1.00 79.94 345 ALA A C 1
ATOM 2635 O O . ALA A 1 345 ? 27.439 0.307 -7.366 1.00 79.94 345 ALA A O 1
ATOM 2636 N N . VAL A 1 346 ? 28.330 1.110 -5.473 1.00 81.06 346 VAL A N 1
ATOM 2637 C CA . VAL A 1 346 ? 27.058 1.193 -4.746 1.00 81.06 346 VAL A CA 1
ATOM 2638 C C . VAL A 1 346 ? 26.483 2.599 -4.892 1.00 81.06 346 VAL A C 1
ATOM 2640 O O . VAL A 1 346 ? 27.127 3.584 -4.524 1.00 81.06 346 VAL A O 1
ATOM 2643 N N . LEU A 1 347 ? 25.266 2.694 -5.420 1.00 81.50 347 LEU A N 1
ATOM 2644 C CA . LEU A 1 347 ? 24.450 3.903 -5.398 1.00 81.50 347 LEU A CA 1
ATOM 2645 C C . LEU A 1 347 ? 23.425 3.773 -4.283 1.00 81.50 347 LEU A C 1
ATOM 2647 O O . LEU A 1 347 ? 22.621 2.845 -4.305 1.00 81.50 347 LEU A O 1
ATOM 2651 N N . ARG A 1 348 ? 23.402 4.719 -3.349 1.00 84.94 348 ARG A N 1
ATOM 2652 C CA . ARG A 1 348 ? 22.377 4.737 -2.303 1.00 84.94 348 ARG A CA 1
ATOM 2653 C C . ARG A 1 348 ? 21.386 5.838 -2.596 1.00 84.94 348 ARG A C 1
ATOM 2655 O O . ARG A 1 348 ? 21.754 7.011 -2.661 1.00 84.94 348 ARG A O 1
ATOM 2662 N N . VAL A 1 349 ? 20.132 5.471 -2.791 1.00 87.12 349 VAL A N 1
ATOM 2663 C CA . VAL A 1 349 ? 19.061 6.409 -3.115 1.00 87.12 349 VAL A CA 1
ATOM 2664 C C . VAL A 1 349 ? 18.144 6.562 -1.910 1.00 87.12 349 VAL A C 1
ATOM 2666 O O . VAL A 1 349 ? 17.825 5.591 -1.228 1.00 87.12 349 VAL A O 1
ATOM 2669 N N . CYS A 1 350 ? 17.715 7.789 -1.626 1.00 85.25 350 CYS A N 1
ATOM 2670 C CA . CYS A 1 350 ? 16.865 8.088 -0.482 1.00 85.25 350 CYS A CA 1
ATOM 2671 C C . CYS A 1 350 ? 15.747 9.079 -0.815 1.00 85.25 350 CYS A C 1
ATOM 2673 O O . CYS A 1 350 ? 15.925 10.015 -1.597 1.00 85.25 350 CYS A O 1
ATOM 2675 N N . GLN A 1 351 ? 14.588 8.877 -0.183 1.00 84.62 351 GLN A N 1
ATOM 2676 C CA . GLN A 1 351 ? 13.443 9.788 -0.248 1.00 84.62 351 GLN A CA 1
ATOM 2677 C C . GLN A 1 351 ? 13.282 10.525 1.085 1.00 84.62 351 GLN A C 1
ATOM 2679 O O . GLN A 1 351 ? 12.777 9.955 2.056 1.00 84.62 351 GLN A O 1
ATOM 2684 N N . SER A 1 352 ? 13.719 11.785 1.146 1.00 79.25 352 SER A N 1
ATOM 2685 C CA . SER A 1 352 ? 13.744 12.566 2.388 1.00 79.25 352 SER A CA 1
ATOM 2686 C C . SER A 1 352 ? 13.884 14.065 2.145 1.00 79.25 352 SER A C 1
ATOM 2688 O O . SER A 1 352 ? 14.498 14.496 1.173 1.00 79.25 352 SER A O 1
ATOM 2690 N N . GLU A 1 353 ? 13.371 14.849 3.093 1.00 78.19 353 GLU A N 1
ATOM 2691 C CA . GLU A 1 353 ? 13.564 16.302 3.152 1.00 78.19 353 GLU A CA 1
ATOM 2692 C C . GLU A 1 353 ? 14.697 16.717 4.097 1.00 78.19 353 GLU A C 1
ATOM 2694 O O . GLU A 1 353 ? 15.084 17.885 4.113 1.00 78.19 353 GLU A O 1
ATOM 2699 N N . ASN A 1 354 ? 15.243 15.779 4.877 1.00 70.44 354 ASN A N 1
ATOM 2700 C CA . ASN A 1 354 ? 16.352 16.068 5.778 1.00 70.44 354 ASN A CA 1
ATOM 2701 C C . ASN A 1 354 ? 17.635 16.285 4.968 1.00 70.44 354 ASN A C 1
ATOM 2703 O O . ASN A 1 354 ? 17.981 15.475 4.109 1.00 70.44 354 ASN A O 1
ATOM 2707 N N . GLU A 1 355 ? 18.356 17.365 5.269 1.00 60.38 355 GLU A N 1
ATOM 2708 C CA . GLU A 1 355 ? 19.640 17.686 4.627 1.00 60.38 355 GLU A CA 1
ATOM 2709 C C . GLU A 1 355 ? 20.754 16.706 5.024 1.00 60.38 355 GLU A C 1
ATOM 2711 O O . GLU A 1 355 ? 21.716 16.526 4.280 1.00 60.38 355 GLU A O 1
ATOM 2716 N N . VAL A 1 356 ? 20.601 16.043 6.177 1.00 59.66 356 VAL A N 1
ATOM 2717 C CA . VAL A 1 356 ? 21.536 15.044 6.700 1.00 59.66 356 VAL A CA 1
ATOM 2718 C C . VAL A 1 356 ? 20.825 13.685 6.794 1.00 59.66 356 VAL A C 1
ATOM 2720 O O . VAL A 1 356 ? 19.737 13.617 7.378 1.00 59.66 356 VAL A O 1
ATOM 2723 N N . PRO A 1 357 ? 21.404 12.593 6.258 1.00 56.75 357 PRO A N 1
ATOM 2724 C CA . PRO A 1 357 ? 20.916 11.240 6.467 1.00 56.75 357 PRO A CA 1
ATOM 2725 C C . PRO A 1 357 ? 21.019 10.953 7.955 1.00 56.75 357 PRO A C 1
ATOM 2727 O O . PRO A 1 357 ? 22.104 11.015 8.526 1.00 56.75 357 PRO A O 1
ATOM 2730 N N . ASN A 1 358 ? 19.894 10.658 8.586 1.00 58.00 358 ASN A N 1
ATOM 2731 C CA . ASN A 1 358 ? 19.917 10.037 9.899 1.00 58.00 358 ASN A CA 1
ATOM 2732 C C . ASN A 1 358 ? 19.875 8.516 9.705 1.00 58.00 358 ASN A C 1
ATOM 2734 O O . ASN A 1 358 ? 19.336 8.058 8.694 1.00 58.00 358 ASN A O 1
ATOM 2738 N N . ASP A 1 359 ? 20.373 7.737 10.664 1.00 51.84 359 ASP A N 1
ATOM 2739 C CA . ASP A 1 359 ? 20.433 6.267 10.559 1.00 51.84 359 ASP A CA 1
ATOM 2740 C C . ASP A 1 359 ? 19.056 5.622 10.303 1.00 51.84 359 ASP A C 1
ATOM 2742 O O . ASP A 1 359 ? 18.959 4.557 9.701 1.00 51.84 359 ASP A O 1
ATOM 2746 N N . ASN A 1 360 ? 17.974 6.323 10.658 1.00 50.50 360 ASN A N 1
ATOM 2747 C CA . ASN A 1 360 ? 16.587 5.897 10.449 1.00 50.50 360 ASN A CA 1
ATOM 2748 C C . ASN A 1 360 ? 16.034 6.174 9.034 1.00 50.50 360 ASN A C 1
ATOM 2750 O O . ASN A 1 360 ? 14.860 5.907 8.765 1.00 50.50 360 ASN A O 1
ATOM 2754 N N . MET A 1 361 ? 16.818 6.767 8.130 1.00 59.06 361 MET A N 1
ATOM 2755 C CA . MET A 1 361 ? 16.366 7.066 6.773 1.00 59.06 361 MET A CA 1
ATOM 2756 C C . MET A 1 361 ? 16.440 5.803 5.911 1.00 59.06 361 MET A C 1
ATOM 2758 O O . MET A 1 361 ? 17.532 5.327 5.602 1.00 59.06 361 MET A O 1
ATOM 2762 N N . LYS A 1 362 ? 15.278 5.272 5.499 1.00 62.47 362 LYS A N 1
ATOM 2763 C CA . LYS A 1 362 ? 15.216 4.141 4.561 1.00 62.47 362 LYS A CA 1
ATOM 2764 C C . LYS A 1 362 ? 15.930 4.519 3.258 1.00 62.47 362 LYS A C 1
ATOM 2766 O O . LYS A 1 362 ? 15.547 5.479 2.584 1.00 62.47 362 LYS A O 1
ATOM 2771 N N . ARG A 1 363 ? 16.994 3.780 2.958 1.00 74.81 363 ARG A N 1
ATOM 2772 C CA . ARG A 1 363 ? 17.826 3.896 1.759 1.00 74.81 363 ARG A CA 1
ATOM 2773 C C . ARG A 1 363 ? 17.593 2.661 0.906 1.00 74.81 363 ARG A C 1
ATOM 2775 O O . ARG A 1 363 ? 17.468 1.571 1.453 1.00 74.81 363 ARG A O 1
ATOM 2782 N N . GLN A 1 364 ? 17.532 2.854 -0.404 1.00 77.12 364 GLN A N 1
ATOM 2783 C CA . GLN A 1 364 ? 17.563 1.759 -1.358 1.00 77.12 364 GLN A CA 1
ATOM 2784 C C . GLN A 1 364 ? 18.936 1.743 -2.017 1.00 77.12 364 GLN A C 1
ATOM 2786 O O . GLN A 1 364 ? 19.339 2.730 -2.644 1.00 77.12 364 GLN A O 1
ATOM 2791 N N . ASP A 1 365 ? 19.640 0.627 -1.865 1.00 79.69 365 ASP A N 1
ATOM 2792 C CA . ASP A 1 365 ? 20.971 0.453 -2.420 1.00 79.69 365 ASP A CA 1
ATOM 2793 C C . ASP A 1 365 ? 20.867 -0.245 -3.783 1.00 79.69 365 ASP A C 1
ATOM 2795 O O . ASP A 1 365 ? 20.101 -1.193 -3.984 1.00 79.69 365 ASP A O 1
ATOM 2799 N N . PHE A 1 366 ? 21.634 0.260 -4.743 1.00 78.31 366 PHE A N 1
ATOM 2800 C CA . PHE A 1 366 ? 21.745 -0.268 -6.094 1.00 78.31 366 PHE A CA 1
ATOM 2801 C C . PHE A 1 366 ? 23.214 -0.554 -6.388 1.00 78.31 366 PHE A C 1
ATOM 2803 O O . PHE A 1 366 ? 24.040 0.360 -6.405 1.00 78.31 366 PHE A O 1
ATOM 2810 N N . ILE A 1 367 ? 23.538 -1.818 -6.637 1.00 76.44 367 ILE A N 1
ATOM 2811 C CA . ILE A 1 367 ? 24.880 -2.259 -7.008 1.00 76.44 367 ILE A CA 1
ATOM 2812 C C . ILE A 1 367 ? 24.998 -2.196 -8.527 1.00 76.44 367 ILE A C 1
ATOM 2814 O O . ILE A 1 367 ? 24.347 -2.950 -9.248 1.00 76.44 367 ILE A O 1
ATOM 2818 N N . LEU A 1 368 ? 25.821 -1.271 -9.008 1.00 78.56 368 LEU A N 1
ATOM 2819 C CA . LEU A 1 368 ? 26.264 -1.195 -10.394 1.00 78.56 368 LEU A CA 1
ATOM 2820 C C . LEU A 1 368 ? 27.386 -2.204 -10.607 1.00 78.56 368 LEU A C 1
ATOM 2822 O O . LEU A 1 368 ? 28.407 -2.120 -9.928 1.00 78.56 368 LEU A O 1
ATOM 2826 N N . MET A 1 369 ? 27.243 -3.076 -11.598 1.00 77.12 369 MET A N 1
ATOM 2827 C CA . MET A 1 369 ? 28.281 -4.023 -12.004 1.00 77.12 369 MET A CA 1
ATOM 2828 C C . MET A 1 369 ? 28.683 -3.821 -13.466 1.00 77.12 369 MET A C 1
ATOM 2830 O O . MET A 1 369 ? 27.916 -3.296 -14.279 1.00 77.12 369 MET A O 1
ATOM 2834 N N . GLY A 1 370 ? 29.887 -4.282 -13.809 1.00 74.56 370 GLY A N 1
ATOM 2835 C CA . GLY A 1 370 ? 30.403 -4.246 -15.180 1.00 74.56 370 GLY A CA 1
ATOM 2836 C C . GLY A 1 370 ? 31.052 -2.916 -15.565 1.00 74.56 370 GLY A C 1
ATOM 2837 O O . GLY A 1 370 ? 31.090 -2.570 -16.746 1.00 74.56 370 GLY A O 1
ATOM 2838 N N . ILE A 1 371 ? 31.550 -2.153 -14.587 1.00 82.44 371 ILE A N 1
ATOM 2839 C CA . ILE A 1 371 ? 32.347 -0.950 -14.851 1.00 82.44 371 ILE A CA 1
ATOM 2840 C C . ILE A 1 371 ? 33.687 -1.397 -15.467 1.00 82.44 371 ILE A C 1
ATOM 2842 O O . ILE A 1 371 ? 34.339 -2.282 -14.911 1.00 82.44 371 ILE A O 1
ATOM 2846 N N . PRO A 1 372 ? 34.121 -0.836 -16.613 1.00 80.69 372 PRO A N 1
ATOM 2847 C CA . PRO A 1 372 ? 35.381 -1.235 -17.230 1.00 80.69 372 PRO A CA 1
ATOM 2848 C C . PRO A 1 372 ? 36.576 -0.834 -16.364 1.00 80.69 372 PRO A C 1
ATOM 2850 O O . PRO A 1 372 ? 36.578 0.219 -15.722 1.00 80.69 372 PRO A O 1
ATOM 2853 N N . HIS A 1 373 ? 37.639 -1.635 -16.428 1.00 85.00 373 HIS A N 1
ATOM 2854 C CA . HIS A 1 373 ? 38.908 -1.278 -15.808 1.00 85.00 373 HIS A CA 1
ATOM 2855 C C . HIS A 1 373 ? 39.469 0.019 -16.402 1.00 85.00 373 HIS A C 1
ATOM 2857 O O . HIS A 1 373 ? 39.458 0.247 -17.614 1.00 85.00 373 HIS A O 1
ATOM 2863 N N . GLY A 1 374 ? 39.992 0.866 -15.528 1.00 85.50 374 GLY A N 1
ATOM 2864 C CA . GLY A 1 374 ? 40.576 2.146 -15.882 1.00 85.50 374 GLY A CA 1
ATOM 2865 C C . GLY A 1 374 ? 41.040 2.886 -14.638 1.00 85.50 374 GLY A C 1
ATOM 2866 O O . GLY A 1 374 ? 40.668 2.538 -13.515 1.00 85.50 374 GLY A O 1
ATOM 2867 N N . SER A 1 375 ? 41.856 3.918 -14.833 1.00 90.19 375 SER A N 1
ATOM 2868 C CA . SER A 1 375 ? 42.263 4.792 -13.734 1.00 90.19 375 SER A CA 1
ATOM 2869 C C . SER A 1 375 ? 41.050 5.470 -13.094 1.00 90.19 375 SER A C 1
ATOM 2871 O O . SER A 1 375 ? 40.039 5.734 -13.753 1.00 90.19 375 SER A O 1
ATOM 2873 N N . ARG A 1 376 ? 41.160 5.783 -11.805 1.00 90.06 376 ARG A N 1
ATOM 2874 C CA . ARG A 1 376 ? 40.180 6.555 -11.042 1.00 90.06 376 ARG A CA 1
ATOM 2875 C C . ARG A 1 376 ? 39.731 7.786 -11.830 1.00 90.06 376 ARG A C 1
ATOM 2877 O O . ARG A 1 376 ? 40.561 8.555 -12.315 1.00 90.06 376 ARG A O 1
ATOM 2884 N N . GLY A 1 377 ? 38.421 8.011 -11.907 1.00 86.19 377 GLY A N 1
ATOM 2885 C CA . GLY A 1 377 ? 37.862 9.193 -12.565 1.00 86.19 377 GLY A CA 1
ATOM 2886 C C . GLY A 1 377 ? 37.771 9.101 -14.096 1.00 86.19 377 GLY A C 1
ATOM 2887 O O . GLY A 1 377 ? 37.275 10.039 -14.719 1.00 86.19 377 GLY A O 1
ATOM 2888 N N . VAL A 1 378 ? 38.243 8.006 -14.709 1.00 88.19 378 VAL A N 1
ATOM 2889 C CA . VAL A 1 378 ? 38.225 7.821 -16.171 1.00 88.19 378 VAL A CA 1
ATOM 2890 C C . VAL A 1 378 ? 36.921 7.186 -16.676 1.00 88.19 378 VAL A C 1
ATOM 2892 O O . VAL A 1 378 ? 36.360 7.725 -17.634 1.00 88.19 378 VAL A O 1
ATOM 2895 N N . PRO A 1 379 ? 36.387 6.096 -16.083 1.00 86.56 379 PRO A N 1
ATOM 2896 C CA . PRO A 1 379 ? 35.098 5.553 -16.509 1.00 86.56 379 PRO A CA 1
ATOM 2897 C C . PRO A 1 379 ? 33.979 6.583 -16.351 1.00 86.56 379 PRO A C 1
ATOM 2899 O O . PRO A 1 379 ? 33.801 7.159 -15.278 1.00 86.56 379 PRO A O 1
ATOM 2902 N N . MET A 1 380 ? 33.208 6.820 -17.413 1.00 86.56 380 MET A N 1
ATOM 2903 C CA . MET A 1 380 ? 32.113 7.792 -17.407 1.00 86.56 380 MET A CA 1
ATOM 2904 C C . MET A 1 380 ? 30.776 7.064 -17.337 1.00 86.56 380 MET A C 1
ATOM 2906 O O . MET A 1 380 ? 30.301 6.520 -18.334 1.00 86.56 380 MET A O 1
ATOM 2910 N N . ILE A 1 381 ? 30.160 7.078 -16.160 1.00 87.88 381 ILE A N 1
ATOM 2911 C CA . ILE A 1 381 ? 28.921 6.357 -15.881 1.00 87.88 381 ILE A CA 1
ATOM 2912 C C . ILE A 1 381 ? 27.781 7.366 -15.832 1.00 87.88 381 ILE A C 1
ATOM 2914 O O . ILE A 1 381 ? 27.775 8.262 -14.996 1.00 87.88 381 ILE A O 1
ATOM 2918 N N . ILE A 1 382 ? 26.795 7.233 -16.711 1.00 88.56 382 ILE A N 1
ATOM 2919 C CA . ILE A 1 382 ? 25.551 7.996 -16.630 1.00 88.56 382 ILE A CA 1
ATOM 2920 C C . ILE A 1 382 ? 24.526 7.141 -15.900 1.00 88.56 382 ILE A C 1
ATOM 2922 O O . ILE A 1 382 ? 24.079 6.124 -16.427 1.00 88.56 382 ILE A O 1
ATOM 2926 N N . VAL A 1 383 ? 24.133 7.582 -14.710 1.00 88.44 383 VAL A N 1
ATOM 2927 C CA . VAL A 1 383 ? 23.018 7.006 -13.956 1.00 88.44 383 VAL A CA 1
ATOM 2928 C C . VAL A 1 383 ? 21.774 7.824 -14.261 1.00 88.44 383 VAL A C 1
ATOM 2930 O O . VAL A 1 383 ? 21.785 9.050 -14.153 1.00 88.44 383 VAL A O 1
ATOM 2933 N N . THR A 1 384 ? 20.707 7.141 -14.653 1.00 89.25 384 THR A N 1
ATOM 2934 C CA . THR A 1 384 ? 19.403 7.728 -14.947 1.00 89.25 384 THR A CA 1
ATOM 2935 C C . THR A 1 384 ? 18.392 7.220 -13.934 1.00 89.25 384 THR A C 1
ATOM 2937 O O . THR A 1 384 ? 18.169 6.012 -13.841 1.00 89.25 384 THR A O 1
ATOM 2940 N N . LEU A 1 385 ? 17.775 8.141 -13.195 1.00 89.00 385 LEU A N 1
ATOM 2941 C CA . LEU A 1 385 ? 16.655 7.853 -12.306 1.00 89.00 385 LEU A CA 1
ATOM 2942 C C . LEU A 1 385 ? 15.372 8.367 -12.943 1.00 89.00 385 LEU A C 1
ATOM 2944 O O . LEU A 1 385 ? 15.294 9.518 -13.382 1.00 89.00 385 LEU A O 1
ATOM 2948 N N . LYS A 1 386 ? 14.362 7.505 -12.983 1.00 88.00 386 LYS A N 1
ATOM 2949 C CA . LYS A 1 386 ? 13.080 7.788 -13.612 1.00 88.00 386 LYS A CA 1
ATOM 2950 C C . LYS A 1 386 ? 11.942 7.423 -12.676 1.00 88.00 386 LYS A C 1
ATOM 2952 O O . LYS A 1 386 ? 11.790 6.254 -12.339 1.00 88.00 386 LYS A O 1
ATOM 2957 N N . PHE A 1 387 ? 11.114 8.400 -12.330 1.00 91.12 387 PHE A N 1
ATOM 2958 C CA . PHE A 1 387 ? 9.780 8.133 -11.812 1.00 91.12 387 PHE A CA 1
ATOM 2959 C C . PHE A 1 387 ? 8.800 7.983 -12.968 1.00 91.12 387 PHE A C 1
ATOM 2961 O O . PHE A 1 387 ? 8.749 8.833 -13.862 1.00 91.12 387 PHE A O 1
ATOM 2968 N N . ASP A 1 388 ? 8.018 6.912 -12.939 1.00 92.38 388 ASP A N 1
ATOM 2969 C CA . ASP A 1 388 ? 6.885 6.731 -13.837 1.00 92.38 388 ASP A CA 1
ATOM 2970 C C . ASP A 1 388 ? 5.629 7.477 -13.337 1.00 92.38 388 ASP A C 1
ATOM 2972 O O . ASP A 1 388 ? 5.678 8.296 -12.416 1.00 92.38 388 ASP A O 1
ATOM 2976 N N . ALA A 1 389 ? 4.495 7.230 -13.993 1.00 92.50 389 ALA A N 1
ATOM 2977 C CA . ALA A 1 389 ? 3.221 7.849 -13.641 1.00 92.50 389 ALA A CA 1
ATOM 2978 C C . ALA A 1 389 ? 2.562 7.249 -12.379 1.00 92.50 389 ALA A C 1
ATOM 2980 O O . ALA A 1 389 ? 1.600 7.835 -11.889 1.00 92.50 389 ALA A O 1
ATOM 2981 N N . ASP A 1 390 ? 3.067 6.122 -11.863 1.00 92.94 390 ASP A N 1
ATOM 2982 C CA . ASP A 1 390 ? 2.655 5.521 -10.584 1.00 92.94 390 ASP A CA 1
ATOM 2983 C C . ASP A 1 390 ? 3.418 6.148 -9.397 1.00 92.94 390 ASP A C 1
ATOM 2985 O O . ASP A 1 390 ? 3.103 5.899 -8.227 1.00 92.94 390 ASP A O 1
ATOM 2989 N N . GLY A 1 391 ? 4.441 6.962 -9.694 1.00 90.94 391 GLY A N 1
ATOM 2990 C CA . GLY A 1 391 ? 5.394 7.466 -8.710 1.00 90.94 391 GLY A CA 1
ATOM 2991 C C . GLY A 1 391 ? 6.402 6.408 -8.269 1.00 90.94 391 GLY A C 1
ATOM 2992 O O . GLY A 1 391 ? 6.964 6.538 -7.184 1.00 90.94 391 GLY A O 1
ATOM 2993 N N . ILE A 1 392 ? 6.627 5.378 -9.093 1.00 89.62 392 ILE A N 1
ATOM 2994 C CA . ILE A 1 392 ? 7.598 4.312 -8.841 1.00 89.62 392 ILE A CA 1
ATOM 2995 C C . ILE A 1 392 ? 8.911 4.643 -9.551 1.00 89.62 392 ILE A C 1
ATOM 2997 O O . ILE A 1 392 ? 8.947 4.995 -10.736 1.00 89.62 392 ILE A O 1
ATOM 3001 N N . MET A 1 393 ? 10.005 4.551 -8.804 1.00 89.31 393 MET A N 1
ATOM 3002 C CA . MET A 1 393 ? 11.351 4.838 -9.265 1.00 89.31 393 MET A CA 1
ATOM 3003 C C . MET A 1 393 ? 11.974 3.628 -9.959 1.00 89.31 393 MET A C 1
ATOM 3005 O O . MET A 1 393 ? 11.989 2.512 -9.440 1.00 89.31 393 MET A O 1
ATOM 3009 N N . ASN A 1 394 ? 12.598 3.893 -11.103 1.00 85.50 394 ASN A N 1
ATOM 3010 C CA . ASN A 1 394 ? 13.458 2.971 -11.826 1.00 85.50 394 ASN A CA 1
ATOM 3011 C C . ASN A 1 394 ? 14.847 3.595 -11.990 1.00 85.50 394 ASN A C 1
ATOM 3013 O O . ASN A 1 394 ? 14.967 4.775 -12.331 1.00 85.50 394 ASN A O 1
ATOM 3017 N N . VAL A 1 395 ? 15.891 2.796 -11.778 1.00 85.25 395 VAL A N 1
ATOM 3018 C CA . VAL A 1 395 ? 17.289 3.210 -11.944 1.00 85.25 395 VAL A CA 1
ATOM 3019 C C . VAL A 1 395 ? 17.885 2.444 -13.117 1.00 85.25 395 VAL A C 1
ATOM 3021 O O . VAL A 1 395 ? 17.725 1.233 -13.229 1.00 85.25 395 VAL A O 1
ATOM 3024 N N . SER A 1 396 ? 18.567 3.153 -14.010 1.00 86.12 396 SER A N 1
ATOM 3025 C CA . SER A 1 396 ? 19.332 2.557 -15.107 1.00 86.12 396 SER A CA 1
ATOM 3026 C C . SER A 1 396 ? 20.701 3.216 -15.203 1.00 86.12 396 SER A C 1
ATOM 3028 O O . SER A 1 396 ? 20.854 4.381 -14.835 1.00 86.12 396 SER A O 1
ATOM 3030 N N . ALA A 1 397 ? 21.705 2.496 -15.696 1.00 86.31 397 ALA A N 1
ATOM 3031 C CA . ALA A 1 397 ? 23.042 3.048 -15.851 1.00 86.31 397 ALA A CA 1
ATOM 3032 C C . ALA A 1 397 ? 23.688 2.626 -17.164 1.00 86.31 397 ALA A C 1
ATOM 3034 O O . ALA A 1 397 ? 23.496 1.511 -17.655 1.00 86.31 397 ALA A O 1
ATOM 3035 N N . LYS A 1 398 ? 24.451 3.553 -17.744 1.00 87.31 398 LYS A N 1
ATOM 3036 C CA . LYS A 1 398 ? 25.196 3.342 -18.983 1.00 87.31 398 LYS A CA 1
ATOM 3037 C C . LYS A 1 398 ? 26.609 3.878 -18.849 1.00 87.31 398 LYS A C 1
ATOM 3039 O O . LYS A 1 398 ? 26.807 4.989 -18.367 1.00 87.31 398 LYS A O 1
ATOM 3044 N N . ASN A 1 399 ? 27.580 3.123 -19.336 1.00 82.31 399 ASN A N 1
ATOM 3045 C CA . ASN A 1 399 ? 28.949 3.588 -19.491 1.00 82.31 399 ASN A CA 1
ATOM 3046 C C . ASN A 1 399 ? 29.146 4.229 -20.875 1.00 82.31 399 ASN A C 1
ATOM 3048 O O . ASN A 1 399 ? 28.805 3.630 -21.894 1.00 82.31 399 ASN A O 1
ATOM 3052 N N . MET A 1 400 ? 29.715 5.435 -20.909 1.00 81.88 400 MET A N 1
ATOM 3053 C CA . MET A 1 400 ? 29.887 6.257 -22.114 1.00 81.88 400 MET A CA 1
ATOM 3054 C C . MET A 1 400 ? 31.323 6.305 -22.658 1.00 81.88 400 MET A C 1
ATOM 3056 O O . MET A 1 400 ? 31.561 6.959 -23.673 1.00 81.88 400 MET A O 1
ATOM 3060 N N . GLN A 1 401 ? 32.279 5.609 -22.036 1.00 67.44 401 GLN A N 1
ATOM 3061 C CA . GLN A 1 401 ? 33.715 5.724 -22.338 1.00 67.44 401 GLN A CA 1
ATOM 3062 C C . GLN A 1 401 ? 34.109 5.364 -23.789 1.00 67.44 401 GLN A C 1
ATOM 3064 O O . GLN A 1 401 ? 35.121 5.857 -24.280 1.00 67.44 401 GLN A O 1
ATOM 3069 N N . TYR A 1 402 ? 33.306 4.568 -24.509 1.00 60.38 402 TYR A N 1
ATOM 3070 C CA . TYR A 1 402 ? 33.633 4.076 -25.860 1.00 60.38 402 TYR A CA 1
ATOM 3071 C C . TYR A 1 402 ? 32.640 4.494 -26.959 1.00 60.38 402 TYR A C 1
ATOM 3073 O O . TYR A 1 402 ? 32.568 3.859 -28.010 1.00 60.38 402 TYR A O 1
ATOM 3081 N N . GLY A 1 403 ? 31.830 5.537 -26.739 1.00 55.81 403 GLY A N 1
ATOM 3082 C CA . GLY A 1 403 ? 30.896 6.078 -27.744 1.00 55.81 403 GLY A CA 1
ATOM 3083 C C . GLY A 1 403 ? 29.690 5.185 -28.090 1.00 55.81 403 GLY A C 1
ATOM 3084 O O . GLY A 1 403 ? 28.698 5.681 -28.620 1.00 55.81 403 GLY A O 1
ATOM 3085 N N . ARG A 1 404 ? 29.719 3.892 -27.739 1.00 58.66 404 ARG A N 1
ATOM 3086 C CA . ARG A 1 404 ? 28.553 3.000 -27.667 1.00 58.66 404 ARG A CA 1
ATOM 3087 C C . ARG A 1 404 ? 28.212 2.804 -26.193 1.00 58.66 404 ARG A C 1
ATOM 3089 O O . ARG A 1 404 ? 29.005 2.224 -25.461 1.00 58.66 404 ARG A O 1
ATOM 3096 N N . GLY A 1 405 ? 27.071 3.331 -25.755 1.00 62.97 405 GLY A N 1
ATOM 3097 C CA . GLY A 1 405 ? 26.634 3.233 -24.363 1.00 62.97 405 GLY A CA 1
ATOM 3098 C C . GLY A 1 405 ? 26.444 1.775 -23.940 1.00 62.97 405 GLY A C 1
ATOM 3099 O O . GLY A 1 405 ? 25.461 1.157 -24.346 1.00 62.97 405 GLY A O 1
ATOM 3100 N N . GLN A 1 406 ? 27.362 1.229 -23.142 1.00 72.38 406 GLN A N 1
ATOM 3101 C CA . GLN A 1 406 ? 27.228 -0.111 -22.566 1.00 72.38 406 GLN A CA 1
ATOM 3102 C C . GLN A 1 406 ? 26.249 -0.032 -21.393 1.00 72.38 406 GLN A C 1
ATOM 3104 O O . GLN A 1 406 ? 26.475 0.747 -20.466 1.00 72.38 406 GLN A O 1
ATOM 3109 N N . VAL A 1 407 ? 25.156 -0.797 -21.438 1.00 74.00 407 VAL A N 1
ATOM 3110 C CA . VAL A 1 407 ? 24.225 -0.907 -20.305 1.00 74.00 407 VAL A CA 1
ATOM 3111 C C . VAL A 1 407 ? 24.933 -1.654 -19.181 1.00 74.00 407 VAL A C 1
ATOM 3113 O O . VAL A 1 407 ? 25.483 -2.728 -19.414 1.00 74.00 407 VAL A O 1
ATOM 3116 N N . LEU A 1 408 ? 24.941 -1.061 -17.992 1.00 68.38 408 LEU A N 1
ATOM 3117 C CA . LEU A 1 408 ? 25.487 -1.683 -16.792 1.00 68.38 408 LEU A CA 1
ATOM 3118 C C . LEU A 1 408 ? 24.384 -2.459 -16.074 1.00 68.38 408 LEU A C 1
ATOM 3120 O O . LEU A 1 408 ? 23.232 -2.013 -16.038 1.00 68.38 408 LEU A O 1
ATOM 3124 N N . SER A 1 409 ? 24.745 -3.598 -15.490 1.00 63.66 409 SER A N 1
ATOM 3125 C CA . SER A 1 409 ? 23.832 -4.365 -14.646 1.00 63.66 409 SER A CA 1
ATOM 3126 C C . SER A 1 409 ? 23.625 -3.622 -13.333 1.00 63.66 409 SER A C 1
ATOM 3128 O O . SER A 1 409 ? 24.589 -3.161 -12.720 1.00 63.66 409 SER A O 1
ATOM 3130 N N . ILE A 1 410 ? 22.368 -3.496 -12.914 1.00 65.06 410 ILE A N 1
ATOM 3131 C CA . ILE A 1 410 ? 22.002 -2.939 -11.615 1.00 65.06 410 ILE A CA 1
ATOM 3132 C C . ILE A 1 410 ? 21.257 -4.011 -10.846 1.00 65.06 410 ILE A C 1
ATOM 3134 O O . ILE A 1 410 ? 20.237 -4.507 -11.323 1.00 65.06 410 ILE A O 1
ATOM 3138 N N . ILE A 1 411 ? 21.746 -4.317 -9.651 1.00 59.34 411 ILE A N 1
ATOM 3139 C CA . ILE A 1 411 ? 21.038 -5.164 -8.700 1.00 59.34 411 ILE A CA 1
ATOM 3140 C C . ILE A 1 411 ? 20.561 -4.282 -7.549 1.00 59.34 411 ILE A C 1
ATOM 3142 O O . ILE A 1 411 ? 21.341 -3.503 -7.004 1.00 59.34 411 ILE A O 1
ATOM 3146 N N . SER A 1 412 ? 19.281 -4.363 -7.188 1.00 63.03 412 SER A N 1
ATOM 3147 C CA . SER A 1 412 ? 18.804 -3.725 -5.958 1.00 63.03 412 SER A CA 1
ATOM 3148 C C . SER A 1 412 ? 19.188 -4.593 -4.763 1.00 63.03 412 SER A C 1
ATOM 3150 O O . SER A 1 412 ? 19.087 -5.815 -4.835 1.00 63.03 412 SER A O 1
ATOM 3152 N N . SER A 1 413 ? 19.582 -3.994 -3.644 1.00 52.72 413 SER A N 1
ATOM 3153 C CA . SER A 1 413 ? 19.851 -4.747 -2.415 1.00 52.72 413 SER A CA 1
ATOM 3154 C C . SER A 1 413 ? 18.644 -5.570 -1.945 1.00 52.72 413 SER A C 1
ATOM 3156 O O . SER A 1 413 ? 18.821 -6.672 -1.446 1.00 52.72 413 SER A O 1
ATOM 3158 N N . GLU A 1 414 ? 17.423 -5.084 -2.195 1.00 51.28 414 GLU A N 1
ATOM 3159 C CA . GLU A 1 414 ? 16.155 -5.797 -1.941 1.00 51.28 414 GLU A CA 1
ATOM 3160 C C . GLU A 1 414 ? 15.954 -7.013 -2.870 1.00 51.28 414 GLU A C 1
ATOM 3162 O O . GLU A 1 414 ? 15.152 -7.892 -2.585 1.00 51.28 414 GLU A O 1
ATOM 3167 N N . SER A 1 415 ? 16.669 -7.073 -4.000 1.00 40.28 415 SER A N 1
ATOM 3168 C CA . SER A 1 415 ? 16.648 -8.207 -4.936 1.00 40.28 415 SER A CA 1
ATOM 3169 C C . SER A 1 415 ? 17.778 -9.212 -4.739 1.00 40.28 415 SER A C 1
ATOM 3171 O O . SER A 1 415 ? 17.756 -10.241 -5.393 1.00 40.28 415 SER A O 1
ATOM 3173 N N . LEU A 1 416 ? 18.746 -8.931 -3.859 1.00 32.34 416 LEU A N 1
ATOM 3174 C CA . LEU A 1 416 ? 19.866 -9.841 -3.567 1.00 32.34 416 LEU A CA 1
ATOM 3175 C C . LEU A 1 416 ? 19.481 -10.986 -2.618 1.00 32.34 416 LEU A C 1
ATOM 3177 O O . LEU A 1 416 ? 20.282 -11.888 -2.402 1.00 32.34 416 LEU A O 1
ATOM 3181 N N . CYS A 1 417 ? 18.273 -10.960 -2.050 1.00 36.34 417 CYS A N 1
ATOM 3182 C CA . CYS A 1 417 ? 17.692 -12.107 -1.364 1.00 36.34 417 CYS A CA 1
ATOM 3183 C C . CYS A 1 417 ? 16.834 -12.879 -2.377 1.00 36.34 417 CYS A C 1
ATOM 3185 O O . CYS A 1 417 ? 15.614 -12.710 -2.439 1.00 36.34 417 CYS A O 1
ATOM 3187 N N . ASP A 1 418 ? 17.491 -13.668 -3.234 1.00 37.34 418 ASP A N 1
ATOM 3188 C CA . ASP A 1 418 ? 16.829 -14.459 -4.282 1.00 37.34 418 ASP A CA 1
ATOM 3189 C C . ASP A 1 418 ? 15.731 -15.372 -3.702 1.00 37.34 418 ASP A C 1
ATOM 3191 O O . ASP A 1 418 ? 14.691 -15.550 -4.335 1.00 37.34 418 ASP A O 1
ATOM 3195 N N . SER A 1 419 ? 15.884 -15.846 -2.458 1.00 35.69 419 SER A N 1
ATOM 3196 C CA . SER A 1 419 ? 14.908 -16.688 -1.752 1.00 35.69 419 SER A CA 1
ATOM 3197 C C . SER A 1 419 ? 13.571 -15.997 -1.459 1.00 35.69 419 SER A C 1
ATOM 3199 O O . SER A 1 419 ? 12.530 -16.640 -1.530 1.00 35.69 419 SER A O 1
ATOM 3201 N N . GLU A 1 420 ? 13.542 -14.690 -1.184 1.00 41.12 420 GLU A N 1
ATOM 3202 C CA . GLU A 1 420 ? 12.286 -13.972 -0.922 1.00 41.12 420 GLU A CA 1
ATOM 3203 C C . GLU A 1 420 ? 11.554 -13.561 -2.191 1.00 41.12 420 GLU A C 1
ATOM 3205 O O . GLU A 1 420 ? 10.324 -13.579 -2.229 1.00 41.12 420 GLU A O 1
ATOM 3210 N N . GLN A 1 421 ? 12.288 -13.210 -3.250 1.00 43.66 421 GLN A N 1
ATOM 3211 C CA . GLN A 1 421 ? 11.667 -13.018 -4.558 1.00 43.66 421 GLN A CA 1
ATOM 3212 C C . GLN A 1 421 ? 11.145 -14.338 -5.122 1.00 43.66 421 GLN A C 1
ATOM 3214 O O . GLN A 1 421 ? 10.131 -14.318 -5.817 1.00 43.66 421 GLN A O 1
ATOM 3219 N N . LEU A 1 422 ? 11.804 -15.458 -4.811 1.00 39.28 422 LEU A N 1
ATOM 3220 C CA . LEU A 1 422 ? 11.300 -16.808 -5.050 1.00 39.28 422 LEU A CA 1
ATOM 3221 C C . LEU A 1 422 ? 10.039 -17.074 -4.222 1.00 39.28 422 LEU A C 1
ATOM 3223 O O . LEU A 1 422 ? 9.023 -17.340 -4.838 1.00 39.28 422 LEU A O 1
ATOM 3227 N N . LEU A 1 423 ? 10.026 -16.862 -2.900 1.00 42.66 423 LEU A N 1
ATOM 3228 C CA . LEU A 1 423 ? 8.829 -17.024 -2.050 1.00 42.66 423 LEU A CA 1
ATOM 3229 C C . LEU A 1 423 ? 7.642 -16.168 -2.524 1.00 42.66 423 LEU A C 1
ATOM 3231 O O . LEU A 1 423 ? 6.530 -16.664 -2.665 1.00 42.66 423 LEU A O 1
ATOM 3235 N N . ILE A 1 424 ? 7.864 -14.887 -2.833 1.00 45.50 424 ILE A N 1
ATOM 3236 C CA . ILE A 1 424 ? 6.809 -13.994 -3.338 1.00 45.50 424 ILE A CA 1
ATOM 3237 C C . ILE A 1 424 ? 6.317 -14.461 -4.717 1.00 45.50 424 ILE A C 1
ATOM 3239 O O . ILE A 1 424 ? 5.115 -14.419 -4.969 1.00 45.50 424 ILE A O 1
ATOM 3243 N N . ARG A 1 425 ? 7.202 -14.944 -5.602 1.00 45.38 425 ARG A N 1
ATOM 3244 C CA . ARG A 1 425 ? 6.818 -15.481 -6.923 1.00 45.38 425 ARG A CA 1
ATOM 3245 C C . ARG A 1 425 ? 6.138 -16.848 -6.836 1.00 45.38 425 ARG A C 1
ATOM 3247 O O . ARG A 1 425 ? 5.168 -17.074 -7.548 1.00 45.38 425 ARG A O 1
ATOM 3254 N N . GLU A 1 426 ? 6.607 -17.745 -5.977 1.00 41.50 426 GLU A N 1
ATOM 3255 C CA . GLU A 1 426 ? 5.989 -19.040 -5.672 1.00 41.50 426 GLU A CA 1
ATOM 3256 C C . GLU A 1 426 ? 4.567 -18.841 -5.139 1.00 41.50 426 GLU A C 1
ATOM 3258 O O . GLU A 1 426 ? 3.643 -19.558 -5.524 1.00 41.50 426 GLU A O 1
ATOM 3263 N N . GLU A 1 427 ? 4.364 -17.814 -4.315 1.00 44.22 427 GLU A N 1
ATOM 3264 C CA . GLU A 1 427 ? 3.059 -17.447 -3.773 1.00 44.22 427 GLU A CA 1
ATOM 3265 C C . GLU A 1 427 ? 2.158 -16.722 -4.788 1.00 44.22 427 GLU A C 1
ATOM 3267 O O . GLU A 1 427 ? 0.956 -16.995 -4.820 1.00 44.22 427 GLU A O 1
ATOM 3272 N N . GLU A 1 428 ? 2.709 -15.848 -5.645 1.00 39.78 428 GLU A N 1
ATOM 3273 C CA . GLU A 1 428 ? 2.006 -15.266 -6.806 1.00 39.78 428 GLU A CA 1
ATOM 3274 C C . GLU A 1 428 ? 1.492 -16.372 -7.751 1.00 39.78 428 GLU A C 1
ATOM 3276 O O . GLU A 1 428 ? 0.347 -16.318 -8.205 1.00 39.78 428 GLU A O 1
ATOM 3281 N N . LEU A 1 429 ? 2.295 -17.419 -7.977 1.00 38.03 429 LEU A N 1
ATOM 3282 C CA . LEU A 1 429 ? 1.933 -18.591 -8.781 1.00 38.03 429 LEU A CA 1
ATOM 3283 C C . LEU A 1 429 ? 0.895 -19.496 -8.083 1.00 38.03 429 LEU A C 1
ATOM 3285 O O . LEU A 1 429 ? 0.054 -20.097 -8.756 1.00 38.03 429 LEU A O 1
ATOM 3289 N N . HIS A 1 430 ? 0.893 -19.565 -6.744 1.00 38.88 430 HIS A N 1
ATOM 3290 C CA . HIS A 1 430 ? -0.059 -20.377 -5.970 1.00 38.88 430 HIS A CA 1
ATOM 3291 C C . HIS A 1 430 ? -1.514 -19.894 -6.123 1.00 38.88 430 HIS A C 1
ATOM 3293 O O . HIS A 1 430 ? -2.433 -20.708 -6.222 1.00 38.88 430 HIS A O 1
ATOM 3299 N N . VAL A 1 431 ? -1.740 -18.574 -6.194 1.00 39.53 431 VAL A N 1
ATOM 3300 C CA . VAL A 1 431 ? -3.086 -17.987 -6.375 1.00 39.53 431 VAL A CA 1
ATOM 3301 C C . VAL A 1 431 ? -3.604 -18.170 -7.802 1.00 39.53 431 VAL A C 1
ATOM 3303 O O . VAL A 1 431 ? -4.789 -18.458 -8.002 1.00 39.53 431 VAL A O 1
ATOM 3306 N N . GLU A 1 432 ? -2.729 -18.052 -8.805 1.00 35.69 432 GLU A N 1
ATOM 3307 C CA . GLU A 1 432 ? -3.082 -18.343 -10.198 1.00 35.69 432 GLU A CA 1
ATOM 3308 C C . GLU A 1 432 ? -3.502 -19.814 -10.359 1.00 35.69 432 GLU A C 1
ATOM 3310 O O . GLU A 1 432 ? -4.527 -20.090 -10.993 1.00 35.69 432 GLU A O 1
ATOM 3315 N N . TYR A 1 433 ? -2.808 -20.737 -9.680 1.00 36.03 433 TYR A N 1
ATOM 3316 C CA . TYR A 1 433 ? -3.149 -22.160 -9.644 1.00 36.03 433 TYR A CA 1
ATOM 3317 C C . TYR A 1 433 ? -4.494 -22.438 -8.950 1.00 36.03 433 TYR A C 1
ATOM 3319 O O . TYR A 1 433 ? -5.324 -23.133 -9.530 1.00 36.03 433 TYR A O 1
ATOM 3327 N N . GLU A 1 434 ? -4.787 -21.857 -7.777 1.00 38.00 434 GLU A N 1
ATOM 3328 C CA . GLU A 1 434 ? -6.099 -22.029 -7.114 1.00 38.00 434 GLU A CA 1
ATOM 3329 C C . GLU A 1 434 ? -7.272 -21.478 -7.947 1.00 38.00 434 GLU A C 1
ATOM 3331 O O . GLU A 1 434 ? -8.395 -21.990 -7.882 1.00 38.00 434 GLU A O 1
ATOM 3336 N N . SER A 1 435 ? -7.025 -20.437 -8.749 1.00 40.12 435 SER A N 1
ATOM 3337 C CA . SER A 1 435 ? -8.039 -19.838 -9.621 1.00 40.12 435 SER A CA 1
ATOM 3338 C C . SER A 1 435 ? -8.307 -20.654 -10.896 1.00 40.12 435 SER A C 1
ATOM 3340 O O . SER A 1 435 ? -9.459 -20.732 -11.334 1.00 40.12 435 SER A O 1
ATOM 3342 N N . GLN A 1 436 ? -7.276 -21.295 -11.465 1.00 37.28 436 GLN A N 1
ATOM 3343 C CA . GLN A 1 436 ? -7.392 -22.182 -12.631 1.00 37.28 436 GLN A CA 1
ATOM 3344 C C . GLN A 1 436 ? -7.873 -23.585 -12.251 1.00 37.28 436 GLN A C 1
ATOM 3346 O O . GLN A 1 436 ? -8.711 -24.166 -12.941 1.00 37.28 436 GLN A O 1
ATOM 3351 N N . PHE A 1 437 ? -7.395 -24.103 -11.124 1.00 39.88 437 PHE A N 1
ATOM 3352 C CA . PHE A 1 437 ? -7.735 -25.405 -10.573 1.00 39.88 437 PHE A CA 1
ATOM 3353 C C . PHE A 1 437 ? -8.576 -25.198 -9.319 1.00 39.88 437 PHE A C 1
ATOM 3355 O O . PHE A 1 437 ? -8.152 -25.466 -8.195 1.00 39.88 437 PHE A O 1
ATOM 3362 N N . LYS A 1 438 ? -9.816 -24.726 -9.511 1.00 39.69 438 LYS A N 1
ATOM 3363 C CA . LYS A 1 438 ? -10.838 -24.824 -8.463 1.00 39.69 438 LYS A CA 1
ATOM 3364 C C . LYS A 1 438 ? -10.841 -26.264 -7.960 1.00 39.69 438 LYS A C 1
ATOM 3366 O O . LYS A 1 438 ? -11.248 -27.159 -8.701 1.00 39.69 438 LYS A O 1
ATOM 3371 N N . ARG A 1 439 ? -10.440 -26.469 -6.700 1.00 38.75 439 ARG A N 1
ATOM 3372 C CA . ARG A 1 439 ? -10.715 -27.698 -5.951 1.00 38.75 439 ARG A CA 1
ATOM 3373 C C . ARG A 1 439 ? -12.190 -28.039 -6.138 1.00 38.75 439 ARG A C 1
ATOM 3375 O O . ARG A 1 439 ? -13.062 -27.405 -5.548 1.00 38.75 439 ARG A O 1
ATOM 3382 N N . GLN A 1 440 ? -12.471 -29.030 -6.974 1.00 37.72 440 GLN A N 1
ATOM 3383 C CA . GLN A 1 440 ? -13.695 -29.793 -6.836 1.00 37.72 440 GLN A CA 1
ATOM 3384 C C . GLN A 1 440 ? -13.418 -30.772 -5.701 1.00 37.72 440 GLN A C 1
ATOM 3386 O O . GLN A 1 440 ? -12.703 -31.757 -5.870 1.00 37.72 440 GLN A O 1
ATOM 3391 N N . GLU A 1 441 ? -13.901 -30.457 -4.504 1.00 32.09 441 GLU A N 1
ATOM 3392 C CA . GLU A 1 441 ? -13.941 -31.444 -3.429 1.00 32.09 441 GLU A CA 1
ATOM 3393 C C . GLU A 1 441 ? -14.753 -32.655 -3.927 1.00 32.09 441 GLU A C 1
ATOM 3395 O O . GLU A 1 441 ? -15.927 -32.513 -4.270 1.00 32.09 441 GLU A O 1
ATOM 3400 N N . GLY A 1 442 ? -14.105 -33.826 -4.029 1.00 41.78 442 GLY A N 1
ATOM 3401 C CA . GLY A 1 442 ? -14.736 -35.093 -4.435 1.00 41.78 442 GLY A CA 1
ATOM 3402 C C . GLY A 1 442 ? -14.155 -35.827 -5.658 1.00 41.78 442 GLY A C 1
ATOM 3403 O O . GLY A 1 442 ? -14.790 -36.768 -6.129 1.00 41.78 442 GLY A O 1
ATOM 3404 N N . VAL A 1 443 ? -12.992 -35.442 -6.195 1.00 44.78 443 VAL A N 1
ATOM 3405 C CA . VAL A 1 443 ? -12.414 -36.065 -7.408 1.00 44.78 443 VAL A CA 1
ATOM 3406 C C . VAL A 1 443 ? -11.728 -37.412 -7.103 1.00 44.78 443 VAL A C 1
ATOM 3408 O O . VAL A 1 443 ? -10.878 -37.495 -6.218 1.00 44.78 443 VAL A O 1
ATOM 3411 N N . LEU A 1 444 ? -12.103 -38.469 -7.845 1.00 57.28 444 LEU A N 1
ATOM 3412 C CA . LEU A 1 444 ? -11.364 -39.741 -7.918 1.00 57.28 444 LEU A CA 1
ATOM 3413 C C . LEU A 1 444 ? -9.945 -39.493 -8.450 1.00 57.28 444 LEU A C 1
ATOM 3415 O O . LEU A 1 444 ? -9.777 -38.675 -9.350 1.00 57.28 444 LEU A O 1
ATOM 3419 N N . LEU A 1 445 ? -8.952 -40.248 -7.962 1.00 62.09 445 LEU A N 1
ATOM 3420 C CA . LEU A 1 445 ? -7.618 -40.277 -8.573 1.00 62.09 445 LEU A CA 1
ATOM 3421 C C . LEU A 1 445 ? -7.750 -40.482 -10.096 1.00 62.09 445 LEU A C 1
ATOM 3423 O O . LEU A 1 445 ? -8.544 -41.336 -10.511 1.00 62.09 445 LEU A O 1
ATOM 3427 N N . PRO A 1 446 ? -7.018 -39.718 -10.928 1.00 72.75 446 PRO A N 1
ATOM 3428 C CA . PRO A 1 446 ? -7.026 -39.945 -12.367 1.00 72.75 446 PRO A CA 1
ATOM 3429 C C . PRO A 1 446 ? -6.524 -41.367 -12.704 1.00 72.75 446 PRO A C 1
ATOM 3431 O O . PRO A 1 446 ? -6.081 -42.098 -11.821 1.00 72.75 446 PRO A O 1
ATOM 3434 N N . PRO A 1 447 ? -6.610 -41.828 -13.959 1.00 81.62 447 PRO A N 1
ATOM 3435 C CA . PRO A 1 447 ? -5.983 -43.088 -14.351 1.00 81.62 447 PRO A CA 1
ATOM 3436 C C . PRO A 1 447 ? -4.446 -43.012 -14.246 1.00 81.62 447 PRO A C 1
ATOM 3438 O O . PRO A 1 447 ? -3.891 -41.945 -14.530 1.00 81.62 447 PRO A O 1
ATOM 3441 N N . PRO A 1 448 ? -3.758 -44.119 -13.897 1.00 88.25 448 PRO A N 1
ATOM 3442 C CA . PRO A 1 448 ? -2.307 -44.237 -14.023 1.00 88.25 448 PRO A CA 1
ATOM 3443 C C . PRO A 1 448 ? -1.810 -43.821 -15.406 1.00 88.25 448 PRO A C 1
ATOM 3445 O O . PRO A 1 448 ? -2.460 -44.103 -16.417 1.00 88.25 448 PRO A O 1
ATOM 3448 N N . VAL A 1 449 ? -0.647 -43.180 -15.449 1.00 90.69 449 VAL A N 1
ATOM 3449 C CA . VAL A 1 449 ? -0.017 -42.708 -16.685 1.00 90.69 449 VAL A CA 1
ATOM 3450 C C . VAL A 1 449 ? 1.449 -43.101 -16.676 1.00 90.69 449 VAL A C 1
ATOM 3452 O O . VAL A 1 449 ? 2.153 -42.827 -15.713 1.00 90.69 449 VAL A O 1
ATOM 3455 N N . ASP A 1 450 ? 1.904 -43.694 -17.775 1.00 93.44 450 ASP A N 1
ATOM 3456 C CA . ASP A 1 450 ? 3.315 -43.934 -18.070 1.00 93.44 450 ASP A CA 1
ATOM 3457 C C . ASP A 1 450 ? 3.616 -43.301 -19.433 1.00 93.44 450 ASP A C 1
ATOM 3459 O O . ASP A 1 450 ? 3.115 -43.767 -20.462 1.00 93.44 450 ASP A O 1
ATOM 3463 N N . TRP A 1 451 ? 4.329 -42.172 -19.439 1.00 92.31 451 TRP A N 1
ATOM 3464 C CA . TRP A 1 451 ? 4.659 -41.454 -20.673 1.00 92.31 451 TRP A CA 1
ATOM 3465 C C . TRP A 1 451 ? 5.779 -42.131 -21.461 1.00 92.31 451 TRP A C 1
ATOM 3467 O O . TRP A 1 451 ? 5.830 -41.989 -22.684 1.00 92.31 451 TRP A O 1
ATOM 3477 N N . ASP A 1 452 ? 6.636 -42.890 -20.783 1.00 92.75 452 ASP A N 1
ATOM 3478 C CA . ASP A 1 452 ? 7.717 -43.642 -21.411 1.00 92.75 452 ASP A CA 1
ATOM 3479 C C . ASP A 1 452 ? 7.154 -44.828 -22.204 1.00 92.75 452 ASP A C 1
ATOM 3481 O O . ASP A 1 452 ? 7.384 -44.937 -23.409 1.00 92.75 452 ASP A O 1
ATOM 3485 N N . ALA A 1 453 ? 6.236 -45.596 -21.606 1.00 91.62 453 ALA A N 1
ATOM 3486 C CA . ALA A 1 453 ? 5.510 -46.657 -22.312 1.00 91.62 453 ALA A CA 1
ATOM 3487 C C . ALA A 1 453 ? 4.683 -46.143 -23.512 1.00 91.62 453 ALA A C 1
ATOM 3489 O O . ALA A 1 453 ? 4.368 -46.899 -24.434 1.00 91.62 453 ALA A O 1
ATOM 3490 N N . GLN A 1 454 ? 4.324 -44.855 -23.513 1.00 91.75 454 GLN A N 1
ATOM 3491 C CA . GLN A 1 454 ? 3.633 -44.184 -24.620 1.00 91.75 454 GLN A CA 1
ATOM 3492 C C . GLN A 1 454 ? 4.585 -43.617 -25.689 1.00 91.75 454 GLN A C 1
ATOM 3494 O O . GLN A 1 454 ? 4.115 -43.074 -26.689 1.00 91.75 454 GLN A O 1
ATOM 3499 N N . GLY A 1 455 ? 5.902 -43.754 -25.517 1.00 92.19 455 GLY A N 1
ATOM 3500 C CA . GLY A 1 455 ? 6.917 -43.281 -26.460 1.00 92.19 455 GLY A CA 1
ATOM 3501 C C . GLY A 1 455 ? 7.156 -41.770 -26.417 1.00 92.19 455 GLY A C 1
ATOM 3502 O O . GLY A 1 455 ? 7.618 -41.197 -27.405 1.00 92.19 455 GLY A O 1
ATOM 3503 N N . PHE A 1 456 ? 6.821 -41.115 -25.301 1.00 93.12 456 PHE A N 1
ATOM 3504 C CA . PHE A 1 456 ? 6.965 -39.670 -25.108 1.00 93.12 456 PHE A CA 1
ATOM 3505 C C . PHE A 1 456 ? 8.030 -39.294 -24.076 1.00 93.12 456 PHE A C 1
ATOM 3507 O O . PHE A 1 456 ? 8.007 -38.176 -23.577 1.00 93.12 456 PHE A O 1
ATOM 3514 N N . VAL A 1 457 ? 8.978 -40.183 -23.790 1.00 92.69 457 VAL A N 1
ATOM 3515 C CA . VAL A 1 457 ? 10.133 -39.909 -22.927 1.00 92.69 457 VAL A CA 1
ATOM 3516 C C . VAL A 1 457 ? 11.407 -40.177 -23.724 1.00 92.69 457 VAL A C 1
ATOM 3518 O O . VAL A 1 457 ? 11.510 -41.172 -24.438 1.00 92.69 457 VAL A O 1
ATOM 3521 N N . SER A 1 458 ? 12.362 -39.245 -23.680 1.00 91.56 458 SER A N 1
ATOM 3522 C CA . SER A 1 458 ? 13.660 -39.414 -24.343 1.00 91.56 458 SER A CA 1
ATOM 3523 C C . SER A 1 458 ? 14.530 -40.452 -23.614 1.00 91.56 458 SER A C 1
ATOM 3525 O O . SER A 1 458 ? 14.296 -40.698 -22.432 1.00 91.56 458 SER A O 1
ATOM 3527 N N . PRO A 1 459 ? 15.564 -41.035 -24.249 1.00 91.94 459 PRO A N 1
ATOM 3528 C CA . PRO A 1 459 ? 16.474 -41.969 -23.579 1.00 91.94 459 PRO A CA 1
ATOM 3529 C C . PRO A 1 459 ? 17.166 -41.374 -22.341 1.00 91.94 459 PRO A C 1
ATOM 3531 O O . PRO A 1 459 ? 17.349 -40.155 -22.248 1.00 91.94 459 PRO A O 1
ATOM 3534 N N . VAL A 1 460 ? 17.556 -42.226 -21.390 1.00 91.31 460 VAL A N 1
ATOM 3535 C CA . VAL A 1 460 ? 18.355 -41.840 -20.212 1.00 91.31 460 VAL A CA 1
ATOM 3536 C C . VAL A 1 460 ? 19.724 -41.309 -20.646 1.00 91.31 460 VAL A C 1
ATOM 3538 O O . VAL A 1 460 ? 20.364 -41.858 -21.543 1.00 91.31 460 VAL A O 1
ATOM 3541 N N . ILE A 1 461 ? 20.161 -40.224 -20.002 1.00 89.25 461 ILE A N 1
ATOM 3542 C CA . ILE A 1 461 ? 21.458 -39.579 -20.228 1.00 89.25 461 ILE A CA 1
ATOM 3543 C C . ILE A 1 461 ? 22.181 -39.503 -18.887 1.00 89.25 461 ILE A C 1
ATOM 3545 O O . ILE A 1 461 ? 21.620 -39.007 -17.914 1.00 89.25 461 ILE A O 1
ATOM 3549 N N . ASP A 1 462 ? 23.421 -39.982 -18.861 1.00 87.31 462 ASP A N 1
ATOM 3550 C CA . ASP A 1 462 ? 24.294 -39.937 -17.690 1.00 87.31 462 ASP A CA 1
ATOM 3551 C C . ASP A 1 462 ? 24.897 -38.531 -17.522 1.00 87.31 462 ASP A C 1
ATOM 3553 O O . ASP A 1 462 ? 25.529 -38.001 -18.441 1.00 87.31 462 ASP A O 1
ATOM 3557 N N . GLN A 1 463 ? 24.687 -37.923 -16.352 1.00 82.19 463 GLN A N 1
ATOM 3558 C CA . GLN A 1 463 ? 25.240 -36.620 -15.973 1.00 82.19 463 GLN A CA 1
ATOM 3559 C C . GLN A 1 463 ? 26.752 -36.653 -15.693 1.00 82.19 463 GLN A C 1
ATOM 3561 O O . GLN A 1 463 ? 27.370 -35.591 -15.551 1.00 82.19 463 GLN A O 1
ATOM 3566 N N . LEU A 1 464 ? 27.339 -37.853 -15.592 1.00 79.44 464 LEU A N 1
ATOM 3567 C CA . LEU A 1 464 ? 28.719 -38.127 -15.200 1.00 79.44 464 LEU A CA 1
ATOM 3568 C C . LEU A 1 464 ? 29.033 -37.554 -13.801 1.00 79.44 464 LEU A C 1
ATOM 3570 O O . LEU A 1 464 ? 28.167 -37.465 -12.935 1.00 79.44 464 LEU A O 1
ATOM 3574 N N . SER A 1 465 ? 30.280 -37.164 -13.529 1.00 66.88 465 SER A N 1
ATOM 3575 C CA . SER A 1 465 ? 30.697 -36.619 -12.224 1.00 66.88 465 SER A CA 1
ATOM 3576 C C . SER A 1 465 ? 30.349 -35.134 -12.020 1.00 66.88 465 SER A C 1
ATOM 3578 O O . SER A 1 465 ? 31.033 -34.456 -11.258 1.00 66.88 465 SER A O 1
ATOM 3580 N N . PHE A 1 466 ? 29.337 -34.609 -12.718 1.00 74.56 466 PHE A N 1
ATOM 3581 C CA . PHE A 1 466 ? 29.070 -33.169 -12.804 1.00 74.56 466 PHE A CA 1
ATOM 3582 C C . PHE A 1 466 ? 27.625 -32.807 -12.450 1.00 74.56 466 PHE A C 1
ATOM 3584 O O . PHE A 1 466 ? 26.704 -33.616 -12.591 1.00 74.56 466 PHE A O 1
ATOM 3591 N N . GLY A 1 467 ? 27.415 -31.560 -12.019 1.00 78.62 467 GLY A N 1
ATOM 3592 C CA . GLY A 1 467 ? 26.131 -31.025 -11.561 1.00 78.62 467 GLY A CA 1
ATOM 3593 C C . GLY A 1 467 ? 25.173 -30.669 -12.698 1.00 78.62 467 GLY A C 1
ATOM 3594 O O . GLY A 1 467 ? 24.579 -29.599 -12.684 1.00 78.62 467 GLY A O 1
ATOM 3595 N N . THR A 1 468 ? 25.029 -31.527 -13.716 1.00 88.12 468 THR A N 1
ATOM 3596 C CA . THR A 1 468 ? 24.241 -31.224 -14.933 1.00 88.12 468 THR A CA 1
ATOM 3597 C C . THR A 1 468 ? 22.796 -31.739 -14.905 1.00 88.12 468 THR A C 1
ATOM 3599 O O . THR A 1 468 ? 22.045 -31.525 -15.861 1.00 88.12 468 THR A O 1
ATOM 3602 N N . CYS A 1 469 ? 22.374 -32.367 -13.802 1.00 86.81 469 CYS A N 1
ATOM 3603 C CA . CYS A 1 469 ? 21.039 -32.953 -13.635 1.00 86.81 469 CYS A CA 1
ATOM 3604 C C . CYS A 1 469 ? 19.898 -31.942 -13.854 1.00 86.81 469 CYS A C 1
ATOM 3606 O O . CYS A 1 469 ? 18.893 -32.277 -14.483 1.00 86.81 469 CYS A O 1
ATOM 3608 N N . TRP A 1 470 ? 20.075 -30.679 -13.444 1.00 86.50 470 TRP A N 1
ATOM 3609 C CA . TRP A 1 470 ? 19.096 -29.604 -13.662 1.00 86.50 470 TRP A CA 1
ATOM 3610 C C . TRP A 1 470 ? 18.796 -29.380 -15.153 1.00 86.50 470 TRP A C 1
ATOM 3612 O O . TRP A 1 470 ? 17.643 -29.260 -15.568 1.00 86.50 470 TRP A O 1
ATOM 3622 N N . ALA A 1 471 ? 19.825 -29.380 -16.000 1.00 89.38 471 ALA A N 1
ATOM 3623 C CA . ALA A 1 471 ? 19.651 -29.160 -17.426 1.00 89.38 471 ALA A CA 1
ATOM 3624 C C . ALA A 1 471 ? 19.043 -30.392 -18.109 1.00 89.38 471 ALA A C 1
ATOM 3626 O O . ALA A 1 471 ? 18.165 -30.253 -18.964 1.00 89.38 471 ALA A O 1
ATOM 3627 N N . ILE A 1 472 ? 19.469 -31.594 -17.702 1.00 92.00 472 ILE A N 1
ATOM 3628 C CA . ILE A 1 472 ? 18.972 -32.868 -18.240 1.00 92.00 472 ILE A CA 1
ATOM 3629 C C . ILE A 1 472 ? 17.474 -33.027 -17.946 1.00 92.00 472 ILE A C 1
ATOM 3631 O O . ILE A 1 472 ? 16.693 -33.278 -18.865 1.00 92.00 472 ILE A O 1
ATOM 3635 N N . ALA A 1 473 ? 17.045 -32.808 -16.701 1.00 89.44 473 ALA A N 1
ATOM 3636 C CA . ALA A 1 473 ? 15.640 -32.921 -16.315 1.00 89.44 473 ALA A CA 1
ATOM 3637 C C . ALA A 1 473 ? 14.753 -31.851 -16.987 1.00 89.44 473 ALA A C 1
ATOM 3639 O O . ALA A 1 473 ? 13.628 -32.136 -17.420 1.00 89.44 473 ALA A O 1
ATOM 3640 N N . ALA A 1 474 ? 15.248 -30.615 -17.132 1.00 88.50 474 ALA A N 1
ATOM 3641 C CA . ALA A 1 474 ? 14.500 -29.539 -17.788 1.00 88.50 474 ALA A CA 1
ATOM 3642 C C . ALA A 1 474 ? 14.309 -29.808 -19.288 1.00 88.50 474 ALA A C 1
ATOM 3644 O O . ALA A 1 474 ? 13.226 -29.577 -19.838 1.00 88.50 474 ALA A O 1
ATOM 3645 N N . VAL A 1 475 ? 15.339 -30.336 -19.954 1.00 92.25 475 VAL A N 1
ATOM 3646 C CA . VAL A 1 475 ? 15.245 -30.758 -21.354 1.00 92.25 475 VAL A CA 1
ATOM 3647 C C . VAL A 1 475 ? 14.304 -31.952 -21.500 1.00 92.25 475 VAL A C 1
ATOM 3649 O O . VAL A 1 475 ? 13.387 -31.876 -22.314 1.00 92.25 475 VAL A O 1
ATOM 3652 N N . ALA A 1 476 ? 14.440 -32.991 -20.670 1.00 91.25 476 ALA A N 1
ATOM 3653 C CA . ALA A 1 476 ? 13.606 -34.192 -20.742 1.00 91.25 476 ALA A CA 1
ATOM 3654 C C . ALA A 1 476 ? 12.103 -33.880 -20.603 1.00 91.25 476 ALA A C 1
ATOM 3656 O O . ALA A 1 476 ? 11.289 -34.345 -21.406 1.00 91.25 476 ALA A O 1
ATOM 3657 N N . SER A 1 477 ? 11.723 -33.033 -19.640 1.00 91.00 477 SER A N 1
ATOM 3658 C CA . SER A 1 477 ? 10.325 -32.600 -19.478 1.00 91.00 477 SER A CA 1
ATOM 3659 C C . SER A 1 477 ? 9.819 -31.781 -20.677 1.00 91.00 477 SER A C 1
ATOM 3661 O O . SER A 1 477 ? 8.671 -31.936 -21.101 1.00 91.00 477 SER A O 1
ATOM 3663 N N . THR A 1 478 ? 10.678 -30.959 -21.286 1.00 90.19 478 THR A N 1
ATOM 3664 C CA . THR A 1 478 ? 10.337 -30.136 -22.458 1.00 90.19 478 THR A CA 1
ATOM 3665 C C . THR A 1 478 ? 10.193 -30.965 -23.737 1.00 90.19 478 THR A C 1
ATOM 3667 O O . THR A 1 478 ? 9.246 -30.758 -24.499 1.00 90.19 478 THR A O 1
ATOM 3670 N N . GLU A 1 479 ? 11.094 -31.919 -23.975 1.00 91.44 479 GLU A N 1
ATOM 3671 C CA . GLU A 1 479 ? 11.016 -32.871 -25.091 1.00 91.44 479 GLU A CA 1
ATOM 3672 C C . GLU A 1 479 ? 9.743 -33.708 -25.005 1.00 91.44 479 GLU A C 1
ATOM 3674 O O . GLU A 1 479 ? 9.037 -33.862 -26.003 1.00 91.44 479 GLU A O 1
ATOM 3679 N N . SER A 1 480 ? 9.413 -34.172 -23.799 1.00 90.38 480 SER A N 1
ATOM 3680 C CA . SER A 1 480 ? 8.206 -34.953 -23.547 1.00 90.38 480 SER A CA 1
ATOM 3681 C C . SER A 1 480 ? 6.942 -34.136 -23.816 1.00 90.38 480 SER A C 1
ATOM 3683 O O . SER A 1 480 ? 6.069 -34.565 -24.571 1.00 90.38 480 SER A O 1
ATOM 3685 N N . ALA A 1 481 ? 6.863 -32.910 -23.286 1.00 87.25 481 ALA A N 1
ATOM 3686 C CA . ALA A 1 481 ? 5.737 -32.007 -23.531 1.00 87.25 481 ALA A CA 1
ATOM 3687 C C . ALA A 1 481 ? 5.575 -31.668 -25.026 1.00 87.25 481 ALA A C 1
ATOM 3689 O O . ALA A 1 481 ? 4.457 -31.621 -25.551 1.00 87.25 481 ALA A O 1
ATOM 3690 N N . TYR A 1 482 ? 6.687 -31.474 -25.746 1.00 87.31 482 TYR A N 1
ATOM 3691 C CA . TYR A 1 482 ? 6.665 -31.308 -27.199 1.00 87.31 482 TYR A CA 1
ATOM 3692 C C . TYR A 1 482 ? 6.139 -32.568 -27.895 1.00 87.31 482 TYR A C 1
ATOM 3694 O O . TYR A 1 482 ? 5.256 -32.471 -28.753 1.00 87.31 482 TYR A O 1
ATOM 3702 N N . GLY A 1 483 ? 6.655 -33.735 -27.503 1.00 87.12 483 GLY A N 1
ATOM 3703 C CA . GLY A 1 483 ? 6.300 -35.037 -28.050 1.00 87.12 483 GLY A CA 1
ATOM 3704 C C . GLY A 1 483 ? 4.813 -35.325 -27.944 1.00 87.12 483 GLY A C 1
ATOM 3705 O O . GLY A 1 483 ? 4.172 -35.577 -28.963 1.00 87.12 483 GLY A O 1
ATOM 3706 N N . ILE A 1 484 ? 4.248 -35.170 -26.747 1.00 85.69 484 ILE A N 1
ATOM 3707 C CA . ILE A 1 484 ? 2.819 -35.368 -26.465 1.00 85.69 484 ILE A CA 1
ATOM 3708 C C . ILE A 1 484 ? 1.959 -34.480 -27.370 1.00 85.69 484 ILE A C 1
ATOM 3710 O O . ILE A 1 484 ? 0.949 -34.915 -27.922 1.00 85.69 484 ILE A O 1
ATOM 3714 N N . LYS A 1 485 ? 2.380 -33.229 -27.585 1.00 83.12 485 LYS A N 1
ATOM 3715 C CA . LYS A 1 485 ? 1.625 -32.259 -28.386 1.00 83.12 485 LYS A CA 1
ATOM 3716 C C . LYS A 1 485 ? 1.755 -32.468 -29.897 1.00 83.12 485 LYS A C 1
ATOM 3718 O O . LYS A 1 485 ? 0.832 -32.136 -30.643 1.00 83.12 485 LYS A O 1
ATOM 3723 N N . ARG A 1 486 ? 2.913 -32.930 -30.376 1.00 85.81 486 ARG A N 1
ATOM 3724 C CA . ARG A 1 486 ? 3.243 -33.027 -31.812 1.00 85.81 486 ARG A CA 1
ATOM 3725 C C . ARG A 1 486 ? 3.232 -34.456 -32.353 1.00 85.81 486 ARG A C 1
ATOM 3727 O O . ARG A 1 486 ? 3.382 -34.635 -33.562 1.00 85.81 486 ARG A O 1
ATOM 3734 N N . GLY A 1 487 ? 3.047 -35.450 -31.488 1.00 88.38 487 GLY A N 1
ATOM 3735 C CA . GLY A 1 487 ? 3.013 -36.871 -31.829 1.00 88.38 487 GLY A CA 1
ATOM 3736 C C . GLY A 1 487 ? 4.377 -37.480 -32.169 1.00 88.38 487 GLY A C 1
ATOM 3737 O O . GLY A 1 487 ? 4.413 -38.569 -32.732 1.00 88.38 487 GLY A O 1
ATOM 3738 N N . HIS A 1 488 ? 5.486 -36.787 -31.894 1.00 88.38 488 HIS A N 1
ATOM 3739 C CA . HIS A 1 488 ? 6.847 -37.296 -32.100 1.00 88.38 488 HIS A CA 1
ATOM 3740 C C . HIS A 1 488 ? 7.854 -36.567 -31.203 1.00 88.38 488 HIS A C 1
ATOM 3742 O O . HIS A 1 488 ? 7.757 -35.352 -31.026 1.00 88.38 488 HIS A O 1
ATOM 3748 N N . LEU A 1 489 ? 8.833 -37.302 -30.672 1.00 89.88 489 LEU A N 1
ATOM 3749 C CA . LEU A 1 489 ? 9.921 -36.739 -29.873 1.00 89.88 489 LEU A CA 1
ATOM 3750 C C . LEU A 1 489 ? 10.917 -35.945 -30.723 1.00 89.88 489 LEU A C 1
ATOM 3752 O O . LEU A 1 489 ? 11.067 -36.150 -31.930 1.00 89.88 489 LEU A O 1
ATOM 3756 N N . ILE A 1 490 ? 11.617 -35.046 -30.045 1.00 89.19 490 ILE A N 1
ATOM 3757 C CA . ILE A 1 490 ? 12.733 -34.261 -30.565 1.00 89.19 490 ILE A CA 1
ATOM 3758 C C . ILE A 1 490 ? 13.913 -34.392 -29.609 1.00 89.19 490 ILE A C 1
ATOM 3760 O O . ILE A 1 490 ? 13.724 -34.745 -28.450 1.00 89.19 490 ILE A O 1
ATOM 3764 N N . GLU A 1 491 ? 15.104 -34.066 -30.101 1.00 91.38 491 GLU A N 1
ATOM 3765 C CA . GLU A 1 491 ? 16.339 -34.091 -29.318 1.00 91.38 491 GLU A CA 1
ATOM 3766 C C . GLU A 1 491 ? 16.888 -32.662 -29.195 1.00 91.38 491 GLU A C 1
ATOM 3768 O O . GLU A 1 491 ? 17.345 -32.058 -30.179 1.00 91.38 491 GLU A O 1
ATOM 3773 N N . LEU A 1 492 ? 16.784 -32.086 -28.001 1.00 91.75 492 LEU A N 1
ATOM 3774 C CA . LEU A 1 492 ? 17.185 -30.718 -27.680 1.00 91.75 492 LEU A CA 1
ATOM 3775 C C . LEU A 1 492 ? 18.585 -30.681 -27.061 1.00 91.75 492 LEU A C 1
ATOM 3777 O O . LEU A 1 492 ? 19.042 -31.613 -26.406 1.00 91.75 492 LEU A O 1
ATOM 3781 N N . SER A 1 493 ? 19.296 -29.574 -27.275 1.00 92.31 493 SER A N 1
ATOM 3782 C CA . SER A 1 493 ? 20.640 -29.411 -26.725 1.00 92.31 493 SER A CA 1
ATOM 3783 C C . SER A 1 493 ? 20.620 -29.137 -25.219 1.00 92.31 493 SER A C 1
ATOM 3785 O O . SER A 1 493 ? 20.295 -28.034 -24.779 1.00 92.31 493 SER A O 1
ATOM 3787 N N . ILE A 1 494 ? 21.069 -30.122 -24.441 1.00 92.44 494 ILE A N 1
ATOM 3788 C CA . ILE A 1 494 ? 21.368 -29.969 -23.009 1.00 92.44 494 ILE A CA 1
ATOM 3789 C C . ILE A 1 494 ? 22.582 -29.051 -22.809 1.00 92.44 494 ILE A C 1
ATOM 3791 O O . ILE A 1 494 ? 22.560 -28.172 -21.952 1.00 92.44 494 ILE A O 1
ATOM 3795 N N . GLN A 1 495 ? 23.624 -29.197 -23.636 1.00 90.50 495 GLN A N 1
ATOM 3796 C CA . GLN A 1 495 ? 24.861 -28.417 -23.502 1.00 90.50 495 GLN A CA 1
ATOM 3797 C C . GLN A 1 495 ? 24.646 -26.919 -23.714 1.00 90.50 495 GLN A C 1
ATOM 3799 O O . GLN A 1 495 ? 25.239 -26.114 -23.007 1.00 90.50 495 GLN A O 1
ATOM 3804 N N . GLN A 1 496 ? 23.778 -26.530 -24.651 1.00 89.88 496 GLN A N 1
ATOM 3805 C CA . GLN A 1 496 ? 23.434 -25.125 -24.845 1.00 89.88 496 GLN A CA 1
ATOM 3806 C C . GLN A 1 496 ? 22.813 -24.538 -23.576 1.00 89.88 496 GLN A C 1
ATOM 3808 O O . GLN A 1 496 ? 23.090 -23.394 -23.233 1.00 89.88 496 GLN A O 1
ATOM 3813 N N . LEU A 1 497 ? 21.975 -25.306 -22.880 1.00 88.06 497 LEU A N 1
ATOM 3814 C CA . LEU A 1 497 ? 21.367 -24.852 -21.638 1.00 88.06 497 LEU A CA 1
ATOM 3815 C C . LEU A 1 497 ? 22.423 -24.684 -20.539 1.00 88.06 497 LEU A C 1
ATOM 3817 O O . LEU A 1 497 ? 22.455 -23.641 -19.897 1.00 88.06 497 LEU A O 1
ATOM 3821 N N . ILE A 1 498 ? 23.329 -25.657 -20.402 1.00 88.06 498 ILE A N 1
ATOM 3822 C CA . ILE A 1 498 ? 24.452 -25.617 -19.452 1.00 88.06 498 ILE A CA 1
ATOM 3823 C C . ILE A 1 498 ? 25.352 -24.402 -19.701 1.00 88.06 498 ILE A C 1
ATOM 3825 O O . ILE A 1 498 ? 25.659 -23.662 -18.773 1.00 88.06 498 ILE A O 1
ATOM 3829 N N . ASP A 1 499 ? 25.756 -24.179 -20.952 1.00 86.88 499 ASP A N 1
ATOM 3830 C CA . ASP A 1 499 ? 26.751 -23.158 -21.287 1.00 86.88 499 ASP A CA 1
ATOM 3831 C C . ASP A 1 499 ? 26.157 -21.736 -21.342 1.00 86.88 499 ASP A C 1
ATOM 3833 O O . ASP A 1 499 ? 26.902 -20.759 -21.235 1.00 86.88 499 ASP A O 1
ATOM 3837 N N . CYS A 1 500 ? 24.840 -21.598 -21.565 1.00 84.44 500 CYS A N 1
ATOM 3838 C CA . CYS A 1 500 ? 24.208 -20.312 -21.886 1.00 84.44 500 CYS A CA 1
ATOM 3839 C C . CYS A 1 500 ? 23.124 -19.833 -20.914 1.00 84.44 500 CYS A C 1
ATOM 3841 O O . CYS A 1 500 ? 22.772 -18.651 -20.979 1.00 84.44 500 CYS A O 1
ATOM 3843 N N . ALA A 1 501 ? 22.550 -20.699 -20.073 1.00 76.25 501 ALA A N 1
ATOM 3844 C CA . ALA A 1 501 ? 21.444 -20.307 -19.196 1.00 76.25 501 ALA A CA 1
ATOM 3845 C C . ALA A 1 501 ? 21.893 -19.833 -17.808 1.00 76.25 501 ALA A C 1
ATOM 3847 O O . ALA A 1 501 ? 21.212 -18.976 -17.244 1.00 76.25 501 ALA A O 1
ATOM 3848 N N . ASP A 1 502 ? 23.016 -20.342 -17.293 1.00 70.38 502 ASP A N 1
ATOM 3849 C CA . ASP A 1 502 ? 23.503 -20.054 -15.940 1.00 70.38 502 ASP A CA 1
ATOM 3850 C C . ASP A 1 502 ? 25.023 -19.802 -15.906 1.00 70.38 502 ASP A C 1
ATOM 3852 O O . ASP A 1 502 ? 25.761 -20.259 -16.784 1.00 70.38 502 ASP A O 1
ATOM 3856 N N . ILE A 1 503 ? 25.492 -19.047 -14.910 1.00 59.53 503 ILE A N 1
ATOM 3857 C CA . ILE A 1 503 ? 26.922 -18.821 -14.662 1.00 59.53 503 ILE A CA 1
ATOM 3858 C C . ILE A 1 503 ? 27.413 -20.029 -13.860 1.00 59.53 503 ILE A C 1
ATOM 3860 O O . ILE A 1 503 ? 26.950 -20.247 -12.751 1.00 59.53 503 ILE A O 1
ATOM 3864 N N . ASP A 1 504 ? 28.323 -20.814 -14.438 1.00 65.75 504 ASP A N 1
ATOM 3865 C CA . ASP A 1 504 ? 28.820 -22.085 -13.882 1.00 65.75 504 ASP A CA 1
ATOM 3866 C C . ASP A 1 504 ? 27.803 -23.242 -13.876 1.00 65.75 504 ASP A C 1
ATOM 3868 O O . ASP A 1 504 ? 27.875 -24.127 -13.029 1.00 65.75 504 ASP A O 1
ATOM 3872 N N . GLY A 1 505 ? 26.941 -23.322 -14.904 1.00 68.62 505 GLY A N 1
ATOM 3873 C CA . GLY A 1 505 ? 25.907 -24.363 -15.086 1.00 68.62 505 GLY A CA 1
ATOM 3874 C C . GLY A 1 505 ? 26.368 -25.834 -15.041 1.00 68.62 505 GLY A C 1
ATOM 3875 O O . GLY A 1 505 ? 25.563 -26.757 -15.166 1.00 68.62 505 GLY A O 1
ATOM 3876 N N . PHE A 1 506 ? 27.669 -26.067 -14.905 1.00 78.88 506 PHE A N 1
ATOM 3877 C CA . PHE A 1 506 ? 28.307 -27.370 -14.805 1.00 78.88 506 PHE A CA 1
ATOM 3878 C C . PHE A 1 506 ? 28.570 -27.817 -13.354 1.00 78.88 506 PHE A C 1
ATOM 3880 O O . PHE A 1 506 ? 28.617 -29.017 -13.086 1.00 78.88 506 PHE A O 1
ATOM 3887 N N . GLU A 1 507 ? 28.697 -26.864 -12.425 1.00 73.00 507 GLU A N 1
ATOM 3888 C CA . GLU A 1 507 ? 28.792 -27.102 -10.974 1.00 73.00 507 GLU A CA 1
ATOM 3889 C C . GLU A 1 507 ? 27.401 -27.231 -10.324 1.00 73.00 507 GLU A C 1
ATOM 3891 O O . GLU A 1 507 ? 27.272 -27.599 -9.161 1.00 73.00 507 GLU A O 1
ATOM 3896 N N . GLY A 1 508 ? 26.345 -26.948 -11.085 1.00 72.12 508 GLY A N 1
ATOM 3897 C CA . GLY A 1 508 ? 24.962 -26.912 -10.629 1.00 72.12 508 GLY A CA 1
ATOM 3898 C C . GLY A 1 508 ? 24.199 -25.821 -11.369 1.00 72.12 508 GLY A C 1
ATOM 3899 O O . GLY A 1 508 ? 24.791 -24.997 -12.060 1.00 72.12 508 GLY A O 1
ATOM 3900 N N . GLY A 1 509 ? 22.878 -25.817 -11.256 1.00 69.19 509 GLY A N 1
ATOM 3901 C CA . GLY A 1 509 ? 22.047 -24.783 -11.861 1.00 69.19 509 GLY A CA 1
ATOM 3902 C C . GLY A 1 509 ? 20.599 -24.900 -11.417 1.00 69.19 509 GLY A C 1
ATOM 3903 O O . GLY A 1 509 ? 20.182 -25.919 -10.865 1.00 69.19 509 GLY A O 1
ATOM 3904 N N . HIS A 1 510 ? 19.835 -23.834 -11.636 1.00 69.62 510 HIS A N 1
ATOM 3905 C CA . HIS A 1 510 ? 18.451 -23.734 -11.169 1.00 69.62 510 HIS A CA 1
ATOM 3906 C C . HIS A 1 510 ? 17.459 -23.895 -12.329 1.00 69.62 510 HIS A C 1
ATOM 3908 O O . HIS A 1 510 ? 17.630 -23.324 -13.413 1.00 69.62 510 HIS A O 1
ATOM 3914 N N . GLU A 1 511 ? 16.350 -24.599 -12.100 1.00 69.50 511 GLU A N 1
ATOM 3915 C CA . GLU A 1 511 ? 15.290 -24.799 -13.094 1.00 69.50 511 GLU A CA 1
ATOM 3916 C C . GLU A 1 511 ? 14.681 -23.497 -13.608 1.00 69.50 511 GLU A C 1
ATOM 3918 O O . GLU A 1 511 ? 14.277 -23.405 -14.770 1.00 69.50 511 GLU A O 1
ATOM 3923 N N . TYR A 1 512 ? 14.666 -22.454 -12.774 1.00 66.94 512 TYR A N 1
ATOM 3924 C CA . TYR A 1 512 ? 14.218 -21.135 -13.190 1.00 66.94 512 TYR A CA 1
ATOM 3925 C C . TYR A 1 512 ? 15.060 -20.607 -14.356 1.00 66.94 512 TYR A C 1
ATOM 3927 O O . TYR A 1 512 ? 14.502 -20.103 -15.334 1.00 66.94 512 TYR A O 1
ATOM 3935 N N . PHE A 1 513 ? 16.388 -20.743 -14.295 1.00 75.75 513 PHE A N 1
ATOM 3936 C CA . PHE A 1 513 ? 17.273 -20.308 -15.375 1.00 75.75 513 PHE A CA 1
ATOM 3937 C C . PHE A 1 513 ? 17.082 -21.164 -16.622 1.00 75.75 513 PHE A C 1
ATOM 3939 O O . PHE A 1 513 ? 16.964 -20.606 -17.717 1.00 75.75 513 PHE A O 1
ATOM 3946 N N . ALA A 1 514 ? 16.925 -22.480 -16.453 1.00 79.19 514 ALA A N 1
ATOM 3947 C CA . ALA A 1 514 ? 16.619 -23.395 -17.547 1.00 79.19 514 ALA A CA 1
ATOM 3948 C C . ALA A 1 514 ? 15.364 -22.961 -18.323 1.00 79.19 514 ALA A C 1
ATOM 3950 O O . ALA A 1 514 ? 15.421 -22.634 -19.513 1.00 79.19 514 ALA A O 1
ATOM 3951 N N . PHE A 1 515 ? 14.216 -22.900 -17.649 1.00 78.81 515 PHE A N 1
ATOM 3952 C CA . PHE A 1 515 ? 12.951 -22.607 -18.314 1.00 78.81 515 PHE A CA 1
ATOM 3953 C C . PHE A 1 515 ? 12.849 -21.143 -18.760 1.00 78.81 515 PHE A C 1
ATOM 3955 O O . PHE A 1 515 ? 12.293 -20.855 -19.825 1.00 78.81 515 PHE A O 1
ATOM 3962 N N . ARG A 1 516 ? 13.442 -20.193 -18.026 1.00 76.81 516 ARG A N 1
ATOM 3963 C CA . ARG A 1 516 ? 13.540 -18.796 -18.478 1.00 76.81 516 ARG A CA 1
ATOM 3964 C C . ARG A 1 516 ? 14.346 -18.685 -19.768 1.00 76.81 516 ARG A C 1
ATOM 3966 O O . ARG A 1 516 ? 13.924 -17.960 -20.673 1.00 76.81 516 ARG A O 1
ATOM 3973 N N . PHE A 1 517 ? 15.465 -19.397 -19.878 1.00 80.00 517 PHE A N 1
ATOM 3974 C CA . PHE A 1 517 ? 16.266 -19.421 -21.097 1.00 80.00 517 PHE A CA 1
ATOM 3975 C C . PHE A 1 517 ? 15.463 -19.999 -22.267 1.00 80.00 517 PHE A C 1
ATOM 3977 O O . PHE A 1 517 ? 15.347 -19.356 -23.313 1.00 80.00 517 PHE A O 1
ATOM 3984 N N . MET A 1 518 ? 14.797 -21.141 -22.071 1.00 83.75 518 MET A N 1
ATOM 3985 C CA . MET A 1 518 ? 13.921 -21.740 -23.086 1.00 83.75 518 MET A CA 1
ATOM 3986 C C . MET A 1 518 ? 12.762 -20.819 -23.492 1.00 83.75 518 MET A C 1
ATOM 3988 O O . MET A 1 518 ? 12.354 -20.816 -24.653 1.00 83.75 518 MET A O 1
ATOM 3992 N N . LYS A 1 519 ? 12.232 -20.013 -22.565 1.00 78.88 519 LYS A N 1
ATOM 3993 C CA . LYS A 1 519 ? 11.160 -19.048 -22.842 1.00 78.88 519 LYS A CA 1
ATOM 3994 C C . LYS A 1 519 ? 11.648 -17.826 -23.608 1.00 78.88 519 LYS A C 1
ATOM 3996 O O . LYS A 1 519 ? 10.935 -17.311 -24.465 1.00 78.88 519 LYS A O 1
ATOM 4001 N N . LEU A 1 520 ? 12.828 -17.303 -23.290 1.00 71.88 520 LEU A N 1
ATOM 4002 C CA . LEU A 1 520 ? 13.343 -16.081 -23.914 1.00 71.88 520 LEU A CA 1
ATOM 4003 C C . LEU A 1 520 ? 14.025 -16.373 -25.251 1.00 71.88 520 LEU A C 1
ATOM 4005 O O . LEU A 1 520 ? 13.752 -15.690 -26.245 1.00 71.88 520 LEU A O 1
ATOM 4009 N N . HIS A 1 521 ? 14.848 -17.416 -25.281 1.00 79.12 521 HIS A N 1
ATOM 4010 C CA . HIS A 1 521 ? 15.768 -17.727 -26.371 1.00 79.12 521 HIS A CA 1
ATOM 4011 C C . HIS A 1 521 ? 15.389 -19.009 -27.119 1.00 79.12 521 HIS A C 1
ATOM 4013 O O . HIS A 1 521 ? 15.567 -19.064 -28.334 1.00 79.12 521 HIS A O 1
ATOM 4019 N N . GLY A 1 522 ? 14.783 -19.979 -26.430 1.00 81.06 522 GLY A N 1
ATOM 4020 C CA . GLY A 1 522 ? 14.536 -21.317 -26.970 1.00 81.06 522 GLY A CA 1
ATOM 4021 C C . GLY A 1 522 ? 15.808 -22.167 -27.034 1.00 81.06 522 GLY A C 1
ATOM 4022 O O . GLY A 1 522 ? 16.911 -21.668 -26.826 1.00 81.06 522 GLY A O 1
ATOM 4023 N N . LEU A 1 523 ? 15.649 -23.458 -27.320 1.00 86.88 523 LEU A N 1
ATOM 4024 C CA . LEU A 1 523 ? 16.745 -24.418 -27.458 1.00 86.88 523 LEU A CA 1
ATOM 4025 C C . LEU A 1 523 ? 16.874 -24.924 -28.885 1.00 86.88 523 LEU A C 1
ATOM 4027 O O . LEU A 1 523 ? 15.877 -25.189 -29.557 1.00 86.88 523 LEU A O 1
ATOM 4031 N N . CYS A 1 524 ? 18.113 -25.074 -29.343 1.00 87.25 524 CYS A N 1
ATOM 4032 C CA . CYS A 1 524 ? 18.446 -25.691 -30.618 1.00 87.25 524 CYS A CA 1
ATOM 4033 C C . CYS A 1 524 ? 18.460 -27.227 -30.510 1.00 87.25 524 CYS A C 1
ATOM 4035 O O . CYS A 1 524 ? 18.412 -27.802 -29.422 1.00 87.25 524 CYS A O 1
ATOM 4037 N N . ALA A 1 525 ? 18.511 -27.899 -31.661 1.00 87.38 525 ALA A N 1
ATOM 4038 C CA . ALA A 1 525 ? 18.625 -29.355 -31.717 1.00 87.38 525 ALA A CA 1
ATOM 4039 C C . ALA A 1 525 ? 19.993 -29.832 -31.196 1.00 87.38 525 ALA A C 1
ATOM 4041 O O . ALA A 1 525 ? 21.016 -29.223 -31.527 1.00 87.38 525 ALA A O 1
ATOM 4042 N N . ALA A 1 526 ? 20.029 -30.969 -30.494 1.00 89.00 526 ALA A N 1
ATOM 4043 C CA . ALA A 1 526 ? 21.253 -31.541 -29.922 1.00 89.00 526 ALA A CA 1
ATOM 4044 C C . ALA A 1 526 ? 22.382 -31.712 -30.954 1.00 89.00 526 ALA A C 1
ATOM 4046 O O . ALA A 1 526 ? 23.535 -31.411 -30.667 1.00 89.00 526 ALA A O 1
ATOM 4047 N N . LYS A 1 527 ? 22.062 -32.067 -32.205 1.00 87.19 527 LYS A N 1
ATOM 4048 C CA . LYS A 1 527 ? 23.054 -32.202 -33.292 1.00 87.19 527 LYS A CA 1
ATOM 4049 C C . LYS A 1 527 ? 23.892 -30.944 -33.579 1.00 87.19 527 LYS A C 1
ATOM 4051 O O . LYS A 1 527 ? 24.952 -31.063 -34.185 1.00 87.19 527 LYS A O 1
ATOM 4056 N N . TYR A 1 528 ? 23.410 -29.749 -33.224 1.00 85.38 528 TYR A N 1
ATOM 4057 C CA . TYR A 1 528 ? 24.137 -28.489 -33.443 1.00 85.38 528 TYR A CA 1
ATOM 4058 C C . TYR A 1 528 ? 25.002 -28.095 -32.249 1.00 85.38 528 TYR A C 1
ATOM 4060 O O . TYR A 1 528 ? 26.027 -27.438 -32.424 1.00 85.38 528 TYR A O 1
ATOM 4068 N N . TYR A 1 529 ? 24.601 -28.516 -31.053 1.00 89.25 529 TYR A N 1
ATOM 4069 C CA . TYR A 1 529 ? 25.303 -28.241 -29.811 1.00 89.25 529 TYR A CA 1
ATOM 4070 C C . TYR A 1 529 ? 25.238 -29.505 -28.934 1.00 89.25 529 TYR A C 1
ATOM 4072 O O . TYR A 1 529 ? 24.421 -29.587 -28.016 1.00 89.25 529 TYR A O 1
ATOM 4080 N N . PRO A 1 530 ? 26.029 -30.539 -29.269 1.00 88.94 530 PRO A N 1
ATOM 4081 C CA . PRO A 1 530 ? 25.911 -31.855 -28.649 1.00 88.94 530 PRO A CA 1
ATOM 4082 C C . PRO A 1 530 ? 26.333 -31.826 -27.181 1.00 88.94 530 PRO A C 1
ATOM 4084 O O . PRO A 1 530 ? 27.215 -31.055 -26.798 1.00 88.94 530 PRO A O 1
ATOM 4087 N N . TYR A 1 531 ? 25.711 -32.688 -26.375 1.00 89.12 531 TYR A N 1
ATOM 4088 C CA . TYR A 1 531 ? 26.106 -32.899 -24.986 1.00 89.12 531 TYR A CA 1
ATOM 4089 C C . TYR A 1 531 ? 27.514 -33.487 -24.924 1.00 89.12 531 TYR A C 1
ATOM 4091 O O . TYR A 1 531 ? 27.786 -34.527 -25.521 1.00 89.12 531 TYR A O 1
ATOM 4099 N N . THR A 1 532 ? 28.421 -32.776 -24.250 1.00 83.88 532 THR A N 1
ATOM 4100 C CA . THR A 1 532 ? 29.829 -33.183 -24.130 1.00 83.88 532 THR A CA 1
ATOM 4101 C C . THR A 1 532 ? 30.197 -33.682 -22.743 1.00 83.88 532 THR A C 1
ATOM 4103 O O . THR A 1 532 ? 31.249 -34.296 -22.607 1.00 83.88 532 THR A O 1
ATOM 4106 N N . GLY A 1 533 ? 29.365 -33.427 -21.729 1.00 75.75 533 GLY A N 1
ATOM 4107 C CA . GLY A 1 533 ? 29.675 -33.801 -20.349 1.00 75.75 533 GLY A CA 1
ATOM 4108 C C . GLY A 1 533 ? 30.896 -33.075 -19.768 1.00 75.75 533 GLY A C 1
ATOM 4109 O O . GLY A 1 533 ? 31.484 -33.585 -18.827 1.00 75.75 533 GLY A O 1
ATOM 4110 N N . TYR A 1 534 ? 31.294 -31.918 -20.326 1.00 72.44 534 TYR A N 1
ATOM 4111 C CA . TYR A 1 534 ? 32.374 -31.040 -19.839 1.00 72.44 534 TYR A CA 1
ATOM 4112 C C . TYR A 1 534 ? 32.005 -29.556 -20.035 1.00 72.44 534 TYR A C 1
ATOM 4114 O O . TYR A 1 534 ? 31.279 -29.219 -20.974 1.00 72.44 534 TYR A O 1
ATOM 4122 N N . SER A 1 535 ? 32.518 -28.659 -19.182 1.00 67.44 535 SER A N 1
ATOM 4123 C CA . SER A 1 535 ? 32.353 -27.201 -19.343 1.00 67.44 535 SER A CA 1
ATOM 4124 C C . SER A 1 535 ? 33.144 -26.670 -20.546 1.00 67.44 535 SER A C 1
ATOM 4126 O O . SER A 1 535 ? 34.338 -26.949 -20.679 1.00 67.44 535 SER A O 1
ATOM 4128 N N . GLN A 1 536 ? 32.506 -25.865 -21.407 1.00 64.94 536 GLN A N 1
ATOM 4129 C CA . GLN A 1 536 ? 33.154 -25.239 -22.574 1.00 64.94 536 GLN A CA 1
ATOM 4130 C C . GLN A 1 536 ? 33.691 -23.815 -22.308 1.00 64.94 536 GLN A C 1
ATOM 4132 O O . GLN A 1 536 ? 34.072 -23.126 -23.251 1.00 64.94 536 GLN A O 1
ATOM 4137 N N . GLN A 1 537 ? 33.783 -23.378 -21.040 1.00 63.84 537 GLN A N 1
ATOM 4138 C CA . GLN A 1 537 ? 34.218 -22.022 -20.644 1.00 63.84 537 GLN A CA 1
ATOM 4139 C C . GLN A 1 537 ? 33.418 -20.891 -21.329 1.00 63.84 537 GLN A C 1
ATOM 4141 O O . GLN A 1 537 ? 33.976 -19.874 -21.747 1.00 63.84 537 GLN A O 1
ATOM 4146 N N . GLY A 1 538 ? 32.095 -21.063 -21.411 1.00 68.06 538 GLY A N 1
ATOM 4147 C CA . GLY A 1 538 ? 31.140 -20.032 -21.823 1.00 68.06 538 GLY A CA 1
ATOM 4148 C C . GLY A 1 538 ? 30.256 -20.419 -23.011 1.00 68.06 538 GLY A C 1
ATOM 4149 O O . GLY A 1 538 ? 30.544 -21.349 -23.759 1.00 68.06 538 GLY A O 1
ATOM 4150 N N . CYS A 1 539 ? 29.169 -19.667 -23.188 1.00 81.31 539 CYS A N 1
ATOM 4151 C CA . CYS A 1 539 ? 28.185 -19.876 -24.249 1.00 81.31 539 CYS A CA 1
ATOM 4152 C C . CYS A 1 539 ? 28.765 -19.644 -25.654 1.00 81.31 539 CYS A C 1
ATOM 4154 O O . CYS A 1 539 ? 29.048 -18.504 -26.043 1.00 81.31 539 CYS A O 1
ATOM 4156 N N . ASP A 1 540 ? 28.858 -20.701 -26.467 1.00 77.50 540 ASP A N 1
ATOM 4157 C CA . ASP A 1 540 ? 29.224 -20.582 -27.880 1.00 77.50 540 ASP A CA 1
ATOM 4158 C C . ASP A 1 540 ? 27.995 -20.256 -28.743 1.00 77.50 540 ASP A C 1
ATOM 4160 O O . ASP A 1 540 ? 27.337 -21.117 -29.339 1.00 77.50 540 ASP A O 1
ATOM 4164 N N . ILE A 1 541 ? 27.699 -18.961 -28.849 1.00 69.88 541 ILE A N 1
ATOM 4165 C CA . ILE A 1 541 ? 26.581 -18.448 -29.652 1.00 69.88 541 ILE A CA 1
ATOM 4166 C C . ILE A 1 541 ? 26.689 -18.792 -31.147 1.00 69.88 541 ILE A C 1
ATOM 4168 O O . ILE A 1 541 ? 25.695 -18.677 -31.861 1.00 69.88 541 ILE A O 1
ATOM 4172 N N . THR A 1 542 ? 27.859 -19.213 -31.645 1.00 71.00 542 THR A N 1
ATOM 4173 C CA . THR A 1 542 ? 28.022 -19.599 -33.057 1.00 71.00 542 THR A CA 1
ATOM 4174 C C . THR A 1 542 ? 27.461 -20.993 -33.347 1.00 71.00 542 THR A C 1
ATOM 4176 O O . THR A 1 542 ? 27.006 -21.249 -34.464 1.00 71.00 542 THR A O 1
ATOM 4179 N N . LYS A 1 543 ? 27.415 -21.867 -32.331 1.00 69.06 543 LYS A N 1
ATOM 4180 C CA . LYS A 1 543 ? 26.742 -23.177 -32.373 1.00 69.06 543 LYS A CA 1
ATOM 4181 C C . LYS A 1 543 ? 25.233 -23.068 -32.130 1.00 69.06 543 LYS A C 1
ATOM 4183 O O . LYS A 1 543 ? 24.472 -23.927 -32.573 1.00 69.06 543 LYS A O 1
ATOM 4188 N N . SER A 1 544 ? 24.792 -21.989 -31.476 1.00 64.62 544 SER A N 1
ATOM 4189 C CA . SER A 1 544 ? 23.384 -21.675 -31.209 1.00 64.62 544 SER A CA 1
ATOM 4190 C C . SER A 1 544 ? 22.635 -21.270 -32.492 1.00 64.62 544 SER A C 1
ATOM 4192 O O . SER A 1 544 ? 22.418 -20.092 -32.772 1.00 64.62 544 SER A O 1
ATOM 4194 N N . GLN A 1 545 ? 22.229 -22.266 -33.282 1.00 68.94 545 GLN A N 1
ATOM 4195 C CA . GLN A 1 545 ? 21.324 -22.115 -34.432 1.00 68.94 545 GLN A CA 1
ATOM 4196 C C . GLN A 1 545 ? 19.919 -21.640 -33.998 1.00 68.94 545 GLN A C 1
ATOM 4198 O O . GLN A 1 545 ? 19.631 -21.512 -32.807 1.00 68.94 545 GLN A O 1
ATOM 4203 N N . LEU A 1 546 ? 19.024 -21.393 -34.970 1.00 72.88 546 LEU A N 1
ATOM 4204 C CA . LEU A 1 546 ? 17.617 -21.059 -34.698 1.00 72.88 546 LEU A CA 1
ATOM 4205 C C . LEU A 1 546 ? 16.995 -22.054 -33.695 1.00 72.88 546 LEU A C 1
ATOM 4207 O O . LEU A 1 546 ? 17.204 -23.264 -33.840 1.00 72.88 546 LEU A O 1
ATOM 4211 N N . PRO A 1 547 ? 16.226 -21.568 -32.702 1.00 77.25 547 PRO A N 1
ATOM 4212 C CA . PRO A 1 547 ? 15.644 -22.430 -31.685 1.00 77.25 547 PRO A CA 1
ATOM 4213 C C . PRO A 1 547 ? 14.668 -23.420 -32.328 1.00 77.25 547 PRO A C 1
ATOM 4215 O O . PRO A 1 547 ? 13.765 -23.025 -33.067 1.00 77.25 547 PRO A O 1
ATOM 4218 N N . LEU A 1 548 ? 14.856 -24.706 -32.033 1.00 79.12 548 LEU A N 1
ATOM 4219 C CA . LEU A 1 548 ? 13.944 -25.780 -32.413 1.00 79.12 548 LEU A CA 1
ATOM 4220 C C . LEU A 1 548 ? 12.665 -25.718 -31.571 1.00 79.12 548 LEU A C 1
ATOM 4222 O O . LEU A 1 548 ? 11.569 -25.901 -32.101 1.00 79.12 548 LEU A O 1
ATOM 4226 N N . VAL A 1 549 ? 12.804 -25.420 -30.275 1.00 81.25 549 VAL A N 1
ATOM 4227 C CA . VAL A 1 549 ? 11.680 -25.241 -29.349 1.00 81.25 549 VAL A CA 1
ATOM 4228 C C . VAL A 1 549 ? 11.854 -23.988 -28.517 1.00 81.25 549 VAL A C 1
ATOM 4230 O O . VAL A 1 549 ? 12.937 -23.687 -28.026 1.00 81.25 549 VAL A O 1
ATOM 4233 N N . LYS A 1 550 ? 10.745 -23.276 -28.337 1.00 81.38 550 LYS A N 1
ATOM 4234 C CA . LYS A 1 550 ? 10.598 -22.159 -27.415 1.00 81.38 550 LYS A CA 1
ATOM 4235 C C . LYS A 1 550 ? 9.333 -22.400 -26.602 1.00 81.38 550 LYS A C 1
ATOM 4237 O O . LYS A 1 550 ? 8.289 -22.675 -27.193 1.00 81.38 550 LYS A O 1
ATOM 4242 N N . ILE A 1 551 ? 9.436 -22.336 -25.279 1.00 78.88 551 ILE A N 1
ATOM 4243 C CA . ILE A 1 551 ? 8.275 -22.528 -24.402 1.00 78.88 551 ILE A CA 1
ATOM 4244 C C . ILE A 1 551 ? 7.533 -21.205 -24.205 1.00 78.88 551 ILE A C 1
ATOM 4246 O O . ILE A 1 551 ? 8.140 -20.132 -24.197 1.00 78.88 551 ILE A O 1
ATOM 4250 N N . ASP A 1 552 ? 6.218 -21.279 -24.019 1.00 63.28 552 ASP A N 1
ATOM 4251 C CA . ASP A 1 552 ? 5.389 -20.101 -23.740 1.00 63.28 552 ASP A CA 1
ATOM 4252 C C . ASP A 1 552 ? 5.512 -19.676 -22.260 1.00 63.28 552 ASP A C 1
ATOM 4254 O O . ASP A 1 552 ? 5.476 -18.486 -21.917 1.00 63.28 552 ASP A O 1
ATOM 4258 N N . GLY A 1 553 ? 5.722 -20.654 -21.375 1.00 64.75 553 GLY A N 1
ATOM 4259 C CA . GLY A 1 553 ? 5.835 -20.469 -19.937 1.00 64.75 553 GLY A CA 1
ATOM 4260 C C . GLY A 1 553 ? 6.187 -21.752 -19.185 1.00 64.75 553 GLY A C 1
ATOM 4261 O O . GLY A 1 553 ? 6.317 -22.836 -19.753 1.00 64.75 553 GLY A O 1
ATOM 4262 N N . PHE A 1 554 ? 6.357 -21.595 -17.880 1.00 67.38 554 PHE A N 1
ATOM 4263 C CA . PHE A 1 554 ? 6.487 -22.664 -16.899 1.00 67.38 554 PHE A CA 1
ATOM 4264 C C . PHE A 1 554 ? 5.761 -22.237 -15.619 1.00 67.38 554 PHE A C 1
ATOM 4266 O O . PHE A 1 554 ? 5.498 -21.047 -15.431 1.00 67.38 554 PHE A O 1
ATOM 4273 N N . GLN A 1 555 ? 5.365 -23.204 -14.800 1.00 57.38 555 GLN A N 1
ATOM 4274 C CA . GLN A 1 555 ? 4.558 -23.041 -13.593 1.00 57.38 555 GLN A CA 1
ATOM 4275 C C . GLN A 1 555 ? 4.997 -24.054 -12.529 1.00 57.38 555 GLN A C 1
ATOM 4277 O O . GLN A 1 555 ? 5.271 -25.208 -12.840 1.00 57.38 555 GLN A O 1
ATOM 4282 N N . THR A 1 556 ? 5.028 -23.661 -11.265 1.00 58.28 556 THR A N 1
ATOM 4283 C CA . THR A 1 556 ? 5.319 -24.587 -10.160 1.00 58.28 556 THR A CA 1
ATOM 4284 C C . THR A 1 556 ? 4.078 -25.433 -9.856 1.00 58.28 556 THR A C 1
ATOM 4286 O O . THR A 1 556 ? 2.961 -24.914 -9.867 1.00 58.28 556 THR A O 1
ATOM 4289 N N . VAL A 1 557 ? 4.244 -26.735 -9.600 1.00 55.00 557 VAL A N 1
ATOM 4290 C CA . VAL A 1 557 ? 3.137 -27.614 -9.175 1.00 55.00 557 VAL A CA 1
ATOM 4291 C C . VAL A 1 557 ? 3.141 -27.699 -7.647 1.00 55.00 557 VAL A C 1
ATOM 4293 O O . VAL A 1 557 ? 4.204 -27.925 -7.072 1.00 55.00 557 VAL A O 1
ATOM 4296 N N . PRO A 1 558 ? 1.995 -27.534 -6.956 1.00 52.50 558 PRO A N 1
ATOM 4297 C CA . PRO A 1 558 ? 1.945 -27.661 -5.501 1.00 52.50 558 PRO A CA 1
ATOM 4298 C C . PRO A 1 558 ? 2.448 -29.021 -5.000 1.00 52.50 558 PRO A C 1
ATOM 4300 O O . PRO A 1 558 ? 2.187 -30.054 -5.613 1.00 52.50 558 PRO A O 1
ATOM 4303 N N . LEU A 1 559 ? 3.097 -29.035 -3.830 1.00 54.97 559 LEU A N 1
ATOM 4304 C CA . LEU A 1 559 ? 3.777 -30.218 -3.272 1.00 54.97 559 LEU A CA 1
ATOM 4305 C C . LEU A 1 559 ? 2.822 -31.242 -2.626 1.00 54.97 559 LEU A C 1
ATOM 4307 O O . LEU A 1 559 ? 3.136 -31.857 -1.608 1.00 54.97 559 LEU A O 1
ATOM 4311 N N . LYS A 1 560 ? 1.610 -31.401 -3.164 1.00 59.88 560 LYS A N 1
ATOM 4312 C CA . LYS A 1 560 ? 0.653 -32.415 -2.705 1.00 59.88 560 LYS A CA 1
ATOM 4313 C C . LYS A 1 560 ? 0.605 -33.540 -3.729 1.00 59.88 560 LYS A C 1
ATOM 4315 O O . LYS A 1 560 ? 0.397 -33.281 -4.911 1.00 59.88 560 LYS A O 1
ATOM 4320 N N . ALA A 1 561 ? 0.678 -34.785 -3.250 1.00 62.00 561 ALA A N 1
ATOM 4321 C CA . ALA A 1 561 ? 0.601 -36.012 -4.054 1.00 62.00 561 ALA A CA 1
ATOM 4322 C C . ALA A 1 561 ? -0.458 -35.948 -5.173 1.00 62.00 561 ALA A C 1
ATOM 4324 O O . ALA A 1 561 ? -0.189 -36.274 -6.325 1.00 62.00 561 ALA A O 1
ATOM 4325 N N . LEU A 1 562 ? -1.663 -35.470 -4.847 1.00 65.31 562 LEU A N 1
ATOM 4326 C CA . LEU A 1 562 ? -2.781 -35.404 -5.786 1.00 65.31 562 LEU A CA 1
ATOM 4327 C C . LEU A 1 562 ? -2.615 -34.333 -6.879 1.00 65.31 562 LEU A C 1
ATOM 4329 O O . LEU A 1 562 ? -3.093 -34.538 -7.993 1.00 65.31 562 LEU A O 1
ATOM 4333 N N . ASP A 1 563 ? -1.959 -33.210 -6.582 1.00 66.12 563 ASP A N 1
ATOM 4334 C CA . ASP A 1 563 ? -1.738 -32.119 -7.542 1.00 66.12 563 ASP A CA 1
ATOM 4335 C C . ASP A 1 563 ? -0.663 -32.522 -8.567 1.00 66.12 563 ASP A C 1
ATOM 4337 O O . ASP A 1 563 ? -0.824 -32.293 -9.767 1.00 66.12 563 ASP A O 1
ATOM 4341 N N . ILE A 1 564 ? 0.374 -33.231 -8.109 1.00 68.69 564 ILE A N 1
ATOM 4342 C CA . ILE A 1 564 ? 1.411 -33.849 -8.952 1.00 68.69 564 ILE A CA 1
ATOM 4343 C C . ILE A 1 564 ? 0.783 -34.893 -9.872 1.00 68.69 564 ILE A C 1
ATOM 4345 O O . ILE A 1 564 ? 0.969 -34.845 -11.084 1.00 68.69 564 ILE A O 1
ATOM 4349 N N . ILE A 1 565 ? -0.012 -35.805 -9.305 1.00 73.06 565 ILE A N 1
ATOM 4350 C CA . ILE A 1 565 ? -0.713 -36.853 -10.053 1.00 73.06 565 ILE A CA 1
ATOM 4351 C C . ILE A 1 565 ? -1.624 -36.244 -11.129 1.00 73.06 565 ILE A C 1
ATOM 4353 O O . ILE A 1 565 ? -1.628 -36.711 -12.267 1.00 73.06 565 ILE A O 1
ATOM 4357 N N . HIS A 1 566 ? -2.356 -35.170 -10.818 1.00 72.25 566 HIS A N 1
ATOM 4358 C CA . HIS A 1 566 ? -3.152 -34.464 -11.823 1.00 72.25 566 HIS A CA 1
ATOM 4359 C C . HIS A 1 566 ? -2.290 -33.793 -12.890 1.00 72.25 566 HIS A C 1
ATOM 4361 O O . HIS A 1 566 ? -2.610 -33.890 -14.074 1.00 72.25 566 HIS A O 1
ATOM 4367 N N . ALA A 1 567 ? -1.197 -33.130 -12.516 1.00 74.00 567 ALA A N 1
ATOM 4368 C CA . ALA A 1 567 ? -0.305 -32.499 -13.483 1.00 74.00 567 ALA A CA 1
ATOM 4369 C C . ALA A 1 567 ? 0.321 -33.538 -14.437 1.00 74.00 567 ALA A C 1
ATOM 4371 O O . ALA A 1 567 ? 0.344 -33.310 -15.650 1.00 74.00 567 ALA A O 1
ATOM 4372 N N . LEU A 1 568 ? 0.681 -34.719 -13.919 1.00 79.25 568 LEU A N 1
ATOM 4373 C CA . LEU A 1 568 ? 1.208 -35.847 -14.693 1.00 79.25 568 LEU A CA 1
ATOM 4374 C C . LEU A 1 568 ? 0.233 -36.391 -15.738 1.00 79.25 568 LEU A C 1
ATOM 4376 O O . LEU A 1 568 ? 0.683 -36.966 -16.725 1.00 79.25 568 LEU A O 1
ATOM 4380 N N . THR A 1 569 ? -1.080 -36.183 -15.589 1.00 79.38 569 THR A N 1
ATOM 4381 C CA . THR A 1 569 ? -2.048 -36.578 -16.633 1.00 79.38 569 THR A CA 1
ATOM 4382 C C . THR A 1 569 ? -1.888 -35.798 -17.934 1.00 79.38 569 THR A C 1
ATOM 4384 O O . THR A 1 569 ? -2.363 -36.249 -18.974 1.00 79.38 569 THR A O 1
ATOM 4387 N N . ASN A 1 570 ? -1.222 -34.641 -17.891 1.00 81.25 570 ASN A N 1
ATOM 4388 C CA . ASN A 1 570 ? -1.019 -33.800 -19.064 1.00 81.25 570 ASN A CA 1
ATOM 4389 C C . ASN A 1 570 ? 0.368 -33.993 -19.684 1.00 81.25 570 ASN A C 1
ATOM 4391 O O . ASN A 1 570 ? 0.484 -33.929 -20.905 1.00 81.25 570 ASN A O 1
ATOM 4395 N N . GLN A 1 571 ? 1.407 -34.183 -18.861 1.00 85.12 571 GLN A N 1
ATOM 4396 C CA . GLN A 1 571 ? 2.803 -34.282 -19.303 1.00 85.12 571 GLN A CA 1
ATOM 4397 C C . GLN A 1 571 ? 3.755 -34.655 -18.150 1.00 85.12 571 GLN A C 1
ATOM 4399 O O . GLN A 1 571 ? 3.397 -34.456 -16.986 1.00 85.12 571 GLN A O 1
ATOM 4404 N N . PRO A 1 572 ? 4.987 -35.107 -18.452 1.00 90.19 572 PRO A N 1
ATOM 4405 C CA . PRO A 1 572 ? 6.064 -35.223 -17.473 1.00 90.19 572 PRO A CA 1
ATOM 4406 C C . PRO A 1 572 ? 6.425 -33.907 -16.776 1.00 90.19 572 PRO A C 1
ATOM 4408 O O . PRO A 1 572 ? 6.249 -32.814 -17.326 1.00 90.19 572 PRO A O 1
ATOM 4411 N N . LEU A 1 573 ? 6.954 -34.027 -15.559 1.00 83.94 573 LEU A N 1
ATOM 4412 C CA . LEU A 1 573 ? 7.264 -32.911 -14.665 1.00 83.94 573 LEU A CA 1
ATOM 4413 C C . LEU A 1 573 ? 8.754 -32.850 -14.344 1.00 83.94 573 LEU A C 1
ATOM 4415 O O . LEU A 1 573 ? 9.424 -33.876 -14.268 1.00 83.94 573 LEU A O 1
ATOM 4419 N N . TYR A 1 574 ? 9.256 -31.644 -14.118 1.00 85.06 574 TYR A N 1
ATOM 4420 C CA . TYR A 1 574 ? 10.567 -31.416 -13.528 1.00 85.06 574 TYR A CA 1
ATOM 4421 C C . TYR A 1 574 ? 10.450 -31.467 -12.002 1.00 85.06 574 TYR A C 1
ATOM 4423 O O . TYR A 1 574 ? 9.531 -30.866 -11.439 1.00 85.06 574 TYR A O 1
ATOM 4431 N N . ALA A 1 575 ? 11.370 -32.147 -11.326 1.00 79.44 575 ALA A N 1
ATOM 4432 C CA . ALA A 1 575 ? 11.378 -32.241 -9.872 1.00 79.44 575 ALA A CA 1
ATOM 4433 C C . ALA A 1 575 ? 12.789 -32.120 -9.303 1.00 79.44 575 ALA A C 1
ATOM 4435 O O . ALA A 1 575 ? 13.767 -32.445 -9.974 1.00 79.44 575 ALA A O 1
ATOM 4436 N N . VAL A 1 576 ? 12.873 -31.667 -8.054 1.00 72.81 576 VAL A N 1
ATOM 4437 C CA . VAL A 1 576 ? 14.130 -31.516 -7.321 1.00 72.81 576 VAL A CA 1
ATOM 4438 C C . VAL A 1 576 ? 14.053 -32.274 -6.003 1.00 72.81 576 VAL A C 1
ATOM 4440 O O . VAL A 1 576 ? 13.113 -32.103 -5.222 1.00 72.81 576 VAL A O 1
ATOM 4443 N N . PHE A 1 577 ? 15.058 -33.109 -5.765 1.00 68.62 577 PHE A N 1
ATOM 4444 C CA . PHE A 1 577 ? 15.311 -33.818 -4.521 1.00 68.62 577 PHE A CA 1
ATOM 4445 C C . PHE A 1 577 ? 16.240 -32.992 -3.635 1.00 68.62 577 PHE A C 1
ATOM 4447 O O . PHE A 1 577 ? 17.194 -32.377 -4.123 1.00 68.62 577 PHE A O 1
ATOM 4454 N N . THR A 1 578 ? 15.977 -32.993 -2.328 1.00 60.00 578 THR A N 1
ATOM 4455 C CA . THR A 1 578 ? 16.900 -32.405 -1.351 1.00 60.00 578 THR A CA 1
ATOM 4456 C C . THR A 1 578 ? 18.136 -33.289 -1.188 1.00 60.00 578 THR A C 1
ATOM 4458 O O . THR A 1 578 ? 18.102 -34.485 -1.498 1.00 60.00 578 THR A O 1
ATOM 4461 N N . GLU A 1 579 ? 19.221 -32.709 -0.675 1.00 60.69 579 GLU A N 1
ATOM 4462 C CA . GLU A 1 579 ? 20.480 -33.421 -0.437 1.00 60.69 579 GLU A CA 1
ATOM 4463 C C . GLU A 1 579 ? 20.284 -34.699 0.379 1.00 60.69 579 GLU A C 1
ATOM 4465 O O . GLU A 1 579 ? 20.806 -35.745 0.012 1.00 60.69 579 GLU A O 1
ATOM 4470 N N . GLU A 1 580 ? 19.483 -34.647 1.447 1.00 58.56 580 GLU A N 1
ATOM 4471 C CA . GLU A 1 580 ? 19.243 -35.792 2.332 1.00 58.56 580 GLU A CA 1
ATOM 4472 C C . GLU A 1 580 ? 18.647 -37.001 1.596 1.00 58.56 580 GLU A C 1
ATOM 4474 O O . GLU A 1 580 ? 18.978 -38.139 1.921 1.00 58.56 580 GLU A O 1
ATOM 4479 N N . PHE A 1 581 ? 17.809 -36.773 0.581 1.00 66.12 581 PHE A N 1
ATOM 4480 C CA . PHE A 1 581 ? 17.245 -37.853 -0.230 1.00 66.12 581 PHE A CA 1
ATOM 4481 C C . PHE A 1 581 ? 18.230 -38.308 -1.305 1.00 66.12 581 PHE A C 1
ATOM 4483 O O . PHE A 1 581 ? 18.459 -39.504 -1.468 1.00 66.12 581 PHE A O 1
ATOM 4490 N N . ALA A 1 582 ? 18.847 -37.358 -2.007 1.00 68.19 582 ALA A N 1
ATOM 4491 C CA . ALA A 1 582 ? 19.737 -37.649 -3.127 1.00 68.19 582 ALA A CA 1
ATOM 4492 C C . ALA A 1 582 ? 21.094 -38.254 -2.717 1.00 68.19 582 ALA A C 1
ATOM 4494 O O . ALA A 1 582 ? 21.759 -38.867 -3.551 1.00 68.19 582 ALA A O 1
ATOM 4495 N N . SER A 1 583 ? 21.505 -38.077 -1.458 1.00 67.25 583 SER A N 1
ATOM 4496 C CA . SER A 1 583 ? 22.731 -38.643 -0.868 1.00 67.25 583 SER A CA 1
ATOM 4497 C C . SER A 1 583 ? 22.463 -39.823 0.073 1.00 67.25 583 SER A C 1
ATOM 4499 O O . SER A 1 583 ? 23.385 -40.342 0.705 1.00 67.25 583 SER A O 1
ATOM 4501 N N . HIS A 1 584 ? 21.204 -40.262 0.203 1.00 72.12 584 HIS A N 1
ATOM 4502 C CA . HIS A 1 584 ? 20.884 -41.405 1.051 1.00 72.12 584 HIS A CA 1
ATOM 4503 C C . HIS A 1 584 ? 21.504 -42.687 0.464 1.00 72.12 584 HIS A C 1
ATOM 4505 O O . HIS A 1 584 ? 21.341 -42.918 -0.735 1.00 72.12 584 HIS A O 1
ATOM 4511 N N . PRO A 1 585 ? 22.122 -43.573 1.272 1.00 74.06 585 PRO A N 1
ATOM 4512 C CA . PRO A 1 585 ? 22.701 -44.824 0.772 1.00 74.06 585 PRO A CA 1
ATOM 4513 C C . PRO A 1 585 ? 21.709 -45.667 -0.040 1.00 74.06 585 PRO A C 1
ATOM 4515 O O . PRO A 1 585 ? 22.032 -46.097 -1.137 1.00 74.06 585 PRO A O 1
ATOM 4518 N N . ASP A 1 586 ? 20.465 -45.804 0.434 1.00 75.88 586 ASP A N 1
ATOM 4519 C CA . ASP A 1 586 ? 19.400 -46.522 -0.292 1.00 75.88 586 ASP A CA 1
ATOM 4520 C C . ASP A 1 586 ? 19.035 -45.902 -1.653 1.00 75.88 586 ASP A C 1
ATOM 4522 O O . ASP A 1 586 ? 18.420 -46.566 -2.481 1.00 75.88 586 ASP A O 1
ATOM 4526 N N . TYR A 1 587 ? 19.350 -44.622 -1.869 1.00 78.81 587 TYR A N 1
ATOM 4527 C CA . TYR A 1 587 ? 19.192 -43.975 -3.168 1.00 78.81 587 TYR A CA 1
ATOM 4528 C C . TYR A 1 587 ? 20.447 -44.173 -4.026 1.00 78.81 587 TYR A C 1
ATOM 4530 O O . TYR A 1 587 ? 20.342 -44.544 -5.189 1.00 78.81 587 TYR A O 1
ATOM 4538 N N . GLU A 1 588 ? 21.647 -44.000 -3.466 1.00 78.19 588 GLU A N 1
ATOM 4539 C CA . GLU A 1 588 ? 22.896 -44.254 -4.197 1.00 78.19 588 GLU A CA 1
ATOM 4540 C C . GLU A 1 588 ? 23.011 -45.708 -4.682 1.00 78.19 588 GLU A C 1
ATOM 4542 O O . GLU A 1 588 ? 23.431 -45.941 -5.814 1.00 78.19 588 GLU A O 1
ATOM 4547 N N . GLU A 1 589 ? 22.582 -46.668 -3.862 1.00 80.94 589 GLU A N 1
ATOM 4548 C CA . GLU A 1 589 ? 22.625 -48.111 -4.128 1.00 80.94 589 GLU A CA 1
ATOM 4549 C C . GLU A 1 589 ? 21.296 -48.670 -4.674 1.00 80.94 589 GLU A C 1
ATOM 4551 O O . GLU A 1 589 ? 21.107 -49.885 -4.697 1.00 80.94 589 GLU A O 1
ATOM 4556 N N . TYR A 1 590 ? 20.362 -47.810 -5.102 1.00 83.56 590 TYR A N 1
ATOM 4557 C CA . TYR A 1 590 ? 19.052 -48.248 -5.586 1.00 83.56 590 TYR A CA 1
ATOM 4558 C C . TYR A 1 590 ? 19.176 -49.193 -6.796 1.00 83.56 590 TYR A C 1
ATOM 4560 O O . TYR A 1 590 ? 19.684 -48.813 -7.853 1.00 83.56 590 TYR A O 1
ATOM 4568 N N . ASP A 1 591 ? 18.655 -50.414 -6.651 1.00 83.00 591 ASP A N 1
ATOM 4569 C CA . ASP A 1 591 ? 18.635 -51.466 -7.679 1.00 83.00 591 ASP A CA 1
ATOM 4570 C C . ASP A 1 591 ? 17.211 -51.972 -8.005 1.00 83.00 591 ASP A C 1
ATOM 4572 O O . ASP A 1 591 ? 17.035 -52.880 -8.821 1.00 83.00 591 ASP A O 1
ATOM 4576 N N . GLY A 1 592 ? 16.180 -51.366 -7.398 1.00 81.81 592 GLY A N 1
ATOM 4577 C CA . GLY A 1 592 ? 14.768 -51.642 -7.665 1.00 81.81 592 GLY A CA 1
ATOM 4578 C C . GLY A 1 592 ? 13.838 -51.426 -6.461 1.00 81.81 592 GLY A C 1
ATOM 4579 O O . GLY A 1 592 ? 14.259 -51.176 -5.336 1.00 81.81 592 GLY A O 1
ATOM 4580 N N . GLY A 1 593 ? 12.523 -51.536 -6.689 1.00 83.25 593 GLY A N 1
ATOM 4581 C CA . GLY A 1 593 ? 11.496 -51.407 -5.640 1.00 83.25 593 GLY A CA 1
ATOM 4582 C C . GLY A 1 593 ? 10.990 -49.976 -5.413 1.00 83.25 593 GLY A C 1
ATOM 4583 O O . GLY A 1 593 ? 11.204 -49.097 -6.240 1.00 83.25 593 GLY A O 1
ATOM 4584 N N . LEU A 1 594 ? 10.253 -49.735 -4.324 1.00 81.81 594 LEU A N 1
ATOM 4585 C CA . LEU A 1 594 ? 9.722 -48.405 -3.999 1.00 81.81 594 LEU A CA 1
ATOM 4586 C C . LEU A 1 594 ? 10.685 -47.655 -3.076 1.00 81.81 594 LEU A C 1
ATOM 4588 O O . LEU A 1 594 ? 10.887 -48.060 -1.932 1.00 81.81 594 LEU A O 1
ATOM 4592 N N . TYR A 1 595 ? 11.221 -46.532 -3.542 1.00 79.19 595 TYR A N 1
ATOM 4593 C CA . TYR A 1 595 ? 12.031 -45.642 -2.723 1.00 79.19 595 TYR A CA 1
ATOM 4594 C C . TYR A 1 595 ? 11.141 -44.747 -1.839 1.00 79.19 595 TYR A C 1
ATOM 4596 O O . TYR A 1 595 ? 10.302 -43.991 -2.338 1.00 79.19 595 TYR A O 1
ATOM 4604 N N . GLY A 1 596 ? 11.303 -44.859 -0.515 1.00 66.50 596 GLY A N 1
ATOM 4605 C CA . GLY A 1 596 ? 10.484 -44.171 0.498 1.00 66.50 596 GLY A CA 1
ATOM 4606 C C . GLY A 1 596 ? 11.169 -43.012 1.237 1.00 66.50 596 GLY A C 1
ATOM 4607 O O . GLY A 1 596 ? 10.505 -42.342 2.033 1.00 66.50 596 GLY A O 1
ATOM 4608 N N . GLY A 1 597 ? 12.460 -42.770 0.971 1.00 60.66 597 GLY A N 1
ATOM 4609 C CA . GLY A 1 597 ? 13.252 -41.700 1.585 1.00 60.66 597 GLY A CA 1
ATOM 4610 C C . GLY A 1 597 ? 13.833 -41.990 2.971 1.00 60.66 597 GLY A C 1
ATOM 4611 O O . GLY A 1 597 ? 13.274 -42.779 3.733 1.00 60.66 597 GLY A O 1
ATOM 4612 N N . GLY A 1 598 ? 14.942 -41.315 3.297 1.00 56.78 598 GLY A N 1
ATOM 4613 C CA . GLY A 1 598 ? 15.569 -41.309 4.628 1.00 56.78 598 GLY A CA 1
ATOM 4614 C C . GLY A 1 598 ? 14.694 -40.702 5.741 1.00 56.78 598 GLY A C 1
ATOM 4615 O O . GLY A 1 598 ? 13.580 -40.240 5.497 1.00 56.78 598 GLY A O 1
ATOM 4616 N N . ASP A 1 599 ? 15.178 -40.752 6.991 1.00 50.41 599 ASP A N 1
ATOM 4617 C CA . ASP A 1 599 ? 14.414 -40.482 8.228 1.00 50.41 599 ASP A CA 1
ATOM 4618 C C . ASP A 1 599 ? 13.592 -39.174 8.196 1.00 50.41 599 ASP A C 1
ATOM 4620 O O . ASP A 1 599 ? 14.125 -38.069 8.241 1.00 50.41 599 ASP A O 1
ATOM 4624 N N . LYS A 1 600 ? 12.258 -39.310 8.220 1.00 45.28 600 LYS A N 1
ATOM 4625 C CA . LYS A 1 600 ? 11.256 -38.227 8.105 1.00 45.28 600 LYS A CA 1
ATOM 4626 C C . LYS A 1 600 ? 11.294 -37.168 9.229 1.00 45.28 600 LYS A C 1
ATOM 4628 O O . LYS A 1 600 ? 10.430 -36.294 9.247 1.00 45.28 600 LYS A O 1
ATOM 4633 N N . ASN A 1 601 ? 12.219 -37.263 10.190 1.00 40.34 601 ASN A N 1
ATOM 4634 C CA . ASN A 1 601 ? 12.254 -36.457 11.419 1.00 40.34 601 ASN A CA 1
ATOM 4635 C C . ASN A 1 601 ? 13.544 -35.641 11.631 1.00 40.34 601 ASN A C 1
ATOM 4637 O O . ASN A 1 601 ? 13.734 -35.107 12.727 1.00 40.34 601 ASN A O 1
ATOM 4641 N N . LYS A 1 602 ? 14.449 -35.556 10.651 1.00 41.28 602 LYS A N 1
ATOM 4642 C CA . LYS A 1 602 ? 15.718 -34.832 10.807 1.00 41.28 602 LYS A CA 1
ATOM 4643 C C . LYS A 1 602 ? 15.603 -33.392 10.289 1.00 41.28 602 LYS A C 1
ATOM 4645 O O . LYS A 1 602 ? 15.047 -33.154 9.224 1.00 41.28 602 LYS A O 1
ATOM 4650 N N . GLU A 1 603 ? 16.081 -32.418 11.069 1.00 37.22 603 GLU A N 1
ATOM 4651 C CA . GLU A 1 603 ? 16.189 -31.024 10.614 1.00 37.22 603 GLU A CA 1
ATOM 4652 C C . GLU A 1 603 ? 17.255 -30.912 9.512 1.00 37.22 603 GLU A C 1
ATOM 4654 O O . GLU A 1 603 ? 18.348 -31.472 9.640 1.00 37.22 603 GLU A O 1
ATOM 4659 N N . LEU A 1 604 ? 16.911 -30.191 8.440 1.00 41.03 604 LEU A N 1
ATOM 4660 C CA . LEU A 1 604 ? 17.750 -29.976 7.262 1.00 41.03 604 LEU A CA 1
ATOM 4661 C C . LEU A 1 604 ? 18.938 -29.055 7.617 1.00 41.03 604 LEU A C 1
ATOM 4663 O O . LEU A 1 604 ? 18.705 -27.985 8.181 1.00 41.03 604 LEU A O 1
ATOM 4667 N N . PRO A 1 605 ? 20.194 -29.432 7.318 1.00 32.84 605 PRO A N 1
ATOM 4668 C CA . PRO A 1 605 ? 21.346 -28.550 7.496 1.00 32.84 605 PRO A CA 1
ATOM 4669 C C . PRO A 1 605 ? 21.366 -27.387 6.481 1.00 32.84 605 PRO A C 1
ATOM 4671 O O . PRO A 1 605 ? 20.805 -27.484 5.395 1.00 32.84 605 PRO A O 1
ATOM 4674 N N . ASP A 1 606 ? 22.038 -26.293 6.861 1.00 35.19 606 ASP A N 1
ATOM 4675 C CA . ASP A 1 606 ? 22.060 -24.984 6.175 1.00 35.19 606 ASP A CA 1
ATOM 4676 C C . ASP A 1 606 ? 22.867 -24.926 4.853 1.00 35.19 606 ASP A C 1
ATOM 4678 O O . ASP A 1 606 ? 22.919 -23.869 4.222 1.00 35.19 606 ASP A O 1
ATOM 4682 N N . ASP A 1 607 ? 23.484 -26.028 4.412 1.00 35.50 607 ASP A N 1
ATOM 4683 C CA . ASP A 1 607 ? 24.197 -26.117 3.129 1.00 35.50 607 ASP A CA 1
ATOM 4684 C C . ASP A 1 607 ? 23.358 -26.934 2.136 1.00 35.50 607 ASP A C 1
ATOM 4686 O O . ASP A 1 607 ? 22.876 -28.016 2.459 1.00 35.50 607 ASP A O 1
ATOM 4690 N N . ILE A 1 608 ? 23.128 -26.379 0.943 1.00 45.12 608 ILE A N 1
ATOM 4691 C CA . ILE A 1 608 ? 22.099 -26.845 0.011 1.00 45.12 608 ILE A CA 1
ATOM 4692 C C . ILE A 1 608 ? 22.746 -27.388 -1.273 1.00 45.12 608 ILE A C 1
ATOM 4694 O O . ILE A 1 608 ? 23.110 -26.608 -2.154 1.00 45.12 608 ILE A O 1
ATOM 4698 N N . CYS A 1 609 ? 22.830 -28.714 -1.427 1.00 48.12 609 CYS A N 1
ATOM 4699 C CA . CYS A 1 609 ? 22.961 -29.364 -2.738 1.00 48.12 609 CYS A CA 1
ATOM 4700 C C . CYS A 1 609 ? 21.644 -30.052 -3.154 1.00 48.12 609 CYS A C 1
ATOM 4702 O O . CYS A 1 609 ? 20.987 -30.722 -2.363 1.00 48.12 609 CYS A O 1
ATOM 4704 N N . PHE A 1 610 ? 21.242 -29.902 -4.418 1.00 66.06 610 PHE A N 1
ATOM 4705 C CA . PHE A 1 610 ? 19.972 -30.407 -4.957 1.00 66.06 610 PHE A CA 1
ATOM 4706 C C . PHE A 1 610 ? 20.205 -31.356 -6.143 1.00 66.06 610 PHE A C 1
ATOM 4708 O O . PHE A 1 610 ? 21.038 -31.068 -7.002 1.00 66.06 610 PHE A O 1
ATOM 4715 N N . HIS A 1 611 ? 19.442 -32.452 -6.241 1.00 79.94 611 HIS A N 1
ATOM 4716 C CA . HIS A 1 611 ? 19.467 -33.354 -7.409 1.00 79.94 611 HIS A CA 1
ATOM 4717 C C . HIS A 1 611 ? 18.165 -33.249 -8.196 1.00 79.94 611 HIS A C 1
ATOM 4719 O O . HIS A 1 611 ? 17.087 -33.322 -7.619 1.00 79.94 611 HIS A O 1
ATOM 4725 N N . SER A 1 612 ? 18.246 -33.050 -9.509 1.00 84.38 612 SER A N 1
ATOM 4726 C CA . SER A 1 612 ? 17.068 -32.795 -10.345 1.00 84.38 612 SER A CA 1
ATOM 4727 C C . SER A 1 612 ? 16.720 -33.995 -11.214 1.00 84.38 612 SER A C 1
ATOM 4729 O O . SER A 1 612 ? 17.593 -34.578 -11.850 1.00 84.38 612 SER A O 1
ATOM 4731 N N . VAL A 1 613 ? 15.434 -34.330 -11.283 1.00 86.81 613 VAL A N 1
ATOM 4732 C CA . VAL A 1 613 ? 14.908 -35.514 -11.975 1.00 86.81 613 VAL A CA 1
ATOM 4733 C C . VAL A 1 613 ? 13.665 -35.169 -12.797 1.00 86.81 613 VAL A C 1
ATOM 4735 O O . VAL A 1 613 ? 13.061 -34.105 -12.632 1.00 86.81 613 VAL A O 1
ATOM 4738 N N . CYS A 1 614 ? 13.246 -36.074 -13.684 1.00 89.81 614 CYS A N 1
ATOM 4739 C CA . CYS A 1 614 ? 12.009 -35.916 -14.447 1.00 89.81 614 CYS A CA 1
ATOM 4740 C C . CYS A 1 614 ? 10.979 -36.979 -14.049 1.00 89.81 614 CYS A C 1
ATOM 4742 O O . CYS A 1 614 ? 11.209 -38.171 -14.221 1.00 89.81 614 CYS A O 1
ATOM 4744 N N . ILE A 1 615 ? 9.818 -36.562 -13.543 1.00 89.38 615 ILE A N 1
ATOM 4745 C CA . ILE A 1 615 ? 8.720 -37.479 -13.221 1.00 89.38 615 ILE A CA 1
ATOM 4746 C C . ILE A 1 615 ? 7.945 -37.754 -14.500 1.00 89.38 615 ILE A C 1
ATOM 4748 O O . ILE A 1 615 ? 7.333 -36.854 -15.075 1.00 89.38 615 ILE A O 1
ATOM 4752 N N . ILE A 1 616 ? 7.972 -39.005 -14.934 1.00 92.19 616 ILE A N 1
ATOM 4753 C CA . ILE A 1 616 ? 7.483 -39.453 -16.241 1.00 92.19 616 ILE A CA 1
ATOM 4754 C C . ILE A 1 616 ? 6.197 -40.274 -16.145 1.00 92.19 616 ILE A C 1
ATOM 4756 O O . ILE A 1 616 ? 5.628 -40.671 -17.161 1.00 92.19 616 ILE A O 1
ATOM 4760 N N . GLY A 1 617 ? 5.699 -40.516 -14.936 1.00 90.25 617 GLY A N 1
ATOM 4761 C CA . GLY A 1 617 ? 4.451 -41.231 -14.750 1.00 90.25 617 GLY A CA 1
ATOM 4762 C C . GLY A 1 617 ? 4.088 -41.462 -13.296 1.00 90.25 617 GLY A C 1
ATOM 4763 O O . GLY A 1 617 ? 4.811 -41.081 -12.377 1.00 90.25 617 GLY A O 1
ATOM 4764 N N . TRP A 1 618 ? 2.949 -42.110 -13.094 1.00 90.25 618 TRP A N 1
ATOM 4765 C CA . TRP A 1 618 ? 2.513 -42.610 -11.799 1.00 90.25 618 TRP A CA 1
ATOM 4766 C C . TRP A 1 618 ? 1.616 -43.837 -11.973 1.00 90.25 618 TRP A C 1
ATOM 4768 O O . TRP A 1 618 ? 0.944 -44.002 -12.997 1.00 90.25 618 TRP A O 1
ATOM 4778 N N . GLY A 1 619 ? 1.575 -44.684 -10.949 1.00 87.50 619 GLY A N 1
ATOM 4779 C CA . GLY A 1 619 ? 0.762 -45.888 -10.957 1.00 87.50 619 GLY A CA 1
ATOM 4780 C C . GLY A 1 619 ? 0.442 -46.433 -9.575 1.00 87.50 619 GLY A C 1
ATOM 4781 O O . GLY A 1 619 ? 0.731 -45.819 -8.547 1.00 87.50 619 GLY A O 1
ATOM 4782 N N . TYR A 1 620 ? -0.206 -47.595 -9.579 1.00 83.50 620 TYR A N 1
ATOM 4783 C CA . TYR A 1 620 ? -0.529 -48.371 -8.390 1.00 83.50 620 TYR A CA 1
ATOM 4784 C C . TYR A 1 620 ? 0.005 -49.788 -8.569 1.00 83.50 620 TYR A C 1
ATOM 4786 O O . TYR A 1 620 ? -0.331 -50.464 -9.544 1.00 83.50 620 TYR A O 1
ATOM 4794 N N . ASP A 1 621 ? 0.840 -50.230 -7.636 1.00 77.81 621 ASP A N 1
ATOM 4795 C CA . ASP A 1 621 ? 1.298 -51.607 -7.576 1.00 77.81 621 ASP A CA 1
ATOM 4796 C C . ASP A 1 621 ? 0.213 -52.460 -6.906 1.00 77.81 621 ASP A C 1
ATOM 4798 O O . ASP A 1 621 ? -0.090 -52.313 -5.721 1.00 77.81 621 ASP A O 1
ATOM 4802 N N . HIS A 1 622 ? -0.411 -53.351 -7.677 1.00 74.25 622 HIS A N 1
ATOM 4803 C CA . HIS A 1 622 ? -1.480 -54.219 -7.181 1.00 74.25 622 HIS A CA 1
ATOM 4804 C C . HIS A 1 622 ? -0.983 -55.362 -6.283 1.00 74.25 622 HIS A C 1
ATOM 4806 O O . HIS A 1 622 ? -1.799 -55.967 -5.584 1.00 74.25 622 HIS A O 1
ATOM 4812 N N . ILE A 1 623 ? 0.314 -55.678 -6.322 1.00 70.94 623 ILE A N 1
ATOM 4813 C CA . ILE A 1 623 ? 0.933 -56.742 -5.528 1.00 70.94 623 ILE A CA 1
ATOM 4814 C C . ILE A 1 623 ? 1.325 -56.175 -4.164 1.00 70.94 623 ILE A C 1
ATOM 4816 O O . ILE A 1 623 ? 0.888 -56.697 -3.140 1.00 70.94 623 ILE A O 1
ATOM 4820 N N . GLU A 1 624 ? 2.061 -55.066 -4.162 1.00 71.38 624 GLU A N 1
ATOM 4821 C CA . GLU A 1 624 ? 2.561 -54.405 -2.947 1.00 71.38 624 GLU A CA 1
ATOM 4822 C C . GLU A 1 624 ? 1.559 -53.401 -2.340 1.00 71.38 624 GLU A C 1
ATOM 4824 O O . GLU A 1 624 ? 1.782 -52.835 -1.271 1.00 71.38 624 GLU A O 1
ATOM 4829 N N . GLN A 1 625 ? 0.420 -53.196 -3.009 1.00 74.88 625 GLN A N 1
ATOM 4830 C CA . GLN A 1 625 ? -0.701 -52.348 -2.591 1.00 74.88 625 GLN A CA 1
ATOM 4831 C C . GLN A 1 625 ? -0.361 -50.870 -2.332 1.00 74.88 625 GLN A C 1
ATOM 4833 O O . GLN A 1 625 ? -1.036 -50.214 -1.532 1.00 74.88 625 GLN A O 1
ATOM 4838 N N . HIS A 1 626 ? 0.620 -50.311 -3.039 1.00 76.81 626 HIS A N 1
ATOM 4839 C CA . HIS A 1 626 ? 1.036 -48.913 -2.890 1.00 76.81 626 HIS A CA 1
ATOM 4840 C C . HIS A 1 626 ? 0.944 -48.114 -4.196 1.00 76.81 626 HIS A C 1
ATOM 4842 O O . HIS A 1 626 ? 0.966 -48.667 -5.294 1.00 76.81 626 HIS A O 1
ATOM 4848 N N . TYR A 1 627 ? 0.860 -46.788 -4.078 1.00 81.50 627 TYR A N 1
ATOM 4849 C CA . TYR A 1 627 ? 1.024 -45.878 -5.213 1.00 81.50 627 TYR A CA 1
ATOM 4850 C C . TYR A 1 627 ? 2.503 -45.558 -5.418 1.00 81.50 627 TYR A C 1
ATOM 4852 O O . TYR A 1 627 ? 3.255 -45.509 -4.447 1.00 81.50 627 TYR A O 1
ATOM 4860 N N . PHE A 1 628 ? 2.901 -45.297 -6.660 1.00 86.06 628 PHE A N 1
ATOM 4861 C CA . PHE A 1 628 ? 4.262 -44.887 -6.987 1.00 86.06 628 PHE A CA 1
ATOM 4862 C C . PHE A 1 628 ? 4.288 -43.805 -8.069 1.00 86.06 628 PHE A C 1
ATOM 4864 O O . PHE A 1 628 ? 3.436 -43.778 -8.959 1.00 86.06 628 PHE A O 1
ATOM 4871 N N . LEU A 1 629 ? 5.286 -42.929 -8.000 1.00 86.81 629 LEU A N 1
ATOM 4872 C CA . LEU A 1 629 ? 5.728 -42.078 -9.101 1.00 86.81 629 LEU A CA 1
ATOM 4873 C C . LEU A 1 629 ? 6.827 -42.814 -9.870 1.00 86.81 629 LEU A C 1
ATOM 4875 O O . LEU A 1 629 ? 7.687 -43.436 -9.251 1.00 86.81 629 LEU A O 1
ATOM 4879 N N . LYS A 1 630 ? 6.794 -42.753 -11.203 1.00 91.81 630 LYS A N 1
ATOM 4880 C CA . LYS A 1 630 ? 7.853 -43.261 -12.086 1.00 91.81 630 LYS A CA 1
ATOM 4881 C C . LYS A 1 630 ? 8.747 -42.087 -12.473 1.00 91.81 630 LYS A C 1
ATOM 4883 O O . LYS A 1 630 ? 8.244 -41.073 -12.968 1.00 91.81 630 LYS A O 1
ATOM 4888 N N . ILE A 1 631 ? 10.043 -42.202 -12.214 1.00 90.25 631 ILE A N 1
ATOM 4889 C CA . ILE A 1 631 ? 10.996 -41.097 -12.314 1.00 90.25 631 ILE A CA 1
ATOM 4890 C C . ILE A 1 631 ? 12.153 -41.508 -13.215 1.00 90.25 631 ILE A C 1
ATOM 4892 O O . ILE A 1 631 ? 12.759 -42.551 -13.002 1.00 90.25 631 ILE A O 1
ATOM 4896 N N . LYS A 1 632 ? 12.462 -40.660 -14.195 1.00 92.81 632 LYS A N 1
ATOM 4897 C CA . LYS A 1 632 ? 13.656 -40.735 -15.029 1.00 92.81 632 LYS A CA 1
ATOM 4898 C C . LYS A 1 632 ? 14.781 -39.944 -14.370 1.00 92.81 632 LYS A C 1
ATOM 4900 O O . LYS A 1 632 ? 14.622 -38.747 -14.102 1.00 92.81 632 LYS A O 1
ATOM 4905 N N . ASP A 1 633 ? 15.910 -40.607 -14.168 1.00 91.06 633 ASP A N 1
ATOM 4906 C CA . ASP A 1 633 ? 17.087 -40.063 -13.505 1.00 91.06 633 ASP A CA 1
ATOM 4907 C C . ASP A 1 633 ? 18.240 -39.810 -14.487 1.00 91.06 633 ASP A C 1
ATOM 4909 O O . ASP A 1 633 ? 18.259 -40.321 -15.609 1.00 91.06 633 ASP A O 1
ATOM 4913 N N . SER A 1 634 ? 19.213 -39.005 -14.065 1.00 90.25 634 SER A N 1
ATOM 4914 C CA . SER A 1 634 ? 20.440 -38.728 -14.814 1.00 90.25 634 SER A CA 1
ATOM 4915 C C . SER A 1 634 ? 21.666 -39.474 -14.278 1.00 90.25 634 SER A C 1
ATOM 4917 O O . SER A 1 634 ? 22.784 -39.173 -14.680 1.00 90.25 634 SER A O 1
ATOM 4919 N N . LYS A 1 635 ? 21.475 -40.477 -13.410 1.00 86.56 635 LYS A N 1
ATOM 4920 C CA . LYS A 1 635 ? 22.531 -41.375 -12.892 1.00 86.56 635 LYS A CA 1
ATOM 4921 C C . LYS A 1 635 ? 23.047 -42.412 -13.907 1.00 86.56 635 LYS A C 1
ATOM 4923 O O . LYS A 1 635 ? 23.962 -43.165 -13.592 1.00 86.56 635 LYS A O 1
ATOM 4928 N N . GLY A 1 636 ? 22.482 -42.444 -15.115 1.00 87.44 636 GLY A N 1
ATOM 4929 C CA . GLY A 1 636 ? 22.858 -43.384 -16.173 1.00 87.44 636 GLY A CA 1
ATOM 4930 C C . GLY A 1 636 ? 22.071 -44.696 -16.136 1.00 87.44 636 GLY A C 1
ATOM 4931 O O . GLY A 1 636 ? 21.318 -44.969 -15.208 1.00 87.44 636 GLY A O 1
ATOM 4932 N N . THR A 1 637 ? 22.230 -45.507 -17.182 1.00 89.88 637 THR A N 1
ATOM 4933 C CA . THR A 1 637 ? 21.459 -46.748 -17.397 1.00 89.88 637 THR A CA 1
ATOM 4934 C C . THR A 1 637 ? 21.937 -47.934 -16.558 1.00 89.88 637 THR A C 1
ATOM 4936 O O . THR A 1 637 ? 21.253 -48.949 -16.497 1.00 89.88 637 THR A O 1
ATOM 4939 N N . GLU A 1 638 ? 23.102 -47.826 -15.913 1.00 87.62 638 GLU A N 1
ATOM 4940 C CA . GLU A 1 638 ? 23.628 -48.848 -14.994 1.00 87.62 638 GLU A CA 1
ATOM 4941 C C . GLU A 1 638 ? 23.075 -48.709 -13.562 1.00 87.62 638 GLU A C 1
ATOM 4943 O O . GLU A 1 638 ? 23.332 -49.574 -12.727 1.00 87.62 638 GLU A O 1
ATOM 4948 N N . TRP A 1 639 ? 22.325 -47.639 -13.272 1.00 89.88 639 TRP A N 1
ATOM 4949 C CA . TRP A 1 639 ? 21.732 -47.354 -11.963 1.00 89.88 639 TRP A CA 1
ATOM 4950 C C . TRP A 1 639 ? 20.211 -47.571 -11.986 1.00 89.88 639 TRP A C 1
ATOM 4952 O O . TRP A 1 639 ? 19.550 -47.214 -12.962 1.00 89.88 639 TRP A O 1
ATOM 4962 N N . GLY A 1 640 ? 19.642 -48.122 -10.910 1.00 88.06 640 GLY A N 1
ATOM 4963 C CA . GLY A 1 640 ? 18.204 -48.373 -10.795 1.00 88.06 640 GLY A CA 1
ATOM 4964 C C . GLY A 1 640 ? 17.632 -49.320 -11.854 1.00 88.06 640 GLY A C 1
ATOM 4965 O O . GLY A 1 640 ? 18.272 -50.286 -12.265 1.00 88.06 640 GLY A O 1
ATOM 4966 N N . ASP A 1 641 ? 16.402 -49.043 -12.286 1.00 88.19 641 ASP A N 1
ATOM 4967 C CA . ASP A 1 641 ? 15.686 -49.783 -13.333 1.00 88.19 641 ASP A CA 1
ATOM 4968 C C . ASP A 1 641 ? 16.022 -49.155 -14.700 1.00 88.19 641 ASP A C 1
ATOM 4970 O O . ASP A 1 641 ? 15.260 -48.360 -15.242 1.00 88.19 641 ASP A O 1
ATOM 4974 N N . GLU A 1 642 ? 17.235 -49.417 -15.201 1.00 89.44 642 GLU A N 1
ATOM 4975 C CA . GLU A 1 642 ? 17.784 -48.848 -16.450 1.00 89.44 642 GLU A CA 1
ATOM 4976 C C . GLU A 1 642 ? 17.840 -47.301 -16.480 1.00 89.44 642 GLU A C 1
ATOM 4978 O O . GLU A 1 642 ? 17.710 -46.670 -17.533 1.00 89.44 642 GLU A O 1
ATOM 4983 N N . GLY A 1 643 ? 18.095 -46.671 -15.329 1.00 88.12 643 GLY A N 1
ATOM 4984 C CA . GLY A 1 643 ? 18.130 -45.214 -15.150 1.00 88.12 643 GLY A CA 1
ATOM 4985 C C . GLY A 1 643 ? 16.802 -44.599 -14.709 1.00 88.12 643 GLY A C 1
ATOM 4986 O O . GLY A 1 643 ? 16.672 -43.373 -14.642 1.00 88.12 643 GLY A O 1
ATOM 4987 N N . GLU A 1 644 ? 15.816 -45.435 -14.390 1.00 91.69 644 GLU A N 1
ATOM 4988 C CA . GLU A 1 644 ? 14.545 -45.035 -13.801 1.00 91.69 644 GLU A CA 1
ATOM 4989 C C . GLU A 1 644 ? 14.391 -45.584 -12.377 1.00 91.69 644 GLU A C 1
ATOM 4991 O O . GLU A 1 644 ? 15.019 -46.567 -11.983 1.00 91.69 644 GLU A O 1
ATOM 4996 N N . HIS A 1 645 ? 13.537 -44.953 -11.575 1.00 89.38 645 HIS A N 1
ATOM 4997 C CA . HIS A 1 645 ? 13.181 -45.465 -10.255 1.00 89.38 645 HIS A CA 1
ATOM 4998 C C . HIS A 1 645 ? 11.723 -45.179 -9.898 1.00 89.38 645 HIS A C 1
ATOM 5000 O O . HIS A 1 645 ? 11.063 -44.303 -10.474 1.00 89.38 645 HIS A O 1
ATOM 5006 N N . ARG A 1 646 ? 11.204 -45.944 -8.931 1.00 89.38 646 ARG A N 1
ATOM 5007 C CA . ARG A 1 646 ? 9.855 -45.762 -8.383 1.00 89.38 646 ARG A CA 1
ATOM 5008 C C . ARG A 1 646 ? 9.924 -45.123 -7.010 1.00 89.38 646 ARG A C 1
ATOM 5010 O O . ARG A 1 646 ? 10.706 -45.555 -6.167 1.00 89.38 646 ARG A O 1
ATOM 5017 N N . MET A 1 647 ? 9.061 -44.146 -6.765 1.00 82.31 647 MET A N 1
ATOM 5018 C CA . MET A 1 647 ? 9.080 -43.357 -5.534 1.00 82.31 647 MET A CA 1
ATOM 5019 C C . MET A 1 647 ? 7.704 -43.239 -4.885 1.00 82.31 647 MET A C 1
ATOM 5021 O O . MET A 1 647 ? 6.693 -43.125 -5.579 1.00 82.31 647 MET A O 1
ATOM 5025 N N . ASP A 1 648 ? 7.664 -43.239 -3.551 1.00 75.56 648 ASP A N 1
ATOM 5026 C CA . ASP A 1 648 ? 6.438 -43.011 -2.783 1.00 75.56 648 ASP A CA 1
ATOM 5027 C C . ASP A 1 648 ? 5.923 -41.562 -2.991 1.00 75.56 648 ASP A C 1
ATOM 5029 O O . ASP A 1 648 ? 6.628 -40.605 -2.655 1.00 75.56 648 ASP A O 1
ATOM 5033 N N . PRO A 1 649 ? 4.687 -41.357 -3.499 1.00 67.75 649 PRO A N 1
ATOM 5034 C CA . PRO A 1 649 ? 4.117 -40.026 -3.730 1.00 67.75 649 PRO A CA 1
ATOM 5035 C C . PRO A 1 649 ? 3.903 -39.184 -2.459 1.00 67.75 649 PRO A C 1
ATOM 5037 O O . PRO A 1 649 ? 3.553 -38.009 -2.563 1.00 67.75 649 PRO A O 1
ATOM 5040 N N . SER A 1 650 ? 4.029 -39.775 -1.264 1.00 60.00 650 SER A N 1
ATOM 5041 C CA . SER A 1 650 ? 3.895 -39.091 0.030 1.00 60.00 650 SER A CA 1
ATOM 5042 C C . SER A 1 650 ? 5.173 -38.393 0.505 1.00 60.00 650 SER A C 1
ATOM 5044 O O . SER A 1 650 ? 5.146 -37.704 1.528 1.00 60.00 650 SER A O 1
ATOM 5046 N N . VAL A 1 651 ? 6.280 -38.547 -0.223 1.00 57.12 651 VAL A N 1
ATOM 5047 C CA . VAL A 1 651 ? 7.550 -37.882 0.072 1.00 57.12 651 VAL A CA 1
ATOM 5048 C C . VAL A 1 651 ? 7.497 -36.402 -0.355 1.00 57.12 651 VAL A C 1
ATOM 5050 O O . VAL A 1 651 ? 7.082 -36.110 -1.479 1.00 57.12 651 VAL A O 1
ATOM 5053 N N . PRO A 1 652 ? 7.902 -35.448 0.507 1.00 46.16 652 PRO A N 1
ATOM 5054 C CA . PRO A 1 652 ? 7.946 -34.032 0.147 1.00 46.16 652 PRO A CA 1
ATOM 5055 C C . PRO A 1 652 ? 9.101 -33.747 -0.828 1.00 46.16 652 PRO A C 1
ATOM 5057 O O . PRO A 1 652 ? 10.259 -33.975 -0.501 1.00 46.16 652 PRO A O 1
ATOM 5060 N N . LEU A 1 653 ? 8.787 -33.215 -2.009 1.00 49.78 653 LEU A N 1
ATOM 5061 C CA . LEU A 1 653 ? 9.743 -32.782 -3.041 1.00 49.78 653 LEU A CA 1
ATOM 5062 C C . LEU A 1 653 ? 9.294 -31.438 -3.624 1.00 49.78 653 LEU A C 1
ATOM 5064 O O . LEU A 1 653 ? 8.114 -31.127 -3.509 1.00 49.78 653 LEU A O 1
ATOM 5068 N N . GLY A 1 654 ? 10.185 -30.674 -4.270 1.00 39.06 654 GLY A N 1
ATOM 5069 C CA . GLY A 1 654 ? 9.840 -29.471 -5.048 1.00 39.06 654 GLY A CA 1
ATOM 5070 C C . GLY A 1 654 ? 9.523 -29.803 -6.517 1.00 39.06 654 GLY A C 1
ATOM 5071 O O . GLY A 1 654 ? 10.263 -30.576 -7.125 1.00 39.06 654 GLY A O 1
ATOM 5072 N N . PHE A 1 655 ? 8.455 -29.243 -7.115 1.00 47.34 655 PHE A N 1
ATOM 5073 C CA . PHE A 1 655 ? 8.014 -29.589 -8.486 1.00 47.34 655 PHE A CA 1
ATOM 5074 C C . PHE A 1 655 ? 7.779 -28.376 -9.401 1.00 47.34 655 PHE A C 1
ATOM 5076 O O . PHE A 1 655 ? 7.064 -27.444 -9.038 1.00 47.34 655 PHE A O 1
ATOM 5083 N N . CYS A 1 656 ? 8.241 -28.452 -10.652 1.00 33.12 656 CYS A N 1
ATOM 5084 C CA . CYS A 1 656 ? 7.907 -27.518 -11.733 1.00 33.12 656 CYS A CA 1
ATOM 5085 C C . CYS A 1 656 ? 7.287 -28.247 -12.948 1.00 33.12 656 CYS A C 1
ATOM 5087 O O . CYS A 1 656 ? 7.795 -29.259 -13.420 1.00 33.12 656 CYS A O 1
ATOM 5089 N N . ALA A 1 657 ? 6.196 -27.711 -13.501 1.00 34.16 657 ALA A N 1
ATOM 5090 C CA . ALA A 1 657 ? 5.601 -28.098 -14.785 1.00 34.16 657 ALA A CA 1
ATOM 5091 C C . ALA A 1 657 ? 5.842 -27.005 -15.838 1.00 34.16 657 ALA A C 1
ATOM 5093 O O . ALA A 1 657 ? 5.828 -25.818 -15.531 1.00 34.16 657 ALA A O 1
ATOM 5094 N N . THR A 1 658 ? 5.975 -27.347 -17.118 1.00 31.73 658 THR A N 1
ATOM 5095 C CA . THR A 1 658 ? 5.889 -26.326 -18.178 1.00 31.73 658 THR A CA 1
ATOM 5096 C C . THR A 1 658 ? 4.423 -25.891 -18.373 1.00 31.73 658 THR A C 1
ATOM 5098 O O . THR A 1 658 ? 3.512 -26.708 -18.266 1.00 31.73 658 THR A O 1
ATOM 5101 N N . SER A 1 659 ? 4.158 -24.603 -18.626 1.00 28.64 659 SER A N 1
ATOM 5102 C CA . SER A 1 659 ? 2.810 -24.074 -18.883 1.00 28.64 659 SER A CA 1
ATOM 5103 C C . SER A 1 659 ? 2.707 -23.642 -20.345 1.00 28.64 659 SER A C 1
ATOM 5105 O O . SER A 1 659 ? 3.513 -22.848 -20.831 1.00 28.64 659 SER A O 1
ATOM 5107 N N . GLY A 1 660 ? 1.730 -24.169 -21.093 1.00 30.95 660 GLY A N 1
ATOM 5108 C CA . GLY A 1 660 ? 1.554 -23.727 -22.480 1.00 30.95 660 GLY A CA 1
ATOM 5109 C C . GLY A 1 660 ? 0.679 -24.591 -23.380 1.00 30.95 660 GLY A C 1
ATOM 5110 O O . GLY A 1 660 ? 1.161 -25.340 -24.232 1.00 30.95 660 GLY A O 1
ATOM 5111 N N . GLN A 1 661 ? -0.634 -24.365 -23.325 1.00 27.66 661 GLN A N 1
ATOM 5112 C CA . GLN A 1 661 ? -1.575 -24.854 -24.335 1.00 27.66 661 GLN A CA 1
ATOM 5113 C C . GLN A 1 661 ? -1.400 -24.214 -25.736 1.00 27.66 661 GLN A C 1
ATOM 5115 O O . GLN A 1 661 ? -2.087 -24.646 -26.649 1.00 27.66 661 GLN A O 1
ATOM 5120 N N . ASN A 1 662 ? -0.449 -23.303 -26.020 1.00 24.84 662 ASN A N 1
ATOM 5121 C CA . ASN A 1 662 ? -0.422 -22.570 -27.308 1.00 24.84 662 ASN A CA 1
ATOM 5122 C C . ASN A 1 662 ? 0.967 -22.273 -27.932 1.00 24.84 662 ASN A C 1
ATOM 5124 O O . ASN A 1 662 ? 1.235 -21.152 -28.347 1.00 24.84 662 ASN A O 1
ATOM 5128 N N . CYS A 1 663 ? 1.815 -23.285 -28.139 1.00 24.20 663 CYS A N 1
ATOM 5129 C CA . CYS A 1 663 ? 3.015 -23.093 -28.972 1.00 24.20 663 CYS A CA 1
ATOM 5130 C C . CYS A 1 663 ? 2.681 -22.809 -30.454 1.00 24.20 663 CYS A C 1
ATOM 5132 O O . CYS A 1 663 ? 2.277 -23.704 -31.209 1.00 24.20 663 CYS A O 1
ATOM 5134 N N . SER A 1 664 ? 2.906 -21.562 -30.869 1.00 20.86 664 SER A N 1
ATOM 5135 C CA . SER A 1 664 ? 2.837 -21.097 -32.258 1.00 20.86 664 SER A CA 1
ATOM 5136 C C . SER A 1 664 ? 4.075 -21.550 -33.038 1.00 20.86 664 SER A C 1
ATOM 5138 O O . SER A 1 664 ? 5.202 -21.384 -32.579 1.00 20.86 664 SER A O 1
ATOM 5140 N N . ALA A 1 665 ? 3.867 -22.135 -34.219 1.00 22.59 665 ALA A N 1
ATOM 5141 C CA . ALA A 1 665 ? 4.936 -22.521 -35.138 1.00 22.59 665 ALA A CA 1
ATOM 5142 C C . ALA A 1 665 ? 5.578 -21.281 -35.796 1.00 22.59 665 ALA A C 1
ATOM 5144 O O . ALA A 1 665 ? 4.850 -20.342 -36.128 1.00 22.59 665 ALA A O 1
ATOM 5145 N N . PRO A 1 666 ? 6.892 -21.277 -36.087 1.00 21.75 666 PRO A N 1
ATOM 5146 C CA . PRO A 1 666 ? 7.406 -20.435 -37.150 1.00 21.75 666 PRO A CA 1
ATOM 5147 C C . PRO A 1 666 ? 6.868 -20.972 -38.478 1.00 21.75 666 PRO A C 1
ATOM 5149 O O . PRO A 1 666 ? 7.100 -22.122 -38.848 1.00 21.75 666 PRO A O 1
ATOM 5152 N N . SER A 1 667 ? 6.138 -20.128 -39.197 1.00 20.03 667 SER A N 1
ATOM 5153 C CA . SER A 1 667 ? 5.904 -20.313 -40.621 1.00 20.03 667 SER A CA 1
ATOM 5154 C C . SER A 1 667 ? 7.247 -20.302 -41.348 1.00 20.03 667 SER A C 1
ATOM 5156 O O . SER A 1 667 ? 7.969 -19.304 -41.293 1.00 20.03 667 SER A O 1
ATOM 5158 N N . THR A 1 668 ? 7.544 -21.350 -42.096 1.00 23.70 668 THR A N 1
ATOM 5159 C CA . THR A 1 668 ? 8.426 -21.246 -43.258 1.00 23.70 668 THR A CA 1
ATOM 5160 C C . THR A 1 668 ? 7.706 -21.887 -44.432 1.00 23.70 668 THR A C 1
ATOM 5162 O O . THR A 1 668 ? 7.003 -22.877 -44.234 1.00 23.70 668 THR A O 1
ATOM 5165 N N . ASN A 1 669 ? 7.836 -21.275 -45.612 1.00 26.03 669 ASN A N 1
ATOM 5166 C CA . ASN A 1 669 ? 7.404 -21.850 -46.889 1.00 26.03 669 ASN A CA 1
ATOM 5167 C C . ASN A 1 669 ? 7.766 -23.329 -47.026 1.00 26.03 669 ASN A C 1
ATOM 5169 O O . ASN A 1 669 ? 8.868 -23.696 -46.551 1.00 26.03 669 ASN A O 1
#

Foldseek 3Di:
DPLDPFDWDQDPLRDTWTDDPNDIGRPLQVLLVVLLVVQVVVCVVVVHHDAAFEAEDAQQDDQVRLVSVCLSCLLSRHPHLFYHYLQLLLVQLVPVVVDFAWEWEWEAAAAWTKIWIWGDDQQEIATLAMFIDRGAHVSVLLVLQLVVQQVVCCVVPVDRCVVPSQLSVLSSVLSSVQLLVLLPDQKDWRWAFQSDADPVGGDIDTDMDGLVNSCVSCVVSLVVNLVRLVVRCVSSVHALVRHPAYAYAYSNCSRVSNQVSVCVRNVDRHDPPDDRDCSSVNSRVVVVCCSVPVPVSHHYWFWANFFKWKAAPPRDIDTFGHGRHTPWDKDKDKDWAPAAQDFKGKIWMFTHPDPHDDPPTDIKIKIWGGQGGDGTPQWIKIWMWTQHNNRHIDIWIFTPNPVPTDTTDIDISSCVPVVVVVVSVLSSLVSVCCVVDVPPPPDDQDAWDFLVVVVLFDAAAALPPWQLQLLVQLQRQVQSLCCLVVVHGFAWASQLLQQPQDDNSGNHDDNCSNLVCLAPQATDGCVLVPDDSDHPPHHPVVSGDHHPHHANFKGWFDQALRSQSVLLVNTKWKWKDWPQFCVPPCNVQAAADEDEGDDPPDDDDPDTDIGMWIFRIKDADPVVGAIWTKIAHNNALVHYPRRIYIYHSPDGITIMHGDDPDDDDPDDD

pLDDT: mean 82.18, std 17.63, range [20.03, 98.56]

Sequence (669 aa):
MKMVPYQIVQSLSGDAWVEANGQTYSPSKIAGFVLAKMKKIAEDYLGRPVSGAVISVPSYFNDAQRKATKVAGRFAGFDVLRIINETTAAALSYGLNNKEGCIAVFHLGGGTFNVSILHISKDVFVVKATNGDTSLGGEDFDNTLLEYLVSEFKRMESVDLSKDINALWRLRDAAEKAKIELSSTDETRINLPFITADAAGAKHLSITITRSKLEELVNDLVERTKNACTSCLKDAGLSAKDIDEVLLLGGMTQLPKIRKTVTEIFGKTPTEALNPDEVVAMGAAIQAGILRGDLNHLKVYDITPRSLSMETYGGIITRLIERHTTLAKEIAKSFSTAYDNQTEAVLRVCQSENEVPNDNMKRQDFILMGIPHGSRGVPMIIVTLKFDADGIMNVSAKNMQYGRGQVLSIISSESLCDSEQLLIREEELHVEYESQFKRQEGVLLPPPVDWDAQGFVSPVIDQLSFGTCWAIAAVASTESAYGIKRGHLIELSIQQLIDCADIDGFEGGHEYFAFRFMKLHGLCAAKYYPYTGYSQQGCDITKSQLPLVKIDGFQTVPLKALDIIHALTNQPLYAVFTEEFASHPDYEEYDGGLYGGGDKNKELPDDICFHSVCIIGWGYDHIEQHYFLKIKDSKGTEWGDEGEHRMDPSVPLGFCATSGQNCSAPSTN